Protein AF-A0A7X7N6T8-F1 (afdb_monomer_lite)

Structure (mmCIF, N/CA/C/O backbone):
data_AF-A0A7X7N6T8-F1
#
_entry.id   AF-A0A7X7N6T8-F1
#
loop_
_atom_site.group_PDB
_atom_site.id
_atom_site.type_symbol
_atom_site.label_atom_id
_atom_site.label_alt_id
_atom_site.label_comp_id
_atom_site.label_asym_id
_atom_site.label_entity_id
_atom_site.label_seq_id
_atom_site.pdbx_PDB_ins_code
_atom_site.Cartn_x
_atom_site.Cartn_y
_atom_site.Cartn_z
_atom_site.occupancy
_atom_site.B_iso_or_equiv
_atom_site.auth_seq_id
_atom_site.auth_comp_id
_atom_site.auth_asym_id
_atom_site.auth_atom_id
_atom_site.pdbx_PDB_model_num
ATOM 1 N N . MET A 1 1 ? 89.566 2.800 -69.171 1.00 73.44 1 MET A N 1
ATOM 2 C CA . MET A 1 1 ? 89.549 1.372 -69.558 1.00 73.44 1 MET A CA 1
ATOM 3 C C . MET A 1 1 ? 90.890 0.790 -69.127 1.00 73.44 1 MET A C 1
ATOM 5 O O . MET A 1 1 ? 91.885 1.410 -69.467 1.00 73.44 1 MET A O 1
ATOM 9 N N . CYS A 1 2 ? 90.938 -0.274 -68.314 1.00 84.50 2 CYS A N 1
ATOM 10 C CA . CYS A 1 2 ? 92.222 -0.901 -67.950 1.00 84.50 2 CYS A CA 1
ATOM 11 C C . CYS A 1 2 ? 92.803 -1.688 -69.136 1.00 84.50 2 CYS A C 1
ATOM 13 O O . CYS A 1 2 ? 92.075 -1.972 -70.090 1.00 84.50 2 CYS A O 1
ATOM 15 N N . ASP A 1 3 ? 94.079 -2.066 -69.058 1.00 85.50 3 ASP A N 1
ATOM 16 C CA . ASP A 1 3 ? 94.801 -2.716 -70.161 1.00 85.50 3 ASP A CA 1
ATOM 17 C C . ASP A 1 3 ? 94.132 -4.017 -70.629 1.00 85.50 3 ASP A C 1
ATOM 19 O O . ASP A 1 3 ? 94.013 -4.260 -71.827 1.00 85.50 3 ASP A O 1
ATOM 23 N N . GLU A 1 4 ? 93.583 -4.803 -69.701 1.00 82.12 4 GLU A N 1
ATOM 24 C CA . GLU A 1 4 ? 92.840 -6.034 -70.000 1.00 82.12 4 GLU A CA 1
ATOM 25 C C . GLU A 1 4 ? 91.509 -5.756 -70.728 1.00 82.12 4 GLU A C 1
ATOM 27 O O . GLU A 1 4 ? 91.165 -6.411 -71.717 1.00 82.12 4 GLU A O 1
ATOM 32 N N . CYS A 1 5 ? 90.765 -4.731 -70.293 1.00 80.69 5 CYS A N 1
ATOM 33 C CA . CYS A 1 5 ? 89.553 -4.292 -70.990 1.00 80.69 5 CYS A CA 1
ATOM 34 C C . CYS A 1 5 ? 89.879 -3.743 -72.385 1.00 80.69 5 CYS A C 1
ATOM 36 O O . CYS A 1 5 ? 89.099 -3.938 -73.313 1.00 80.69 5 CYS A O 1
ATOM 38 N N . PHE A 1 6 ? 91.021 -3.070 -72.538 1.00 83.50 6 PHE A N 1
ATOM 39 C CA . PHE A 1 6 ? 91.460 -2.504 -73.810 1.00 83.50 6 PHE A CA 1
ATOM 40 C C . PHE A 1 6 ? 91.941 -3.579 -74.791 1.00 83.50 6 PHE A C 1
ATOM 42 O O . PHE A 1 6 ? 91.641 -3.486 -75.981 1.00 83.50 6 PHE A O 1
ATOM 49 N N . ALA A 1 7 ? 92.612 -4.626 -74.301 1.00 84.19 7 ALA A N 1
ATOM 50 C CA . ALA A 1 7 ? 92.940 -5.813 -75.088 1.00 84.19 7 ALA A CA 1
ATOM 51 C C . ALA A 1 7 ? 91.662 -6.501 -75.600 1.00 84.19 7 ALA A C 1
ATOM 53 O O . ALA A 1 7 ? 91.503 -6.672 -76.806 1.00 84.19 7 ALA A O 1
ATOM 54 N N . THR A 1 8 ? 90.693 -6.747 -74.711 1.00 81.81 8 THR A N 1
ATOM 55 C CA . THR A 1 8 ? 89.390 -7.338 -75.075 1.00 81.81 8 THR A CA 1
ATOM 56 C C . THR A 1 8 ? 88.629 -6.459 -76.078 1.00 81.81 8 THR A C 1
ATOM 58 O O . THR A 1 8 ? 88.092 -6.942 -77.070 1.00 81.81 8 THR A O 1
ATOM 61 N N . PHE A 1 9 ? 88.613 -5.137 -75.879 1.00 85.19 9 PHE A N 1
ATOM 62 C CA . PHE A 1 9 ? 87.943 -4.188 -76.777 1.00 85.19 9 PHE A CA 1
ATOM 63 C C . PHE A 1 9 ? 88.492 -4.215 -78.214 1.00 85.19 9 PHE A C 1
ATOM 65 O O . PHE A 1 9 ? 87.733 -3.993 -79.162 1.00 85.19 9 PHE A O 1
ATOM 72 N N . LYS A 1 10 ? 89.795 -4.486 -78.388 1.00 85.12 10 LYS A N 1
ATOM 73 C CA . LYS A 1 10 ? 90.424 -4.614 -79.713 1.00 85.12 10 LYS A CA 1
ATOM 74 C C . LYS A 1 10 ? 89.981 -5.871 -80.460 1.00 85.12 10 LYS A C 1
ATOM 76 O O . LYS A 1 10 ? 89.906 -5.822 -81.685 1.00 85.12 10 LYS A O 1
ATOM 81 N N . GLU A 1 11 ? 89.684 -6.948 -79.740 1.00 85.12 11 GLU A N 1
ATOM 82 C CA . GLU A 1 11 ? 89.257 -8.235 -80.305 1.00 85.12 11 GLU A CA 1
ATOM 83 C C . GLU A 1 11 ? 87.767 -8.268 -80.662 1.00 85.12 11 GLU A C 1
ATOM 85 O O . GLU A 1 11 ? 87.350 -9.006 -81.555 1.00 85.12 11 GLU A O 1
ATOM 90 N N . LEU A 1 12 ? 86.950 -7.447 -79.999 1.00 85.44 12 LEU A N 1
ATOM 91 C CA . LEU A 1 12 ? 85.531 -7.342 -80.320 1.00 85.44 12 LEU A CA 1
ATOM 92 C C . LEU A 1 12 ? 85.328 -6.736 -81.716 1.00 85.44 12 LEU A C 1
ATOM 94 O O . LEU A 1 12 ? 86.125 -5.930 -82.200 1.00 85.44 12 LEU A O 1
ATOM 98 N N . THR A 1 13 ? 84.209 -7.087 -82.350 1.00 85.00 13 THR A N 1
ATOM 99 C CA . THR A 1 13 ? 83.696 -6.478 -83.588 1.00 85.00 13 THR A CA 1
ATOM 100 C C . THR A 1 13 ? 82.233 -6.100 -83.390 1.00 85.00 13 THR A C 1
ATOM 102 O O . THR A 1 13 ? 81.537 -6.689 -82.567 1.00 85.00 13 THR A O 1
ATOM 105 N N . ASN A 1 14 ? 81.761 -5.063 -84.083 1.00 87.62 14 ASN A N 1
ATOM 106 C CA . ASN A 1 14 ? 80.349 -4.687 -84.012 1.00 87.62 14 ASN A CA 1
ATOM 107 C C . ASN A 1 14 ? 79.483 -5.851 -84.526 1.00 87.62 14 ASN A C 1
ATOM 109 O O . ASN A 1 14 ? 79.774 -6.400 -85.586 1.00 87.62 14 ASN A O 1
ATOM 113 N N . GLN A 1 15 ? 78.426 -6.204 -83.794 1.00 87.00 15 GLN A N 1
ATOM 114 C CA . GLN A 1 15 ? 77.486 -7.257 -84.186 1.00 87.00 15 GLN A CA 1
ATOM 115 C C . GLN A 1 15 ? 76.170 -6.641 -84.664 1.00 87.00 15 GLN A C 1
ATOM 117 O O . GLN A 1 15 ? 75.634 -5.752 -84.008 1.00 87.00 15 GLN A O 1
ATOM 122 N N . GLU A 1 16 ? 75.635 -7.127 -85.782 1.00 87.69 16 GLU A N 1
ATOM 123 C CA . GLU A 1 16 ? 74.319 -6.728 -86.293 1.00 87.69 16 GLU A CA 1
ATOM 124 C C . GLU A 1 16 ? 73.250 -7.711 -85.814 1.00 87.69 16 GLU A C 1
ATOM 126 O O . GLU A 1 16 ? 73.301 -8.898 -86.137 1.00 87.69 16 GLU A O 1
ATOM 131 N N . LEU A 1 17 ? 72.275 -7.213 -85.055 1.00 87.12 17 LEU A N 1
ATOM 132 C CA . LEU A 1 17 ? 71.211 -8.011 -84.447 1.00 87.12 17 LEU A CA 1
ATOM 133 C C . LEU A 1 17 ? 69.839 -7.605 -84.981 1.00 87.12 17 LEU A C 1
ATOM 135 O O . LEU A 1 17 ? 69.630 -6.464 -85.388 1.00 87.12 17 LEU A O 1
ATOM 139 N N . GLU A 1 18 ? 68.889 -8.537 -84.959 1.00 86.31 18 GLU A N 1
ATOM 140 C CA . GLU A 1 18 ? 67.526 -8.297 -85.441 1.00 86.31 18 GLU A CA 1
ATOM 141 C C . GLU A 1 18 ? 66.772 -7.277 -84.573 1.00 86.31 18 GLU A C 1
ATOM 143 O O . GLU A 1 18 ? 66.954 -7.189 -83.350 1.00 86.31 18 GLU A O 1
ATOM 148 N N . CYS A 1 19 ? 65.921 -6.475 -85.218 1.00 83.31 19 CYS A N 1
ATOM 149 C CA . CYS A 1 19 ? 65.039 -5.533 -84.543 1.00 83.31 19 CYS A CA 1
ATOM 150 C C . CYS A 1 19 ? 64.004 -6.279 -83.697 1.00 83.31 19 CYS A C 1
ATOM 152 O O . CYS A 1 19 ? 63.358 -7.220 -84.142 1.00 83.31 19 CYS A O 1
ATOM 154 N N . SER A 1 20 ? 63.770 -5.795 -82.481 1.00 81.75 20 SER A N 1
ATOM 155 C CA . SER A 1 20 ? 62.770 -6.374 -81.576 1.00 81.75 20 SER A CA 1
ATOM 156 C C . SER A 1 20 ? 61.306 -6.072 -81.936 1.00 81.75 20 SER A C 1
ATOM 158 O O . SER A 1 20 ? 60.404 -6.568 -81.259 1.00 81.75 20 SER A O 1
ATOM 160 N N . THR A 1 21 ? 61.043 -5.259 -82.966 1.00 75.25 21 THR A N 1
ATOM 161 C CA . THR A 1 21 ? 59.674 -4.935 -83.40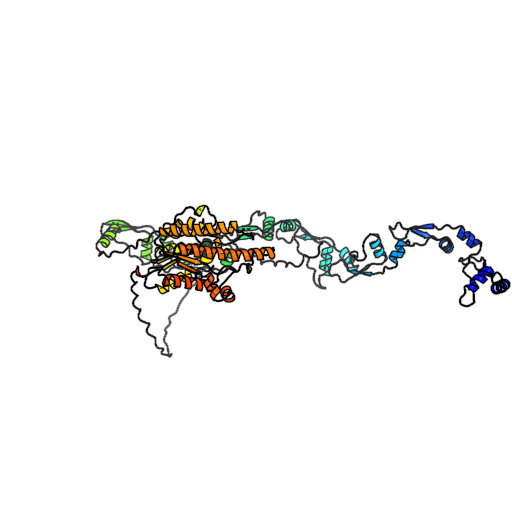3 1.00 75.25 21 THR A CA 1
ATOM 162 C C . THR A 1 21 ? 59.101 -6.076 -84.241 1.00 75.25 21 THR A C 1
ATOM 164 O O . THR A 1 21 ? 59.702 -6.483 -85.231 1.00 75.25 21 THR A O 1
ATOM 167 N N . VAL A 1 22 ? 57.916 -6.570 -83.869 1.00 71.50 22 VAL A N 1
ATOM 168 C CA . VAL A 1 22 ? 57.226 -7.658 -84.580 1.00 71.50 22 VAL A CA 1
ATOM 169 C C . VAL A 1 22 ? 56.936 -7.237 -86.025 1.00 71.50 22 VAL A C 1
ATOM 171 O O . VAL A 1 22 ? 56.241 -6.249 -86.248 1.00 71.50 22 VAL A O 1
ATOM 174 N N . GLY A 1 23 ? 57.470 -7.984 -86.997 1.00 70.75 23 GLY A N 1
ATOM 175 C CA . GLY A 1 23 ? 57.306 -7.706 -88.430 1.00 70.75 23 GLY A CA 1
ATOM 176 C C . GLY A 1 23 ? 58.328 -6.732 -89.034 1.00 70.75 23 GLY A C 1
ATOM 177 O O . GLY A 1 23 ? 58.166 -6.350 -90.188 1.00 70.75 23 GLY A O 1
ATOM 178 N N . CYS A 1 24 ? 59.367 -6.332 -88.290 1.00 78.44 24 CYS A N 1
ATOM 179 C CA . CYS A 1 24 ? 60.488 -5.550 -88.817 1.00 78.44 24 CYS A CA 1
ATOM 180 C C . CYS A 1 24 ? 61.704 -6.449 -89.079 1.00 78.44 24 CYS A C 1
ATOM 182 O O . CYS A 1 24 ? 62.190 -7.120 -88.175 1.00 78.44 24 CYS A O 1
ATOM 184 N N . ASP A 1 25 ? 62.230 -6.400 -90.297 1.00 80.38 25 ASP A N 1
ATOM 185 C CA . ASP A 1 25 ? 63.440 -7.090 -90.765 1.00 80.38 25 ASP A CA 1
ATOM 186 C C . ASP A 1 25 ? 64.724 -6.247 -90.605 1.00 80.38 25 ASP A C 1
ATOM 188 O O . ASP A 1 25 ? 65.823 -6.660 -90.982 1.00 80.38 25 ASP A O 1
ATOM 192 N N . GLY A 1 26 ? 64.601 -5.046 -90.033 1.00 81.50 26 GLY A N 1
ATOM 193 C CA . GLY A 1 26 ? 65.721 -4.142 -89.801 1.00 81.50 26 GLY A CA 1
ATOM 194 C C . GLY A 1 26 ? 66.719 -4.693 -88.782 1.00 81.50 26 GLY A C 1
ATOM 195 O O . GLY A 1 26 ? 66.351 -5.389 -87.837 1.00 81.50 26 GLY A O 1
ATOM 196 N N . LYS A 1 27 ? 67.991 -4.319 -88.934 1.00 85.94 27 LYS A N 1
ATOM 197 C CA . LYS A 1 27 ? 69.067 -4.683 -88.004 1.00 85.94 27 LYS A CA 1
ATOM 198 C C . LYS A 1 27 ? 69.544 -3.480 -87.199 1.00 85.94 27 LYS A C 1
ATOM 200 O O . LYS A 1 27 ? 69.318 -2.328 -87.584 1.00 85.94 27 LYS A O 1
ATOM 205 N N . TRP A 1 28 ? 70.140 -3.739 -86.045 1.00 87.19 28 TRP A N 1
ATOM 206 C CA . TRP A 1 28 ? 70.771 -2.723 -85.217 1.00 87.19 28 TRP A CA 1
ATOM 207 C C . TRP A 1 28 ? 72.146 -3.185 -84.750 1.00 87.19 28 TRP A C 1
ATOM 209 O O . TRP A 1 28 ? 72.369 -4.359 -84.457 1.00 87.19 28 TRP A O 1
ATOM 219 N N . THR A 1 29 ? 73.051 -2.219 -84.636 1.00 87.75 29 THR A N 1
ATOM 220 C CA . THR A 1 29 ? 74.440 -2.474 -84.277 1.00 87.75 29 THR A CA 1
ATOM 221 C C . THR A 1 29 ? 74.613 -2.539 -82.763 1.00 87.75 29 THR A C 1
ATOM 223 O O . THR A 1 29 ? 74.506 -1.526 -82.061 1.00 87.75 29 THR A O 1
ATOM 226 N N . TRP A 1 30 ? 74.959 -3.713 -82.248 1.00 88.62 30 TRP A N 1
ATOM 227 C CA . TRP A 1 30 ? 75.528 -3.865 -80.917 1.00 88.62 30 TRP A CA 1
ATOM 228 C C . TRP A 1 30 ? 77.018 -3.561 -81.003 1.00 88.62 30 TRP A C 1
ATOM 230 O O . TRP A 1 30 ? 77.814 -4.360 -81.499 1.00 88.62 30 TRP A O 1
ATOM 240 N N . ASN A 1 31 ? 77.397 -2.348 -80.608 1.00 88.12 31 ASN A N 1
ATOM 241 C CA . ASN A 1 31 ? 78.771 -1.891 -80.771 1.00 88.12 31 ASN A CA 1
ATOM 242 C C . ASN A 1 31 ? 79.731 -2.559 -79.768 1.00 88.12 31 ASN A C 1
ATOM 244 O O . ASN A 1 31 ? 79.322 -3.031 -78.706 1.00 88.12 31 ASN A O 1
ATOM 248 N N . ARG A 1 32 ? 81.027 -2.565 -80.098 1.00 88.12 32 ARG A N 1
ATOM 249 C CA . ARG A 1 32 ? 82.089 -3.179 -79.273 1.00 88.12 32 ARG A CA 1
ATOM 250 C C . ARG A 1 32 ? 82.133 -2.674 -77.833 1.00 88.12 32 ARG A C 1
ATOM 252 O O . ARG A 1 32 ? 82.483 -3.428 -76.934 1.00 88.12 32 ARG A O 1
ATOM 259 N N . HIS A 1 33 ? 81.771 -1.410 -77.609 1.00 86.69 33 HIS A N 1
ATOM 260 C CA . HIS A 1 33 ? 81.758 -0.823 -76.271 1.00 86.69 33 HIS A CA 1
ATOM 261 C C . HIS A 1 33 ? 80.622 -1.404 -75.422 1.00 86.69 33 HIS A C 1
ATOM 263 O O . HIS A 1 33 ? 80.860 -1.881 -74.320 1.00 86.69 33 HIS A O 1
ATOM 269 N N . ALA A 1 34 ? 79.405 -1.444 -75.965 1.00 83.75 34 ALA A N 1
ATOM 270 C CA . ALA A 1 34 ? 78.235 -2.026 -75.313 1.00 83.75 34 ALA A CA 1
ATOM 271 C C . ALA A 1 34 ? 78.367 -3.548 -75.130 1.00 83.75 34 ALA A C 1
ATOM 273 O O . ALA A 1 34 ? 77.833 -4.106 -74.173 1.00 83.75 34 ALA A O 1
ATOM 274 N N . GLN A 1 35 ? 79.080 -4.230 -76.032 1.00 85.19 35 GLN A N 1
ATOM 275 C CA . GLN A 1 35 ? 79.459 -5.634 -75.853 1.00 85.19 35 GLN A CA 1
ATOM 276 C C . GLN A 1 35 ? 80.415 -5.805 -74.668 1.00 85.19 35 GLN A C 1
ATOM 278 O O . GLN A 1 35 ? 80.180 -6.662 -73.821 1.00 85.19 35 GLN A O 1
ATOM 283 N N . LEU A 1 36 ? 81.451 -4.965 -74.569 1.00 84.94 36 LEU A N 1
ATOM 284 C CA . LEU A 1 36 ? 82.403 -4.993 -73.458 1.00 84.94 36 LEU A CA 1
ATOM 285 C C . LEU A 1 36 ? 81.726 -4.695 -72.108 1.00 84.94 36 LEU A C 1
ATOM 287 O O . LEU A 1 36 ? 81.998 -5.382 -71.125 1.00 84.94 36 LEU A O 1
ATOM 291 N N . GLU A 1 37 ? 80.818 -3.717 -72.058 1.00 84.00 37 GLU A N 1
ATOM 292 C CA . GLU A 1 37 ? 80.012 -3.426 -70.862 1.00 84.00 37 GLU A CA 1
ATOM 293 C C . GLU A 1 37 ? 79.156 -4.632 -70.462 1.00 84.00 37 GLU A C 1
ATOM 295 O O . GLU A 1 37 ? 79.194 -5.068 -69.311 1.00 84.00 37 GLU A O 1
ATOM 300 N N . ALA A 1 38 ? 78.442 -5.234 -71.416 1.00 83.50 38 ALA A N 1
ATOM 301 C CA . ALA A 1 38 ? 77.644 -6.428 -71.157 1.00 83.50 38 ALA A CA 1
ATOM 302 C C . ALA A 1 38 ? 78.501 -7.611 -70.671 1.00 83.50 38 ALA A C 1
ATOM 304 O O . ALA A 1 38 ? 78.064 -8.348 -69.791 1.00 83.50 38 ALA A O 1
ATOM 305 N N . MET A 1 39 ? 79.726 -7.774 -71.186 1.00 80.69 39 MET A N 1
ATOM 306 C CA . MET A 1 39 ? 80.671 -8.801 -70.727 1.00 80.69 39 MET A CA 1
ATOM 307 C C . MET A 1 39 ? 81.107 -8.586 -69.278 1.00 80.69 39 MET A C 1
ATOM 309 O O . MET A 1 39 ? 81.205 -9.555 -68.531 1.00 80.69 39 MET A O 1
ATOM 313 N N . LYS A 1 40 ? 81.335 -7.337 -68.853 1.00 81.19 40 LYS A N 1
ATOM 314 C CA . LYS A 1 40 ? 81.712 -7.031 -67.462 1.00 81.19 40 LYS A CA 1
ATOM 315 C C . LYS A 1 40 ? 80.550 -7.187 -66.481 1.00 81.19 40 LYS A C 1
ATOM 317 O O . LYS A 1 40 ? 80.788 -7.451 -65.307 1.00 81.19 40 LYS A O 1
ATOM 322 N N . HIS A 1 41 ? 79.312 -7.070 -66.956 1.00 75.50 41 HIS A N 1
ATOM 323 C CA . HIS A 1 41 ? 78.107 -7.270 -66.148 1.00 75.50 41 HIS A CA 1
ATOM 324 C C . HIS A 1 41 ? 77.524 -8.696 -66.218 1.00 75.50 41 HIS A C 1
ATOM 326 O O . HIS A 1 41 ? 76.596 -9.009 -65.469 1.00 75.50 41 HIS A O 1
ATOM 332 N N . ALA A 1 42 ? 78.048 -9.575 -67.078 1.00 74.00 42 ALA A N 1
ATOM 333 C CA . ALA A 1 42 ? 77.579 -10.952 -67.209 1.00 74.00 42 ALA A CA 1
ATOM 334 C C . ALA A 1 42 ? 78.172 -11.855 -66.112 1.00 74.00 42 ALA A C 1
ATOM 336 O O . ALA A 1 42 ? 79.387 -11.996 -66.005 1.00 74.00 42 ALA A O 1
ATOM 337 N N . LYS A 1 43 ? 77.312 -12.515 -65.322 1.00 60.88 43 LYS A N 1
ATOM 338 C CA . LYS A 1 43 ? 77.730 -13.407 -64.221 1.00 60.88 43 LYS A CA 1
ATOM 339 C C . LYS A 1 43 ? 78.422 -14.703 -64.679 1.00 60.88 43 LYS A C 1
ATOM 341 O O . LYS A 1 43 ? 79.243 -15.218 -63.933 1.00 60.88 43 LYS A O 1
ATOM 346 N N . ASP A 1 44 ? 78.150 -15.171 -65.901 1.00 62.84 44 ASP A N 1
ATOM 347 C CA . ASP A 1 44 ? 78.619 -16.474 -66.416 1.00 62.84 44 ASP A CA 1
ATOM 348 C C . ASP A 1 44 ? 79.613 -16.352 -67.594 1.00 62.84 44 ASP A C 1
ATOM 350 O O . ASP A 1 44 ? 79.807 -17.292 -68.366 1.00 62.84 44 ASP A O 1
ATOM 354 N N . GLY A 1 45 ? 80.207 -15.170 -67.799 1.00 60.06 45 GLY A N 1
ATOM 355 C CA . GLY A 1 45 ? 81.226 -14.937 -68.836 1.00 60.06 45 GLY A CA 1
ATOM 356 C C . GLY A 1 45 ? 80.728 -14.944 -70.291 1.00 60.06 45 GLY A C 1
ATOM 357 O O . GLY A 1 45 ? 81.521 -14.722 -71.203 1.00 60.06 45 GLY A O 1
ATOM 358 N N . LYS A 1 46 ? 79.425 -15.150 -70.540 1.00 63.41 46 LYS A N 1
ATOM 359 C CA . LYS A 1 46 ? 78.797 -15.021 -71.868 1.00 63.41 46 LYS A CA 1
ATOM 360 C C . LYS A 1 46 ? 77.787 -13.865 -71.873 1.00 63.41 46 LYS A C 1
ATOM 362 O O . LYS A 1 46 ? 76.765 -13.963 -71.194 1.00 63.41 46 LYS A O 1
ATOM 367 N N . PRO A 1 47 ? 78.026 -12.775 -72.621 1.00 74.06 47 PRO A N 1
ATOM 368 C CA . PRO A 1 47 ? 77.080 -11.668 -72.701 1.00 74.06 47 PRO A CA 1
ATOM 369 C C . PRO A 1 47 ? 75.882 -12.059 -73.579 1.00 74.06 47 PRO A C 1
ATOM 371 O O . PRO A 1 47 ? 76.049 -12.501 -74.715 1.00 74.06 47 PRO A O 1
ATOM 374 N N . VAL A 1 48 ? 74.661 -11.879 -73.069 1.00 76.19 48 VAL A N 1
ATOM 375 C CA . VAL A 1 48 ? 73.438 -12.021 -73.873 1.00 76.19 48 VAL A CA 1
ATOM 376 C C . VAL A 1 48 ? 73.115 -10.664 -74.506 1.00 76.19 48 VAL A C 1
ATOM 378 O O . VAL A 1 48 ? 73.035 -9.671 -73.777 1.00 76.19 48 VAL A O 1
ATOM 381 N N . PRO A 1 49 ? 72.916 -10.585 -75.833 1.00 78.50 49 PRO A N 1
ATOM 382 C CA . PRO A 1 49 ? 72.570 -9.327 -76.477 1.00 78.50 49 PRO A CA 1
ATOM 383 C C . PRO A 1 49 ? 71.206 -8.792 -76.003 1.00 78.50 49 PRO A C 1
ATOM 385 O O . PRO A 1 49 ? 70.243 -9.561 -75.907 1.00 78.50 49 PRO A O 1
ATOM 388 N N . PRO A 1 50 ? 71.068 -7.479 -75.735 1.00 78.12 50 PRO A N 1
ATOM 389 C CA . PRO A 1 50 ? 69.788 -6.896 -75.346 1.00 78.12 50 PRO A CA 1
ATOM 390 C C . PRO A 1 50 ? 68.805 -6.855 -76.525 1.00 78.12 50 PRO A C 1
ATOM 392 O O . PRO A 1 50 ? 69.194 -6.861 -77.689 1.00 78.12 50 PRO A O 1
ATOM 395 N N . ARG A 1 51 ? 67.501 -6.754 -76.243 1.00 80.44 51 ARG A N 1
ATOM 396 C CA . ARG A 1 51 ? 66.495 -6.507 -77.292 1.00 80.44 51 ARG A CA 1
ATOM 397 C C . ARG A 1 51 ? 66.559 -5.042 -77.733 1.00 80.44 51 ARG A C 1
ATOM 399 O O . ARG A 1 51 ? 66.023 -4.174 -77.047 1.00 80.44 51 ARG A O 1
ATOM 406 N N . GLY A 1 52 ? 67.216 -4.771 -78.859 1.00 78.19 52 GLY A N 1
ATOM 407 C CA . GLY A 1 52 ? 67.331 -3.432 -79.441 1.00 78.19 52 GLY A CA 1
ATOM 408 C C . GLY A 1 52 ? 66.326 -3.146 -80.559 1.00 78.19 52 GLY A C 1
ATOM 409 O O . GLY A 1 52 ? 65.627 -4.029 -81.059 1.00 78.19 52 GLY A O 1
ATOM 410 N N . LEU A 1 53 ? 66.233 -1.872 -80.939 1.00 81.56 53 LEU A N 1
ATOM 411 C CA . LEU A 1 53 ? 65.471 -1.396 -82.096 1.00 81.56 53 LEU A CA 1
ATOM 412 C C . LEU A 1 53 ? 66.443 -0.923 -83.179 1.00 81.56 53 LEU A C 1
ATOM 414 O O . LEU A 1 53 ? 67.435 -0.257 -82.849 1.00 81.56 53 LEU A O 1
ATOM 418 N N . CYS A 1 54 ? 66.131 -1.219 -84.446 1.00 83.94 54 CYS A N 1
ATOM 419 C CA . CYS A 1 54 ? 66.824 -0.633 -85.597 1.00 83.94 54 CYS A CA 1
ATOM 420 C C . CYS A 1 54 ? 66.663 0.897 -85.607 1.00 83.94 54 CYS A C 1
ATOM 422 O O . CYS A 1 54 ? 65.709 1.405 -85.011 1.00 83.94 54 CYS A O 1
ATOM 424 N N . PRO A 1 55 ? 67.564 1.649 -86.268 1.00 81.81 55 PRO A N 1
ATOM 425 C CA . PRO A 1 55 ? 67.501 3.112 -86.301 1.00 81.81 55 PRO A CA 1
ATOM 426 C C . PRO A 1 55 ? 66.126 3.646 -86.725 1.00 81.81 55 PRO A C 1
ATOM 428 O O . PRO A 1 55 ? 65.565 4.483 -86.029 1.00 81.81 55 PRO A O 1
ATOM 431 N N . LYS A 1 56 ? 65.515 3.051 -87.761 1.00 80.94 56 LYS A N 1
ATOM 432 C CA . LYS A 1 56 ? 64.171 3.421 -88.238 1.00 80.94 56 LYS A CA 1
ATOM 433 C C . LYS A 1 56 ? 63.082 3.214 -87.181 1.00 80.94 56 LYS A C 1
ATOM 435 O O . LYS A 1 56 ? 62.256 4.091 -86.966 1.00 80.94 56 LYS A O 1
ATOM 440 N N . CYS A 1 57 ? 63.072 2.069 -86.496 1.00 76.38 57 CYS A N 1
ATOM 441 C CA . CYS A 1 57 ? 62.098 1.805 -85.432 1.00 76.38 57 CYS A CA 1
ATOM 442 C C . CYS A 1 57 ? 62.366 2.641 -84.175 1.00 76.38 57 CYS A C 1
ATOM 444 O O . CYS A 1 57 ? 61.434 2.948 -83.438 1.00 76.38 57 CYS A O 1
ATOM 446 N N . ARG A 1 58 ? 63.623 3.019 -83.923 1.00 78.62 58 ARG A N 1
ATOM 447 C CA . ARG A 1 58 ? 63.999 3.903 -82.817 1.00 78.62 58 ARG A CA 1
ATOM 448 C C . ARG A 1 58 ? 63.530 5.334 -83.068 1.00 78.62 58 ARG A C 1
ATOM 450 O O . ARG A 1 58 ? 62.947 5.927 -82.169 1.00 78.62 58 ARG A O 1
ATOM 457 N N . GLU A 1 59 ? 63.716 5.842 -84.282 1.00 78.88 59 GLU A N 1
ATOM 458 C CA . GLU A 1 59 ? 63.173 7.133 -84.720 1.00 78.88 59 GLU A CA 1
ATOM 459 C C . GLU A 1 59 ? 61.640 7.121 -84.700 1.00 78.88 59 GLU A C 1
ATOM 461 O O . GLU A 1 59 ? 61.029 8.025 -84.138 1.00 78.88 59 GLU A O 1
ATOM 466 N N . ALA A 1 60 ? 61.005 6.052 -85.195 1.00 74.12 60 ALA A N 1
ATOM 467 C CA . ALA A 1 60 ? 59.553 5.891 -85.103 1.00 74.12 60 ALA A CA 1
ATOM 468 C C . ALA A 1 60 ? 59.057 5.860 -83.645 1.00 74.12 60 ALA A C 1
ATOM 470 O O . ALA A 1 60 ? 58.024 6.443 -83.339 1.00 74.12 60 ALA A O 1
ATOM 471 N N . MET A 1 61 ? 59.796 5.232 -82.722 1.00 72.25 61 MET A N 1
ATOM 472 C CA . MET A 1 61 ? 59.471 5.240 -81.289 1.00 72.25 61 MET A CA 1
ATOM 473 C C . MET A 1 61 ? 59.629 6.622 -80.654 1.00 72.25 61 MET A C 1
ATOM 475 O O . MET A 1 61 ? 58.825 6.975 -79.797 1.00 72.25 61 MET A O 1
ATOM 479 N N . GLN A 1 62 ? 60.629 7.401 -81.068 1.00 71.44 62 GLN A N 1
ATOM 480 C CA . GLN A 1 62 ? 60.805 8.785 -80.617 1.00 71.44 62 GLN A CA 1
ATOM 481 C C . GLN A 1 62 ? 59.732 9.724 -81.186 1.00 71.44 62 GLN A C 1
ATOM 483 O O . GLN A 1 62 ? 59.396 10.712 -80.541 1.00 71.44 62 GLN A O 1
ATOM 488 N N . ALA A 1 63 ? 59.171 9.400 -82.354 1.00 73.19 63 ALA A N 1
ATOM 489 C CA . ALA A 1 63 ? 58.110 10.168 -83.002 1.00 73.19 63 ALA A CA 1
ATOM 490 C C . ALA A 1 63 ? 56.690 9.859 -82.481 1.00 73.19 63 ALA A C 1
ATOM 492 O O . ALA A 1 63 ? 55.760 10.610 -82.771 1.00 73.19 63 ALA A O 1
ATOM 493 N N . VAL A 1 64 ? 56.488 8.762 -81.738 1.00 74.94 64 VAL A N 1
ATOM 494 C CA . VAL A 1 64 ? 55.176 8.393 -81.182 1.00 74.94 64 VAL A CA 1
ATOM 495 C C . VAL A 1 64 ? 55.062 8.911 -79.752 1.00 74.94 64 VAL A C 1
ATOM 497 O O . VAL A 1 64 ? 55.686 8.387 -78.833 1.00 74.94 64 VAL A O 1
ATOM 500 N N . GLU A 1 65 ? 54.211 9.912 -79.543 1.00 79.00 65 GLU A N 1
ATOM 501 C CA . GLU A 1 65 ? 53.893 10.396 -78.201 1.00 79.00 65 GLU A CA 1
ATOM 502 C C . GLU A 1 65 ? 52.995 9.407 -77.442 1.00 79.00 65 GLU A C 1
ATOM 504 O O . GLU A 1 65 ? 52.102 8.756 -78.001 1.00 79.00 65 GLU A O 1
ATOM 509 N N . ALA A 1 66 ? 53.225 9.284 -76.134 1.00 82.94 66 ALA A N 1
ATOM 510 C CA . ALA A 1 66 ? 52.367 8.488 -75.267 1.00 82.94 66 ALA A CA 1
ATOM 511 C C . ALA A 1 66 ? 50.968 9.121 -75.185 1.00 82.94 66 ALA A C 1
ATOM 513 O O . ALA A 1 66 ? 50.835 10.318 -74.943 1.00 82.94 66 ALA A O 1
ATOM 514 N N . LYS A 1 67 ? 49.919 8.312 -75.367 1.00 85.12 67 LYS A N 1
ATOM 515 C CA . LYS A 1 67 ? 48.527 8.784 -75.329 1.00 85.12 67 LYS A CA 1
ATOM 516 C C . LYS A 1 67 ? 47.870 8.444 -74.001 1.00 85.12 67 LYS A C 1
ATOM 518 O O . LYS A 1 67 ? 48.029 7.336 -73.492 1.00 85.12 67 LYS A O 1
ATOM 523 N N . THR A 1 68 ? 47.074 9.366 -73.480 1.00 88.44 68 THR A N 1
ATOM 524 C CA . THR A 1 68 ? 46.268 9.152 -72.274 1.00 88.44 68 THR A CA 1
ATOM 525 C C . THR A 1 68 ? 44.901 8.591 -72.660 1.00 88.44 68 THR A C 1
ATOM 527 O O . THR A 1 68 ? 44.156 9.224 -73.404 1.00 88.44 68 THR A O 1
ATOM 530 N N . MET A 1 69 ? 44.564 7.404 -72.157 1.00 89.19 69 MET A N 1
ATOM 531 C CA . MET A 1 69 ? 43.322 6.689 -72.468 1.00 89.19 69 MET A CA 1
ATOM 532 C C . MET A 1 69 ? 42.407 6.605 -71.236 1.00 89.19 69 MET A C 1
ATOM 534 O O . MET A 1 69 ? 42.910 6.498 -70.115 1.00 89.19 69 MET A O 1
ATOM 538 N N . PRO A 1 70 ? 41.071 6.612 -71.399 1.00 89.81 70 PRO A N 1
ATOM 539 C CA . PRO A 1 70 ? 40.148 6.493 -70.277 1.00 89.81 70 PRO A CA 1
ATOM 540 C C . PRO A 1 70 ? 40.168 5.083 -69.674 1.00 89.81 70 PRO A C 1
ATOM 542 O O . PRO A 1 70 ? 40.406 4.081 -70.359 1.00 89.81 70 PRO A O 1
ATOM 545 N N . CYS A 1 71 ? 39.890 5.005 -68.374 1.00 90.31 71 CYS A N 1
ATOM 546 C CA . CYS A 1 71 ? 39.686 3.746 -67.670 1.00 90.31 71 CYS A CA 1
ATOM 547 C C . CYS A 1 71 ? 38.467 2.995 -68.232 1.00 90.31 71 CYS A C 1
ATOM 549 O O . CYS A 1 71 ? 37.398 3.569 -68.427 1.00 90.31 71 CYS A O 1
ATOM 551 N N . ARG A 1 72 ? 38.601 1.678 -68.422 1.00 90.00 72 ARG A N 1
ATOM 552 C CA . ARG A 1 72 ? 37.502 0.783 -68.824 1.00 90.00 72 ARG A CA 1
ATOM 553 C C . ARG A 1 72 ? 36.360 0.741 -67.796 1.00 90.00 72 ARG A C 1
ATOM 555 O O . ARG A 1 72 ? 35.233 0.403 -68.152 1.00 90.00 72 ARG A O 1
ATOM 562 N N . PHE A 1 73 ? 36.640 1.005 -66.520 1.00 87.94 73 PHE A N 1
ATOM 563 C CA . PHE A 1 73 ? 35.642 0.900 -65.458 1.00 87.94 73 PHE A CA 1
ATOM 564 C C . PHE A 1 73 ? 34.563 1.981 -65.611 1.00 87.94 73 PHE A C 1
ATOM 566 O O . PHE A 1 73 ? 34.867 3.175 -65.597 1.00 87.94 73 PHE A O 1
ATOM 573 N N . LYS A 1 74 ? 33.298 1.566 -65.751 1.00 79.88 74 LYS A N 1
ATOM 574 C CA . LYS A 1 74 ? 32.168 2.475 -65.991 1.00 79.88 74 LYS A CA 1
ATOM 575 C C . LYS A 1 74 ? 32.054 3.485 -64.842 1.00 79.88 74 LYS A C 1
ATOM 577 O O . LYS A 1 74 ? 31.969 3.099 -63.684 1.00 79.88 74 LYS A O 1
ATOM 582 N N . GLY A 1 75 ? 32.068 4.778 -65.167 1.00 76.38 75 GLY A N 1
ATOM 583 C CA . GLY A 1 75 ? 31.995 5.864 -64.179 1.00 76.38 75 GLY A CA 1
ATOM 584 C C . GLY A 1 75 ? 33.334 6.268 -63.546 1.00 76.38 75 GLY A C 1
ATOM 585 O O . GLY A 1 75 ? 33.377 7.249 -62.806 1.00 76.38 75 GLY A O 1
ATOM 586 N N . CYS A 1 76 ? 34.444 5.586 -63.855 1.00 85.25 76 CYS A N 1
ATOM 587 C CA . CYS A 1 76 ? 35.771 6.025 -63.429 1.00 85.25 76 CYS A CA 1
ATOM 588 C C . CYS A 1 76 ? 36.279 7.165 -64.324 1.00 85.25 76 CYS A C 1
ATOM 590 O O . CYS A 1 76 ? 36.343 7.022 -65.542 1.00 85.25 76 CYS A O 1
ATOM 592 N N . LYS A 1 77 ? 36.698 8.279 -63.712 1.00 86.31 77 LYS A N 1
ATOM 593 C CA . LYS A 1 77 ? 37.339 9.412 -64.409 1.00 86.31 77 LYS A CA 1
ATOM 594 C C . LYS A 1 77 ? 38.854 9.242 -64.592 1.00 86.31 77 LYS A C 1
ATOM 596 O O . LYS A 1 77 ? 39.500 10.110 -65.166 1.00 86.31 77 LYS A O 1
ATOM 601 N N . GLY A 1 78 ? 39.424 8.156 -64.067 1.00 87.38 78 GLY A N 1
ATOM 602 C CA . GLY A 1 78 ? 40.852 7.873 -64.152 1.00 87.38 78 GLY A CA 1
ATOM 603 C C . GLY A 1 78 ? 41.288 7.512 -65.569 1.00 87.38 78 GLY A C 1
ATOM 604 O O . GLY A 1 78 ? 40.496 7.045 -66.391 1.00 87.38 78 GLY A O 1
ATOM 605 N N . THR A 1 79 ? 42.576 7.681 -65.833 1.00 90.75 79 THR A N 1
ATOM 606 C CA . THR A 1 79 ? 43.191 7.406 -67.132 1.00 90.75 79 THR A CA 1
ATOM 607 C C . THR A 1 79 ? 44.396 6.485 -66.984 1.00 90.75 79 THR A C 1
ATOM 609 O O . THR A 1 79 ? 44.941 6.339 -65.892 1.00 90.75 79 THR A O 1
ATOM 612 N N . TRP A 1 80 ? 44.816 5.854 -68.074 1.00 91.25 80 TRP A N 1
ATOM 613 C CA . TRP A 1 80 ? 46.061 5.088 -68.155 1.00 91.25 80 TRP A CA 1
ATOM 614 C C . TRP A 1 80 ? 46.861 5.509 -69.386 1.00 91.25 80 TRP A C 1
ATOM 616 O O . TRP A 1 80 ? 46.309 6.030 -70.358 1.00 91.25 80 TRP A O 1
ATOM 626 N N . THR A 1 81 ? 48.169 5.273 -69.341 1.00 88.62 81 THR A N 1
ATOM 627 C CA . THR A 1 81 ? 49.091 5.693 -70.399 1.00 88.62 81 THR A CA 1
ATOM 628 C C . THR A 1 81 ? 49.290 4.578 -71.420 1.00 88.62 81 THR A C 1
ATOM 630 O O . THR A 1 81 ? 49.801 3.503 -71.102 1.00 88.62 81 THR A O 1
ATOM 633 N N . TRP A 1 82 ? 48.933 4.841 -72.674 1.00 87.62 82 TRP A N 1
ATOM 634 C CA . TRP A 1 82 ? 49.259 3.990 -73.811 1.00 87.62 82 TRP A CA 1
ATOM 635 C C . TRP A 1 82 ? 50.642 4.372 -74.343 1.00 87.62 82 TRP A C 1
ATOM 637 O O . TRP A 1 82 ? 50.804 5.338 -75.094 1.00 87.62 82 TRP A O 1
ATOM 647 N N . SER A 1 83 ? 51.662 3.641 -73.886 1.00 83.94 83 SER A N 1
ATOM 648 C CA . SER A 1 83 ? 53.064 3.954 -74.176 1.00 83.94 83 SER A CA 1
ATOM 649 C C . SER A 1 83 ? 53.383 3.870 -75.674 1.00 83.94 83 SER A C 1
ATOM 651 O O . SER A 1 83 ? 52.775 3.089 -76.406 1.00 83.94 83 SER A O 1
ATOM 653 N N . ALA A 1 84 ? 54.377 4.635 -76.135 1.00 79.94 84 ALA A N 1
ATOM 654 C CA . ALA A 1 84 ? 54.857 4.590 -77.521 1.00 79.94 84 ALA A CA 1
ATOM 655 C C . ALA A 1 84 ? 55.254 3.167 -77.956 1.00 79.94 84 ALA A C 1
ATOM 657 O O . ALA A 1 84 ? 54.971 2.728 -79.070 1.00 79.94 84 ALA A O 1
ATOM 658 N N . LYS A 1 85 ? 55.840 2.408 -77.023 1.00 78.19 85 LYS A N 1
ATOM 659 C CA . LYS A 1 85 ? 56.201 1.001 -77.207 1.00 78.19 85 LYS A CA 1
ATOM 660 C C . LYS A 1 85 ? 54.971 0.115 -77.430 1.00 78.19 85 LYS A C 1
ATOM 662 O O . LYS A 1 85 ? 54.981 -0.703 -78.345 1.00 78.19 85 LYS A O 1
ATOM 667 N N . ASP A 1 86 ? 53.916 0.288 -76.632 1.00 79.50 86 ASP A N 1
ATOM 668 C CA . ASP A 1 86 ? 52.663 -0.470 -76.774 1.00 79.50 86 ASP A CA 1
ATOM 669 C C . ASP A 1 86 ? 51.891 -0.080 -78.042 1.00 79.50 86 ASP A C 1
ATOM 671 O O . ASP A 1 86 ? 51.236 -0.925 -78.650 1.00 79.50 86 ASP A O 1
ATOM 675 N N . GLN A 1 87 ? 51.974 1.187 -78.456 1.00 79.88 87 GLN A N 1
ATOM 676 C CA . GLN A 1 87 ? 51.388 1.683 -79.703 1.00 79.88 87 GLN A CA 1
ATOM 677 C C . GLN A 1 87 ? 52.051 1.031 -80.922 1.00 79.88 87 GLN A C 1
ATOM 679 O O . GLN A 1 87 ? 51.353 0.480 -81.774 1.00 79.88 87 GLN A O 1
ATOM 684 N N . ILE A 1 88 ? 53.385 0.997 -80.969 1.00 76.25 88 ILE A N 1
ATOM 685 C CA . ILE A 1 88 ? 54.133 0.337 -82.050 1.00 76.25 88 ILE A CA 1
ATOM 686 C C . ILE A 1 88 ? 53.887 -1.177 -82.037 1.00 76.25 88 ILE A C 1
ATOM 688 O O . ILE A 1 88 ? 53.610 -1.761 -83.083 1.00 76.25 88 ILE A O 1
ATOM 692 N N . ALA A 1 89 ? 53.892 -1.807 -80.857 1.00 72.06 89 ALA A N 1
ATOM 693 C CA . ALA A 1 89 ? 53.595 -3.233 -80.716 1.00 72.06 89 ALA A CA 1
ATOM 694 C C . ALA A 1 89 ? 52.159 -3.599 -81.141 1.00 72.06 89 ALA A C 1
ATOM 696 O O . ALA A 1 89 ? 51.915 -4.723 -81.573 1.00 72.06 89 ALA A O 1
ATOM 697 N N . SER A 1 90 ? 51.207 -2.664 -81.043 1.00 72.56 90 SER A N 1
ATOM 698 C CA . SER A 1 90 ? 49.819 -2.879 -81.472 1.00 72.56 90 SER A CA 1
ATOM 699 C C . SER A 1 90 ? 49.620 -2.847 -82.992 1.00 72.56 90 SER A C 1
ATOM 701 O O . SER A 1 90 ? 48.542 -3.217 -83.463 1.00 72.56 90 SER A O 1
ATOM 703 N N . GLY A 1 91 ? 50.629 -2.410 -83.759 1.00 69.44 91 GLY A N 1
ATOM 704 C CA . GLY A 1 91 ? 50.582 -2.380 -85.224 1.00 69.44 91 GLY A CA 1
ATOM 705 C C . GLY A 1 91 ? 49.460 -1.502 -85.794 1.00 69.44 91 GLY A C 1
ATOM 706 O O . GLY A 1 91 ? 48.863 -1.865 -86.803 1.00 69.44 91 GLY A O 1
ATOM 707 N N . GLY A 1 92 ? 49.120 -0.392 -85.127 1.00 67.62 92 GLY A N 1
ATOM 708 C CA . GLY A 1 92 ? 48.073 0.544 -85.569 1.00 67.62 92 GLY A CA 1
ATOM 709 C C . GLY A 1 92 ? 46.638 0.164 -85.176 1.00 67.62 92 GLY A C 1
ATOM 710 O O . GLY A 1 92 ? 45.689 0.793 -85.643 1.00 67.62 92 GLY A O 1
ATOM 711 N N . LYS A 1 93 ? 46.450 -0.849 -84.320 1.00 76.00 93 LYS A N 1
ATOM 712 C CA . LYS A 1 93 ? 45.130 -1.232 -83.790 1.00 76.00 93 LYS A CA 1
ATOM 713 C C . LYS A 1 93 ? 44.650 -0.274 -82.693 1.00 76.00 93 LYS A C 1
ATOM 715 O O . LYS A 1 93 ? 45.434 0.449 -82.082 1.00 76.00 93 LYS A O 1
ATOM 720 N N . GLN A 1 94 ? 43.341 -0.299 -82.432 1.00 79.12 94 GLN A N 1
ATOM 721 C CA . GLN A 1 94 ? 42.722 0.452 -81.336 1.00 79.12 94 GLN A CA 1
ATOM 722 C C . GLN A 1 94 ? 43.332 0.059 -79.975 1.00 79.12 94 GLN A C 1
ATOM 724 O O . GLN A 1 94 ? 43.706 -1.104 -79.781 1.00 79.12 94 GLN A O 1
ATOM 729 N N . PRO A 1 95 ? 43.412 1.000 -79.019 1.00 82.44 95 PRO A N 1
ATOM 730 C CA . PRO A 1 95 ? 43.957 0.733 -77.696 1.00 82.44 95 PRO A CA 1
ATOM 731 C C . PRO A 1 95 ? 43.116 -0.320 -76.954 1.00 82.44 95 PRO A C 1
ATOM 733 O O . PRO A 1 95 ? 41.884 -0.272 -76.995 1.00 82.44 95 PRO A O 1
ATOM 736 N N . PRO A 1 96 ? 43.750 -1.272 -76.245 1.00 84.12 96 PRO A N 1
ATOM 737 C CA . PRO A 1 96 ? 43.026 -2.291 -75.497 1.00 84.12 96 PRO A CA 1
ATOM 738 C C . PRO A 1 96 ? 42.259 -1.674 -74.318 1.00 84.12 96 PRO A C 1
ATOM 740 O O . PRO A 1 96 ? 42.756 -0.745 -73.679 1.00 84.12 96 PRO A O 1
ATOM 743 N N . PRO A 1 97 ? 41.083 -2.210 -73.949 1.00 86.56 97 PRO A N 1
ATOM 744 C CA . PRO A 1 97 ? 40.330 -1.698 -72.813 1.00 86.56 97 PRO A CA 1
ATOM 745 C C . PRO A 1 97 ? 41.028 -2.093 -71.498 1.00 86.56 97 PRO A C 1
ATOM 747 O O . PRO A 1 97 ? 40.946 -3.245 -71.063 1.00 86.56 97 PRO A O 1
ATOM 750 N N . ARG A 1 98 ? 41.711 -1.136 -70.855 1.00 88.81 98 ARG A N 1
ATOM 751 C CA . ARG A 1 98 ? 42.448 -1.318 -69.589 1.00 88.81 98 ARG A CA 1
ATOM 752 C C . ARG A 1 98 ? 41.875 -0.464 -68.455 1.00 88.81 98 ARG A C 1
ATOM 754 O O . ARG A 1 98 ? 41.184 0.527 -68.681 1.00 88.81 98 ARG A O 1
ATOM 761 N N . LEU A 1 99 ? 42.140 -0.885 -67.221 1.00 90.31 99 LEU A N 1
ATOM 762 C CA . LEU A 1 99 ? 41.866 -0.091 -66.022 1.00 90.31 99 LEU A CA 1
ATOM 763 C C . LEU A 1 99 ? 42.952 0.984 -65.853 1.00 90.31 99 LEU A C 1
ATOM 765 O O . LEU A 1 99 ? 44.080 0.772 -66.289 1.00 90.31 99 LEU A O 1
ATOM 769 N N . CYS A 1 100 ? 42.623 2.113 -65.216 1.00 91.06 100 CYS A N 1
ATOM 770 C CA . CYS A 1 100 ? 43.648 3.027 -64.704 1.00 91.06 100 CYS A CA 1
ATOM 771 C C . CYS A 1 100 ? 44.472 2.355 -63.602 1.00 91.06 100 CYS A C 1
ATOM 773 O O . CYS A 1 100 ? 44.000 1.396 -62.984 1.00 91.06 100 CYS A O 1
ATOM 775 N N . ASP A 1 101 ? 45.664 2.883 -63.324 1.00 88.88 101 ASP A N 1
ATOM 776 C CA . ASP A 1 101 ? 46.578 2.307 -62.331 1.00 88.88 101 ASP A CA 1
ATOM 777 C C . ASP A 1 101 ? 45.915 2.164 -60.957 1.00 88.88 101 ASP A C 1
ATOM 779 O O . ASP A 1 101 ? 46.039 1.133 -60.306 1.00 88.88 101 ASP A O 1
ATOM 783 N N . GLU A 1 102 ? 45.116 3.152 -60.553 1.00 89.62 102 GLU A N 1
ATOM 784 C CA . GLU A 1 102 ? 44.352 3.112 -59.306 1.00 89.62 102 GLU A CA 1
ATOM 785 C C . GLU A 1 102 ? 43.341 1.948 -59.283 1.00 89.62 102 GLU A C 1
ATOM 787 O O . GLU A 1 102 ? 43.334 1.146 -58.354 1.00 89.62 102 GLU A O 1
ATOM 792 N N . CYS A 1 103 ? 42.511 1.803 -60.323 1.00 89.56 103 CYS A N 1
ATOM 793 C CA . CYS A 1 103 ? 41.523 0.721 -60.394 1.00 89.56 103 CYS A CA 1
ATOM 794 C C . CYS A 1 103 ? 42.184 -0.653 -60.537 1.00 89.56 103 CYS A C 1
ATOM 796 O O . CYS A 1 103 ? 41.677 -1.634 -60.002 1.00 89.56 103 CYS A O 1
ATOM 798 N N . PHE A 1 104 ? 43.301 -0.737 -61.259 1.00 90.69 104 PHE A N 1
ATOM 799 C CA . PHE A 1 104 ? 44.063 -1.971 -61.404 1.00 90.69 104 PHE A CA 1
ATOM 800 C C . PHE A 1 104 ? 44.678 -2.401 -60.068 1.00 90.69 104 PHE A C 1
ATOM 802 O O . PHE A 1 104 ? 44.541 -3.561 -59.678 1.00 90.69 104 PHE A O 1
ATOM 809 N N . ASN A 1 105 ? 45.287 -1.462 -59.340 1.00 90.69 105 ASN A N 1
ATOM 810 C CA . ASN A 1 105 ? 45.869 -1.713 -58.025 1.00 90.69 105 ASN A CA 1
ATOM 811 C C . ASN A 1 105 ? 44.806 -2.091 -56.988 1.00 90.69 105 ASN A C 1
ATOM 813 O O . ASN A 1 105 ? 45.052 -2.996 -56.197 1.00 90.69 105 ASN A O 1
ATOM 817 N N . LEU A 1 106 ? 43.622 -1.470 -57.034 1.00 89.44 106 LEU A N 1
ATOM 818 C CA . LEU A 1 106 ? 42.490 -1.833 -56.174 1.00 89.44 106 LEU A CA 1
ATOM 819 C C . LEU A 1 106 ? 41.887 -3.196 -56.525 1.00 89.44 106 LEU A C 1
ATOM 821 O O . LEU A 1 106 ? 41.491 -3.919 -55.623 1.00 89.44 106 LEU A O 1
ATOM 825 N N . LEU A 1 107 ? 41.818 -3.570 -57.808 1.00 91.19 107 LEU A N 1
ATOM 826 C CA . LEU A 1 107 ? 41.259 -4.860 -58.234 1.00 91.19 107 LEU A CA 1
ATOM 827 C C . LEU A 1 107 ? 42.193 -6.038 -57.933 1.00 91.19 107 LEU A C 1
ATOM 829 O O . LEU A 1 107 ? 41.729 -7.150 -57.699 1.00 91.19 107 LEU A O 1
ATOM 833 N N . ARG A 1 108 ? 43.510 -5.813 -57.978 1.00 91.12 108 ARG A N 1
ATOM 834 C CA . ARG A 1 108 ? 44.541 -6.849 -57.830 1.00 91.12 108 ARG A CA 1
ATOM 835 C C . ARG A 1 108 ? 44.425 -7.703 -56.552 1.00 91.12 108 ARG A C 1
ATOM 837 O O . ARG A 1 108 ? 44.599 -8.913 -56.687 1.00 91.12 108 ARG A O 1
ATOM 844 N N . PRO A 1 109 ? 44.180 -7.147 -55.347 1.00 91.12 109 PRO A N 1
ATOM 845 C CA . PRO A 1 109 ? 44.017 -7.951 -54.133 1.00 91.12 109 PRO A CA 1
ATOM 846 C C . PRO A 1 109 ? 42.638 -8.618 -54.004 1.00 91.12 109 PRO A C 1
ATOM 848 O O . PRO A 1 109 ? 42.499 -9.540 -53.204 1.00 91.12 109 PRO A O 1
ATOM 851 N N . LEU A 1 110 ? 41.631 -8.180 -54.768 1.00 92.19 110 LEU A N 1
ATOM 852 C CA . LEU A 1 110 ? 40.257 -8.673 -54.652 1.00 92.19 110 LEU A CA 1
ATOM 853 C C . LEU A 1 110 ? 40.106 -10.068 -55.268 1.00 92.19 110 LEU A C 1
ATOM 855 O O . LEU A 1 110 ? 40.646 -10.363 -56.342 1.00 92.19 110 LEU A O 1
ATOM 859 N N . LYS A 1 111 ? 39.319 -10.915 -54.607 1.00 90.94 111 LYS A N 1
ATOM 860 C CA . LYS A 1 111 ? 38.972 -12.270 -55.049 1.00 90.94 111 LYS A CA 1
ATOM 861 C C . LYS A 1 111 ? 37.461 -12.404 -55.084 1.00 90.94 111 LYS A C 1
ATOM 863 O O . LYS A 1 111 ? 36.782 -11.758 -54.299 1.00 90.94 111 LYS A O 1
ATOM 868 N N . ASP A 1 112 ? 36.957 -13.226 -55.996 1.00 93.25 112 ASP A N 1
ATOM 869 C CA . ASP A 1 112 ? 35.534 -13.547 -56.011 1.00 93.25 112 ASP A CA 1
ATOM 870 C C . ASP A 1 112 ? 35.153 -14.199 -54.679 1.00 93.25 112 ASP A C 1
ATOM 872 O O . ASP A 1 112 ? 35.884 -15.053 -54.174 1.00 93.25 112 ASP A O 1
ATOM 876 N N . ASP A 1 113 ? 34.037 -13.753 -54.117 1.00 91.19 113 ASP A N 1
ATOM 877 C CA . ASP A 1 113 ? 33.558 -14.166 -52.802 1.00 91.19 113 ASP A CA 1
ATOM 878 C C . ASP A 1 113 ? 32.062 -14.493 -52.862 1.00 91.19 113 ASP A C 1
ATOM 880 O O . ASP A 1 113 ? 31.387 -14.139 -53.831 1.00 91.19 113 ASP A O 1
ATOM 884 N N . TYR A 1 114 ? 31.533 -15.168 -51.848 1.00 91.94 114 TYR A N 1
ATOM 885 C CA . TYR A 1 114 ? 30.117 -15.505 -51.744 1.00 91.94 114 TYR A CA 1
ATOM 886 C C . TYR A 1 114 ? 29.489 -14.772 -50.567 1.00 91.94 114 TYR A C 1
ATOM 888 O O . TYR A 1 114 ? 29.879 -14.959 -49.420 1.00 91.94 114 TYR A O 1
ATOM 896 N N . ILE A 1 115 ? 28.471 -13.965 -50.854 1.00 92.62 115 ILE A N 1
ATOM 897 C CA . ILE A 1 115 ? 27.715 -13.243 -49.827 1.00 92.62 115 ILE A CA 1
ATOM 898 C C . ILE A 1 115 ? 26.391 -13.963 -49.552 1.00 92.62 115 ILE A C 1
ATOM 900 O O . ILE A 1 115 ? 25.808 -14.526 -50.484 1.00 92.62 115 ILE A O 1
ATOM 904 N N . PRO A 1 116 ? 25.889 -13.965 -48.309 1.00 92.25 116 PRO A N 1
ATOM 905 C CA . PRO A 1 116 ? 24.626 -14.620 -47.987 1.00 92.25 116 PRO A CA 1
ATOM 906 C C . PRO A 1 116 ? 23.456 -13.967 -48.730 1.00 92.25 116 PRO A C 1
ATOM 908 O O . PRO A 1 116 ? 23.454 -12.758 -48.996 1.00 92.25 116 PRO A O 1
ATOM 911 N N . CYS A 1 117 ? 22.448 -14.771 -49.069 1.00 91.62 117 CYS A N 1
ATOM 912 C CA . CYS A 1 117 ? 21.198 -14.253 -49.605 1.00 91.62 117 CYS A CA 1
ATOM 913 C C . CYS A 1 117 ? 20.530 -13.312 -48.589 1.00 91.62 117 CYS A C 1
ATOM 915 O O . CYS A 1 117 ? 20.533 -13.548 -47.387 1.00 91.62 117 CYS A O 1
ATOM 917 N N . ARG A 1 118 ? 19.920 -12.234 -49.088 1.00 91.31 118 ARG A N 1
ATOM 918 C CA . ARG A 1 118 ? 19.197 -11.244 -48.279 1.00 91.31 118 ARG A CA 1
ATOM 919 C C . ARG A 1 118 ? 17.937 -11.808 -47.607 1.00 91.31 118 ARG A C 1
ATOM 921 O O . ARG A 1 118 ? 17.500 -11.234 -46.617 1.00 91.31 118 ARG A O 1
ATOM 928 N N . ILE A 1 119 ? 17.339 -12.856 -48.176 1.00 89.56 119 ILE A N 1
ATOM 929 C CA . ILE A 1 119 ? 16.136 -13.497 -47.632 1.00 89.56 119 ILE A CA 1
ATOM 930 C C . ILE A 1 119 ? 16.498 -14.188 -46.320 1.00 89.56 119 ILE A C 1
ATOM 932 O O . ILE A 1 119 ? 17.451 -14.970 -46.298 1.00 89.56 119 ILE A O 1
ATOM 936 N N . LYS A 1 120 ? 15.744 -13.884 -45.258 1.00 82.94 120 LYS A N 1
ATOM 937 C CA . LYS A 1 120 ? 15.924 -14.490 -43.935 1.00 82.94 120 LYS A CA 1
ATOM 938 C C . LYS A 1 120 ? 15.890 -16.020 -44.066 1.00 82.94 120 LYS A C 1
ATOM 940 O O . LYS A 1 120 ? 15.109 -16.545 -44.852 1.00 82.94 120 LYS A O 1
ATOM 945 N N . ASP A 1 121 ? 16.799 -16.701 -43.371 1.00 81.81 121 ASP A N 1
ATOM 946 C CA . ASP A 1 121 ? 16.902 -18.170 -43.305 1.00 81.81 121 ASP A CA 1
ATOM 947 C C . ASP A 1 121 ? 17.181 -18.895 -44.642 1.00 81.81 121 ASP A C 1
ATOM 949 O O . ASP A 1 121 ? 17.200 -20.124 -44.718 1.00 81.81 121 ASP A O 1
ATOM 953 N N . CYS A 1 122 ? 17.500 -18.156 -45.710 1.00 85.94 122 CYS A N 1
ATOM 954 C CA . CYS A 1 122 ? 17.938 -18.745 -46.970 1.00 85.94 122 CYS A CA 1
ATOM 955 C C . CYS A 1 122 ? 19.413 -19.166 -46.896 1.00 85.94 122 CYS A C 1
ATOM 957 O O . CYS A 1 122 ? 20.306 -18.332 -46.756 1.00 85.94 122 CYS A O 1
ATOM 959 N N . VAL A 1 123 ? 19.675 -20.462 -47.079 1.00 86.50 123 VAL A N 1
ATOM 960 C CA . VAL A 1 123 ? 21.031 -21.048 -47.051 1.00 86.50 123 VAL A CA 1
ATOM 961 C C . VAL A 1 123 ? 21.877 -20.732 -48.290 1.00 86.50 123 VAL A C 1
ATOM 963 O O . VAL A 1 123 ? 23.085 -20.961 -48.300 1.00 86.50 123 VAL A O 1
ATOM 966 N N . ASN A 1 124 ? 21.256 -20.214 -49.350 1.00 89.38 124 ASN A N 1
ATOM 967 C CA . ASN A 1 124 ? 21.939 -19.939 -50.608 1.00 89.38 124 ASN A CA 1
ATOM 968 C C . ASN A 1 124 ? 22.779 -18.658 -50.531 1.00 89.38 124 ASN A C 1
ATOM 970 O O . ASN A 1 124 ? 22.445 -17.695 -49.838 1.00 89.38 124 ASN A O 1
ATOM 974 N N . SER A 1 125 ? 23.841 -18.612 -51.330 1.00 90.62 125 SER A N 1
ATOM 975 C CA . SER A 1 125 ? 24.733 -17.460 -51.443 1.00 90.62 125 SER A CA 1
ATOM 976 C C . SER A 1 125 ? 24.743 -16.879 -52.857 1.00 90.62 125 SER A C 1
ATOM 978 O O . SER A 1 125 ? 24.291 -17.494 -53.825 1.00 90.62 125 SER A O 1
ATOM 980 N N . VAL A 1 126 ? 25.222 -15.643 -52.973 1.00 92.62 126 VAL A N 1
ATOM 981 C CA . VAL A 1 126 ? 25.347 -14.901 -54.229 1.00 92.62 126 VAL A CA 1
ATOM 982 C C . VAL A 1 126 ? 26.822 -14.689 -54.523 1.00 92.62 126 VAL A C 1
ATOM 984 O O . VAL A 1 126 ? 27.558 -14.199 -53.667 1.00 92.62 126 VAL A O 1
ATOM 987 N N . LEU A 1 127 ? 27.245 -15.001 -55.748 1.00 92.88 127 LEU A N 1
ATOM 988 C CA . LEU A 1 127 ? 28.602 -14.712 -56.200 1.00 92.88 127 LEU A CA 1
ATOM 989 C C . LEU A 1 127 ? 28.822 -13.194 -56.268 1.00 92.88 127 LEU A C 1
ATOM 991 O O . LEU A 1 127 ? 28.233 -12.494 -57.098 1.00 92.88 127 LEU A O 1
ATOM 995 N N . TRP A 1 128 ? 29.707 -12.692 -55.415 1.00 93.50 128 TRP A N 1
ATOM 996 C CA . TRP A 1 128 ? 30.175 -11.318 -55.392 1.00 93.50 128 TRP A CA 1
ATOM 997 C C . TRP A 1 128 ? 31.544 -11.225 -56.059 1.00 93.50 128 TRP A C 1
ATOM 999 O O . TRP A 1 128 ? 32.597 -11.417 -55.450 1.00 93.50 128 TRP A O 1
ATOM 1009 N N . THR A 1 129 ? 31.521 -10.939 -57.359 1.00 93.06 129 THR A N 1
ATOM 1010 C CA . THR A 1 129 ? 32.745 -10.899 -58.169 1.00 93.06 129 THR A CA 1
ATOM 1011 C C . THR A 1 129 ? 33.664 -9.747 -57.756 1.00 93.06 129 THR A C 1
ATOM 1013 O O . THR A 1 129 ? 33.199 -8.663 -57.386 1.00 93.06 129 THR A O 1
ATOM 1016 N N . ARG A 1 130 ? 34.975 -9.904 -57.944 1.00 91.88 130 ARG A N 1
ATOM 1017 C CA . ARG A 1 130 ? 35.978 -8.852 -57.685 1.00 91.88 130 ARG A CA 1
ATOM 1018 C C . ARG A 1 130 ? 35.695 -7.522 -58.403 1.00 91.88 130 ARG A C 1
ATOM 1020 O O . ARG A 1 130 ? 36.059 -6.456 -57.916 1.00 91.88 130 ARG A O 1
ATOM 1027 N N . TYR A 1 131 ? 35.015 -7.554 -59.554 1.00 90.00 131 TYR A N 1
ATOM 1028 C CA . TYR A 1 131 ? 34.598 -6.341 -60.270 1.00 90.00 131 TYR A CA 1
ATOM 1029 C C . TYR A 1 131 ? 33.434 -5.621 -59.578 1.00 90.00 131 TYR A C 1
ATOM 1031 O O . TYR A 1 131 ? 33.427 -4.393 -59.526 1.00 90.00 131 TYR A O 1
ATOM 1039 N N . GLN A 1 132 ? 32.478 -6.367 -59.019 1.00 90.38 132 GLN A N 1
ATOM 1040 C CA . GLN A 1 132 ? 31.389 -5.806 -58.211 1.00 90.38 132 GLN A CA 1
ATOM 1041 C C . GLN A 1 132 ? 31.897 -5.299 -56.854 1.00 90.38 132 GLN A C 1
ATOM 1043 O O . GLN A 1 132 ? 31.364 -4.326 -56.326 1.00 90.38 132 GLN A O 1
ATOM 1048 N N . GLN A 1 133 ? 32.932 -5.926 -56.293 1.00 91.88 133 GLN A N 1
ATOM 1049 C CA . GLN A 1 133 ? 33.636 -5.424 -55.109 1.00 91.88 133 GLN A CA 1
ATOM 1050 C C . GLN A 1 133 ? 34.337 -4.091 -55.405 1.00 91.88 133 GLN A C 1
ATOM 1052 O O . GLN A 1 133 ? 34.182 -3.133 -54.651 1.00 91.88 133 GLN A O 1
ATOM 1057 N N . LEU A 1 134 ? 35.030 -3.980 -56.546 1.00 90.00 134 LEU A N 1
ATOM 1058 C CA . LEU A 1 134 ? 35.631 -2.718 -56.989 1.00 90.00 134 LEU A CA 1
ATOM 1059 C C . LEU A 1 134 ? 34.578 -1.610 -57.162 1.00 90.00 134 LEU A C 1
ATOM 1061 O O . LEU A 1 134 ? 34.822 -0.469 -56.775 1.00 90.00 134 LEU A O 1
ATOM 1065 N N . GLU A 1 135 ? 33.403 -1.937 -57.709 1.00 88.88 135 GLU A N 1
ATOM 1066 C CA . GLU A 1 135 ? 32.271 -1.006 -57.806 1.00 88.88 135 GLU A CA 1
ATOM 1067 C C . GLU A 1 135 ? 31.785 -0.540 -56.435 1.00 88.88 135 GLU A C 1
ATOM 1069 O O . GLU A 1 135 ? 31.560 0.653 -56.227 1.00 88.88 135 GLU A O 1
ATOM 1074 N N . HIS A 1 136 ? 31.692 -1.463 -55.480 1.00 89.81 136 HIS A N 1
ATOM 1075 C CA . HIS A 1 136 ? 31.304 -1.165 -54.109 1.00 89.81 136 HIS A CA 1
ATOM 1076 C C . HIS A 1 136 ? 32.289 -0.195 -53.435 1.00 89.81 136 HIS A C 1
ATOM 1078 O O . HIS A 1 136 ? 31.869 0.847 -52.926 1.00 89.81 136 HIS A O 1
ATOM 1084 N N . ILE A 1 137 ? 33.595 -0.457 -53.556 1.00 88.81 137 ILE A N 1
ATOM 1085 C CA . ILE A 1 137 ? 34.662 0.423 -53.054 1.00 88.81 137 ILE A CA 1
ATOM 1086 C C . ILE A 1 137 ? 34.599 1.797 -53.727 1.00 88.81 137 ILE A C 1
ATOM 1088 O O . ILE A 1 137 ? 34.643 2.826 -53.054 1.00 88.81 137 ILE A O 1
ATOM 1092 N N . LYS A 1 138 ? 34.442 1.846 -55.056 1.00 85.75 138 LYS A N 1
ATOM 1093 C CA . LYS A 1 138 ? 34.332 3.111 -55.803 1.00 85.75 138 LYS A CA 1
ATOM 1094 C C . LYS A 1 138 ? 33.064 3.901 -55.469 1.00 85.75 138 LYS A C 1
ATOM 1096 O O . LYS A 1 138 ? 33.061 5.114 -55.658 1.00 85.75 138 LYS A O 1
ATOM 1101 N N . SER A 1 139 ? 32.029 3.253 -54.934 1.00 84.56 139 SER A N 1
ATOM 1102 C CA . SER A 1 139 ? 30.845 3.922 -54.379 1.00 84.56 139 SER A CA 1
ATOM 1103 C C . SER A 1 139 ? 31.042 4.471 -52.955 1.00 84.56 139 SER A C 1
ATOM 1105 O O . SER A 1 139 ? 30.098 5.008 -52.381 1.00 84.56 139 SER A O 1
ATOM 1107 N N . GLY A 1 140 ? 32.253 4.355 -52.393 1.00 84.75 140 GLY A N 1
ATOM 1108 C CA . GLY A 1 140 ? 32.605 4.840 -51.055 1.00 84.75 140 GLY A CA 1
ATOM 1109 C C . GLY A 1 140 ? 32.239 3.882 -49.920 1.00 84.75 140 GLY A C 1
ATOM 1110 O O . GLY A 1 140 ? 32.167 4.311 -48.773 1.00 84.75 140 GLY A O 1
ATOM 1111 N N . LYS A 1 141 ? 31.972 2.605 -50.219 1.00 86.94 141 LYS A N 1
ATOM 1112 C CA . LYS A 1 141 ? 31.519 1.606 -49.239 1.00 86.94 141 LYS A CA 1
ATOM 1113 C C . LYS A 1 141 ? 32.617 0.577 -48.940 1.00 86.94 141 LYS A C 1
ATOM 1115 O O . LYS A 1 141 ? 33.368 0.206 -49.842 1.00 86.94 141 LYS A O 1
ATOM 1120 N N . SER A 1 142 ? 32.714 0.136 -47.681 1.00 88.31 142 SER A N 1
ATOM 1121 C CA . SER A 1 142 ? 33.702 -0.867 -47.240 1.00 88.31 142 SER A CA 1
ATOM 1122 C C . SER A 1 142 ? 33.315 -2.281 -47.677 1.00 88.31 142 SER A C 1
ATOM 1124 O O . SER A 1 142 ? 32.133 -2.596 -47.783 1.00 88.31 142 SER A O 1
ATOM 1126 N N . LEU A 1 143 ? 34.311 -3.151 -47.862 1.00 87.69 143 LEU A N 1
ATOM 1127 C CA . LEU A 1 143 ? 34.089 -4.577 -48.111 1.00 87.69 143 LEU A CA 1
ATOM 1128 C C . LEU A 1 143 ? 33.488 -5.312 -46.905 1.00 87.69 143 LEU A C 1
ATOM 1130 O O . LEU A 1 143 ? 32.823 -6.323 -47.102 1.00 87.69 143 LEU A O 1
ATOM 1134 N N . ASP A 1 144 ? 33.660 -4.775 -45.693 1.00 86.50 144 ASP A N 1
ATOM 1135 C CA . ASP A 1 144 ? 33.105 -5.352 -44.459 1.00 86.50 144 ASP A CA 1
ATOM 1136 C C . ASP A 1 144 ? 31.570 -5.280 -44.404 1.00 86.50 144 ASP A C 1
ATOM 1138 O O . ASP A 1 144 ? 30.943 -5.954 -43.591 1.00 86.50 144 ASP A O 1
ATOM 1142 N N . ASN A 1 145 ? 30.949 -4.463 -45.263 1.00 86.69 145 ASN A N 1
ATOM 1143 C CA . ASN A 1 145 ? 29.498 -4.319 -45.345 1.00 86.69 145 ASN A CA 1
ATOM 1144 C C . ASN A 1 145 ? 28.993 -4.652 -46.759 1.00 86.69 145 ASN A C 1
ATOM 1146 O O . ASN A 1 145 ? 28.628 -3.745 -47.521 1.00 86.69 145 ASN A O 1
ATOM 1150 N N . PRO A 1 146 ? 28.986 -5.942 -47.141 1.00 88.19 146 PRO A N 1
ATOM 1151 C CA . PRO A 1 146 ? 28.599 -6.357 -48.479 1.00 88.19 146 PRO A CA 1
ATOM 1152 C C . PRO A 1 146 ? 27.149 -5.961 -48.809 1.00 88.19 146 PRO A C 1
ATOM 1154 O O . PRO A 1 146 ? 26.277 -5.891 -47.938 1.00 88.19 146 PRO A O 1
ATOM 1157 N N . PRO A 1 147 ? 26.835 -5.722 -50.094 1.00 87.94 147 PRO A N 1
ATOM 1158 C CA . PRO A 1 147 ? 25.480 -5.375 -50.501 1.00 87.94 147 PRO A CA 1
ATOM 1159 C C . PRO A 1 147 ? 24.510 -6.537 -50.252 1.00 87.94 147 PRO A C 1
ATOM 1161 O O . PRO A 1 147 ? 24.748 -7.651 -50.703 1.00 87.94 147 PRO A O 1
ATOM 1164 N N . LYS A 1 148 ? 23.351 -6.272 -49.641 1.00 89.88 148 LYS A N 1
ATOM 1165 C CA . LYS A 1 148 ? 22.298 -7.287 -49.468 1.00 89.88 148 LYS A CA 1
ATOM 1166 C C . LYS A 1 148 ? 21.678 -7.662 -50.824 1.00 89.88 148 LYS A C 1
ATOM 1168 O O . LYS A 1 148 ? 20.931 -6.862 -51.396 1.00 89.88 148 LYS A O 1
ATOM 1173 N N . ARG A 1 149 ? 21.971 -8.861 -51.339 1.00 89.94 149 ARG A N 1
ATOM 1174 C CA . ARG A 1 149 ? 21.496 -9.366 -52.646 1.00 89.94 149 ARG A CA 1
ATOM 1175 C C . ARG A 1 149 ? 20.694 -10.655 -52.499 1.00 89.94 149 ARG A C 1
ATOM 1177 O O . ARG A 1 149 ? 20.891 -11.407 -51.558 1.00 89.94 149 ARG A O 1
ATOM 1184 N N . MET A 1 150 ? 19.784 -10.897 -53.434 1.00 90.12 150 MET A N 1
ATOM 1185 C CA . MET A 1 150 ? 18.993 -12.126 -53.496 1.00 90.12 150 MET A CA 1
ATOM 1186 C C . MET A 1 150 ? 19.711 -13.166 -54.367 1.00 90.12 150 MET A C 1
ATOM 1188 O O . MET A 1 150 ? 20.304 -12.788 -55.376 1.00 90.12 150 MET A O 1
ATOM 1192 N N . CYS A 1 151 ? 19.672 -14.447 -53.987 1.00 91.62 151 CYS A N 1
ATOM 1193 C CA . CYS A 1 151 ? 20.183 -15.537 -54.823 1.00 91.62 151 CYS A CA 1
ATOM 1194 C C . CYS A 1 151 ? 19.289 -15.784 -56.043 1.00 91.62 151 CYS A C 1
ATOM 1196 O O . CYS A 1 151 ? 18.117 -15.400 -56.048 1.00 91.62 151 CYS A O 1
ATOM 1198 N N . ASP A 1 152 ? 19.831 -16.450 -57.064 1.00 89.31 152 ASP A N 1
ATOM 1199 C CA . ASP A 1 152 ? 19.134 -16.668 -58.337 1.00 89.31 152 ASP A CA 1
ATOM 1200 C C . ASP A 1 152 ? 17.812 -17.425 -58.165 1.00 89.31 152 ASP A C 1
ATOM 1202 O O . ASP A 1 152 ? 16.832 -17.135 -58.850 1.00 89.31 152 ASP A O 1
ATOM 1206 N N . GLU A 1 153 ? 17.748 -18.374 -57.230 1.00 89.12 153 GLU A N 1
ATOM 1207 C CA . GLU A 1 153 ? 16.517 -19.115 -56.958 1.00 89.12 153 GLU A CA 1
ATOM 1208 C C . GLU A 1 153 ? 15.444 -18.246 -56.306 1.00 89.12 153 GLU A C 1
ATOM 1210 O O . GLU A 1 153 ? 14.298 -18.238 -56.749 1.00 89.12 153 GLU A O 1
ATOM 1215 N N . CYS A 1 154 ? 15.801 -17.498 -55.259 1.00 89.75 154 CYS A N 1
ATOM 1216 C CA . CYS A 1 154 ? 14.873 -16.572 -54.619 1.00 89.75 154 CYS A CA 1
ATOM 1217 C C . CYS A 1 154 ? 14.428 -15.485 -55.601 1.00 89.75 154 CYS A C 1
ATOM 1219 O O . CYS A 1 154 ? 13.253 -15.133 -55.610 1.00 89.75 154 CYS A O 1
ATOM 1221 N N . PHE A 1 155 ? 15.320 -15.009 -56.475 1.00 90.19 155 PHE A N 1
ATOM 1222 C CA . PHE A 1 155 ? 14.989 -14.004 -57.481 1.00 90.19 155 PHE A CA 1
ATOM 1223 C C . PHE A 1 155 ? 13.972 -14.526 -58.502 1.00 90.19 155 PHE A C 1
ATOM 1225 O O . PHE A 1 155 ? 13.010 -13.826 -58.811 1.00 90.19 155 PHE A O 1
ATOM 1232 N N . LYS A 1 156 ? 14.120 -15.772 -58.971 1.00 89.88 156 LYS A N 1
ATOM 1233 C CA . LYS A 1 156 ? 13.131 -16.409 -59.859 1.00 89.88 156 LYS A CA 1
ATOM 1234 C C . LYS A 1 156 ? 11.745 -16.457 -59.217 1.00 89.88 156 LYS A C 1
ATOM 1236 O O . LYS A 1 156 ? 10.778 -16.031 -59.845 1.00 89.88 156 LYS A O 1
ATOM 1241 N N . VAL A 1 157 ? 11.649 -16.903 -57.963 1.00 87.94 157 VAL A N 1
ATOM 1242 C CA . VAL A 1 157 ? 10.366 -16.936 -57.241 1.00 87.94 157 VAL A CA 1
ATOM 1243 C C . VAL A 1 157 ? 9.831 -15.515 -57.040 1.00 87.94 157 VAL A C 1
ATOM 1245 O O . VAL A 1 157 ? 8.688 -15.245 -57.394 1.00 87.94 157 VAL A O 1
ATOM 1248 N N . PHE A 1 158 ? 10.667 -14.573 -56.597 1.00 90.31 158 PHE A N 1
ATOM 1249 C CA . PHE A 1 158 ? 10.290 -13.170 -56.397 1.00 90.31 158 PHE A CA 1
ATOM 1250 C C . PHE A 1 158 ? 9.663 -12.536 -57.643 1.00 90.31 158 PHE A C 1
ATOM 1252 O O . PHE A 1 158 ? 8.657 -11.844 -57.537 1.00 90.31 158 PHE A O 1
ATOM 1259 N N . THR A 1 159 ? 10.216 -12.798 -58.834 1.00 89.94 159 THR A N 1
ATOM 1260 C CA . THR A 1 159 ? 9.681 -12.243 -60.093 1.00 89.94 159 THR A CA 1
ATOM 1261 C C . THR A 1 159 ? 8.285 -12.749 -60.456 1.00 89.94 159 THR A C 1
ATOM 1263 O O . THR A 1 159 ? 7.596 -12.105 -61.248 1.00 89.94 159 THR A O 1
ATOM 1266 N N . SER A 1 160 ? 7.862 -13.880 -59.888 1.00 89.12 160 SER A N 1
ATOM 1267 C CA . SER A 1 160 ? 6.519 -14.434 -60.087 1.00 89.12 160 SER A CA 1
ATOM 1268 C C . SER A 1 160 ? 5.483 -13.894 -59.095 1.00 89.12 160 SER A C 1
ATOM 1270 O O . SER A 1 160 ? 4.286 -13.965 -59.368 1.00 89.12 160 SER A O 1
ATOM 1272 N N . LEU A 1 161 ? 5.933 -13.315 -57.979 1.00 91.06 161 LEU A N 1
ATOM 1273 C CA . LEU A 1 161 ? 5.076 -12.806 -56.913 1.00 91.06 161 LEU A CA 1
ATOM 1274 C C . LEU A 1 161 ? 4.683 -11.348 -57.174 1.00 91.06 161 LEU A C 1
ATOM 1276 O O . LEU A 1 161 ? 5.430 -10.561 -57.761 1.00 91.06 161 LEU A O 1
ATOM 1280 N N . LYS A 1 162 ? 3.488 -10.970 -56.723 1.00 89.81 162 LYS A N 1
ATOM 1281 C CA . LYS A 1 162 ? 2.967 -9.600 -56.801 1.00 89.81 162 LYS A CA 1
ATOM 1282 C C . LYS A 1 162 ? 2.385 -9.213 -55.456 1.00 89.81 162 LYS A C 1
ATOM 1284 O O . LYS A 1 162 ? 1.959 -10.072 -54.698 1.00 89.81 162 LYS A O 1
ATOM 1289 N N . ASN A 1 163 ? 2.350 -7.917 -55.171 1.00 92.06 163 ASN A N 1
ATOM 1290 C CA . ASN A 1 163 ? 1.712 -7.432 -53.955 1.00 92.06 163 ASN A CA 1
ATOM 1291 C C . ASN A 1 163 ? 0.218 -7.781 -53.974 1.00 92.06 163 ASN A C 1
ATOM 1293 O O . ASN A 1 163 ? -0.463 -7.523 -54.969 1.00 92.06 163 ASN A O 1
ATOM 1297 N N . GLU A 1 164 ? -0.266 -8.342 -52.872 1.00 90.50 164 GLU A N 1
ATOM 1298 C CA . GLU A 1 164 ? -1.668 -8.707 -52.680 1.00 90.50 164 GLU A CA 1
ATOM 1299 C C . GLU A 1 164 ? -2.288 -7.835 -51.590 1.00 90.50 164 GLU A C 1
ATOM 1301 O O . GLU A 1 164 ? -1.656 -7.566 -50.573 1.00 90.50 164 GLU A O 1
ATOM 1306 N N . GLU A 1 165 ? -3.538 -7.419 -51.773 1.00 91.62 165 GLU A N 1
ATOM 1307 C CA . GLU A 1 165 ? -4.315 -6.774 -50.714 1.00 91.62 165 GLU A CA 1
ATOM 1308 C C . GLU A 1 165 ? -5.050 -7.850 -49.913 1.00 91.62 165 GLU A C 1
ATOM 1310 O O . GLU A 1 165 ? -5.868 -8.592 -50.460 1.00 91.62 165 GLU A O 1
ATOM 1315 N N . LYS A 1 166 ? -4.750 -7.948 -48.618 1.00 91.19 166 LYS A N 1
ATOM 1316 C CA . LYS A 1 166 ? -5.382 -8.883 -47.682 1.00 91.19 166 LYS A CA 1
ATOM 1317 C C . LYS A 1 166 ? -6.301 -8.132 -46.728 1.00 91.19 166 LYS A C 1
ATOM 1319 O O . LYS A 1 166 ? -6.077 -6.963 -46.408 1.00 91.19 166 LYS A O 1
ATOM 1324 N N . GLU A 1 167 ? -7.337 -8.811 -46.257 1.00 92.38 167 GLU A N 1
ATOM 1325 C CA . GLU A 1 167 ? -8.267 -8.249 -45.281 1.00 92.38 167 GLU A CA 1
ATOM 1326 C C . GLU A 1 167 ? -7.594 -8.058 -43.915 1.00 92.38 167 GLU A C 1
ATOM 1328 O O . GLU A 1 167 ? -6.657 -8.768 -43.535 1.00 92.38 167 GLU A O 1
ATOM 1333 N N . CYS A 1 168 ? -8.058 -7.053 -43.175 1.00 91.88 168 CYS A N 1
ATOM 1334 C CA . CYS A 1 168 ? -7.613 -6.799 -41.813 1.00 91.88 168 CYS A CA 1
ATOM 1335 C C . CYS A 1 168 ? -7.962 -7.980 -40.897 1.00 91.88 168 CYS A C 1
ATOM 1337 O O . CYS A 1 168 ? -9.104 -8.427 -40.870 1.00 91.88 168 CYS A O 1
ATOM 1339 N N . LYS A 1 169 ? -7.015 -8.392 -40.047 1.00 92.19 169 LYS A N 1
ATOM 1340 C CA . LYS A 1 169 ? -7.218 -9.419 -39.009 1.00 92.19 169 LYS A CA 1
ATOM 1341 C C . LYS A 1 169 ? -8.363 -9.099 -38.035 1.00 92.19 169 LYS A C 1
ATOM 1343 O O . LYS A 1 169 ? -8.879 -9.993 -37.375 1.00 92.19 169 LYS A O 1
ATOM 1348 N N . ILE A 1 170 ? -8.728 -7.826 -37.875 1.00 90.62 170 ILE A N 1
ATOM 1349 C CA . ILE A 1 170 ? -9.727 -7.432 -36.881 1.00 90.62 170 ILE A CA 1
ATOM 1350 C C . ILE A 1 170 ? -11.142 -7.661 -37.409 1.00 90.62 170 ILE A C 1
ATOM 1352 O O . ILE A 1 170 ? -11.571 -7.000 -38.357 1.00 90.62 170 ILE A O 1
ATOM 1356 N N . ASN A 1 171 ? -11.885 -8.526 -36.718 1.00 84.62 171 ASN A N 1
ATOM 1357 C CA . ASN A 1 171 ? -13.292 -8.802 -36.993 1.00 84.62 171 ASN A CA 1
ATOM 1358 C C . ASN A 1 171 ? -14.115 -7.503 -37.049 1.00 84.62 171 ASN A C 1
ATOM 1360 O O . ASN A 1 171 ? -14.085 -6.686 -36.130 1.00 84.62 171 ASN A O 1
ATOM 1364 N N . GLY A 1 172 ? -14.842 -7.305 -38.151 1.00 83.62 172 GLY A N 1
ATOM 1365 C CA . GLY A 1 172 ? -15.654 -6.107 -38.394 1.00 83.62 172 GLY A CA 1
ATOM 1366 C C . GLY A 1 172 ? -14.911 -4.932 -39.047 1.00 83.62 172 GLY A C 1
ATOM 1367 O O . GLY A 1 172 ? -15.559 -3.971 -39.467 1.00 83.62 172 GLY A O 1
ATOM 1368 N N . CYS A 1 173 ? -13.584 -4.991 -39.202 1.00 89.88 173 CYS A N 1
ATOM 1369 C CA . CYS A 1 173 ? -12.832 -3.984 -39.947 1.00 89.88 173 CYS A CA 1
ATOM 1370 C C . CYS A 1 173 ? -12.841 -4.283 -41.451 1.00 89.88 173 CYS A C 1
ATOM 1372 O O . CYS A 1 173 ? -12.410 -5.343 -41.884 1.00 89.88 173 CYS A O 1
ATOM 1374 N N . LYS A 1 174 ? -13.255 -3.305 -42.265 1.00 88.50 174 LYS A N 1
ATOM 1375 C CA . LYS A 1 174 ? -13.247 -3.396 -43.741 1.00 88.50 174 LYS A CA 1
ATOM 1376 C C . LYS A 1 174 ? -11.942 -2.905 -44.385 1.00 88.50 174 LYS A C 1
ATOM 1378 O O . LYS A 1 174 ? -11.896 -2.668 -45.587 1.00 88.50 174 LYS A O 1
ATOM 1383 N N . GLY A 1 175 ? -10.919 -2.627 -43.579 1.00 89.56 175 GLY A N 1
ATOM 1384 C CA . GLY A 1 175 ? -9.624 -2.173 -44.075 1.00 89.56 175 GLY A CA 1
ATOM 1385 C C . GLY A 1 175 ? -8.826 -3.321 -44.684 1.00 89.56 175 GLY A C 1
ATOM 1386 O O . GLY A 1 175 ? -8.991 -4.471 -44.285 1.00 89.56 175 GLY A O 1
ATOM 1387 N N . THR A 1 176 ? -7.919 -2.992 -45.595 1.00 92.50 176 THR A N 1
ATOM 1388 C CA . THR A 1 176 ? -6.958 -3.942 -46.159 1.00 92.50 176 THR A CA 1
ATOM 1389 C C . THR A 1 176 ? -5.537 -3.571 -45.755 1.00 92.50 176 THR A C 1
ATOM 1391 O O . THR A 1 176 ? -5.262 -2.453 -45.297 1.00 92.50 176 THR A O 1
ATOM 1394 N N . TRP A 1 177 ? -4.632 -4.529 -45.878 1.00 92.19 177 TRP A N 1
ATOM 1395 C CA . TRP A 1 177 ? -3.197 -4.311 -45.802 1.00 92.19 177 TRP A CA 1
ATOM 1396 C C . TRP A 1 177 ? -2.522 -5.001 -46.981 1.00 92.19 177 TRP A C 1
ATOM 1398 O O . TRP A 1 177 ? -2.990 -6.023 -47.483 1.00 92.19 177 TRP A O 1
ATOM 1408 N N . THR A 1 178 ? -1.407 -4.430 -47.413 1.00 91.88 178 THR A N 1
ATOM 1409 C CA . THR A 1 178 ? -0.648 -4.945 -48.544 1.00 91.88 178 THR A CA 1
ATOM 1410 C C . THR A 1 178 ? 0.335 -6.005 -48.062 1.00 91.88 178 THR A C 1
ATOM 1412 O O . THR A 1 178 ? 1.286 -5.692 -47.345 1.00 91.88 178 THR A O 1
ATOM 1415 N N . LEU A 1 179 ? 0.135 -7.246 -48.489 1.00 91.56 179 LEU A N 1
ATOM 1416 C CA . LEU A 1 179 ? 1.110 -8.317 -48.372 1.00 91.56 179 LEU A CA 1
ATOM 1417 C C . LEU A 1 179 ? 2.099 -8.189 -49.532 1.00 91.56 179 LEU A C 1
ATOM 1419 O O . LEU A 1 179 ? 1.750 -8.415 -50.696 1.00 91.56 179 LEU A O 1
ATOM 1423 N N . THR A 1 180 ? 3.335 -7.799 -49.232 1.00 91.62 180 THR A N 1
ATOM 1424 C CA . THR A 1 180 ? 4.326 -7.540 -50.279 1.00 91.62 180 THR A CA 1
ATOM 1425 C C . THR A 1 180 ? 4.863 -8.837 -50.885 1.00 91.62 180 THR A C 1
ATOM 1427 O O . THR A 1 180 ? 4.990 -9.852 -50.203 1.00 91.62 180 THR A O 1
ATOM 1430 N N . ALA A 1 181 ? 5.257 -8.799 -52.160 1.00 89.50 181 ALA A N 1
ATOM 1431 C CA . ALA A 1 181 ? 5.897 -9.936 -52.834 1.00 89.50 181 ALA A CA 1
ATOM 1432 C C . ALA A 1 181 ? 7.161 -10.440 -52.102 1.00 89.50 181 ALA A C 1
ATOM 1434 O O . ALA A 1 181 ? 7.532 -11.605 -52.208 1.00 89.50 181 ALA A O 1
ATOM 1435 N N . TYR A 1 182 ? 7.828 -9.557 -51.352 1.00 89.75 182 TYR A N 1
ATOM 1436 C CA . TYR A 1 182 ? 9.008 -9.897 -50.561 1.00 89.75 182 TYR A CA 1
ATOM 1437 C C . TYR A 1 182 ? 8.642 -10.732 -49.326 1.00 89.75 182 TYR A C 1
ATOM 1439 O O . TYR A 1 182 ? 9.280 -11.745 -49.065 1.00 89.75 182 TYR A O 1
ATOM 1447 N N . GLU A 1 183 ? 7.582 -10.357 -48.611 1.00 88.44 183 GLU A N 1
ATOM 1448 C CA . GLU A 1 183 ? 7.090 -11.106 -47.447 1.00 88.44 183 GLU A CA 1
ATOM 1449 C C . GLU A 1 183 ? 6.498 -12.457 -47.849 1.00 88.44 183 GLU A C 1
ATOM 1451 O O . GLU A 1 183 ? 6.737 -13.455 -47.178 1.00 88.44 183 GLU A O 1
ATOM 1456 N N . GLN A 1 184 ? 5.792 -12.515 -48.983 1.00 89.31 184 GLN A N 1
ATOM 1457 C CA . GLN A 1 184 ? 5.323 -13.781 -49.558 1.00 89.31 184 GLN A CA 1
ATOM 1458 C C . GLN A 1 184 ? 6.489 -14.748 -49.784 1.00 89.31 184 GLN A C 1
ATOM 1460 O O . GLN A 1 184 ? 6.397 -15.924 -49.446 1.00 89.31 184 GLN A O 1
ATOM 1465 N N . LEU A 1 185 ? 7.607 -14.248 -50.320 1.00 88.88 185 LEU A N 1
ATOM 1466 C CA . LEU A 1 185 ? 8.799 -15.055 -50.555 1.00 88.88 185 LEU A CA 1
ATOM 1467 C C . LEU A 1 185 ? 9.433 -15.566 -49.255 1.00 88.88 185 LEU A C 1
ATOM 1469 O O . LEU A 1 185 ? 9.883 -16.709 -49.227 1.00 88.88 185 LEU A O 1
ATOM 1473 N N . GLU A 1 186 ? 9.480 -14.747 -48.202 1.00 87.81 186 GLU A N 1
ATOM 1474 C CA . GLU A 1 186 ? 9.991 -15.170 -46.890 1.00 87.81 186 GLU A CA 1
ATOM 1475 C C . GLU A 1 186 ? 9.130 -16.290 -46.292 1.00 87.81 186 GLU A C 1
ATOM 1477 O O . GLU A 1 186 ? 9.672 -17.310 -45.872 1.00 87.81 186 GLU A O 1
ATOM 1482 N N . VAL A 1 187 ? 7.798 -16.172 -46.351 1.00 87.19 187 VAL A N 1
ATOM 1483 C CA . VAL A 1 187 ? 6.882 -17.231 -45.884 1.00 87.19 187 VAL A CA 1
ATOM 1484 C C . VAL A 1 187 ? 7.072 -18.515 -46.696 1.00 87.19 187 VAL A C 1
ATOM 1486 O O . VAL A 1 187 ? 7.230 -19.588 -46.119 1.00 87.19 187 VAL A O 1
ATOM 1489 N N . ILE A 1 188 ? 7.128 -18.417 -48.029 1.00 86.62 188 ILE A N 1
ATOM 1490 C CA . ILE A 1 188 ? 7.329 -19.576 -48.916 1.00 86.62 188 ILE A CA 1
ATOM 1491 C C . ILE A 1 188 ? 8.651 -20.289 -48.612 1.00 86.62 188 ILE A C 1
ATOM 1493 O O . ILE A 1 188 ? 8.704 -21.514 -48.651 1.00 86.62 188 ILE A O 1
ATOM 1497 N N . ARG A 1 189 ? 9.725 -19.548 -48.316 1.00 84.19 189 ARG A N 1
ATOM 1498 C CA . ARG A 1 189 ? 11.035 -20.145 -48.011 1.00 84.19 189 ARG A CA 1
ATOM 1499 C C . ARG A 1 189 ? 11.126 -20.750 -46.618 1.00 84.19 189 ARG A C 1
ATOM 1501 O O . ARG A 1 189 ? 11.851 -21.726 -46.459 1.00 84.19 189 ARG A O 1
ATOM 1508 N N . ASN A 1 190 ? 10.378 -20.213 -45.663 1.00 81.06 190 ASN A N 1
ATOM 1509 C CA . ASN A 1 190 ? 10.323 -20.736 -44.302 1.00 81.06 190 ASN A CA 1
ATOM 1510 C C . ASN A 1 190 ? 9.318 -21.885 -44.142 1.00 81.06 190 ASN A C 1
ATOM 1512 O O . ASN A 1 190 ? 9.315 -22.550 -43.109 1.00 81.06 190 ASN A O 1
ATOM 1516 N N . THR A 1 191 ? 8.483 -22.142 -45.152 1.00 81.94 191 THR A N 1
ATOM 1517 C CA . THR A 1 191 ? 7.536 -23.259 -45.141 1.00 81.94 191 THR A CA 1
ATOM 1518 C C . THR A 1 191 ? 8.259 -24.564 -45.506 1.00 81.94 191 THR A C 1
ATOM 1520 O O . THR A 1 191 ? 8.885 -24.631 -46.567 1.00 81.94 191 THR A O 1
ATOM 1523 N N . PRO A 1 192 ? 8.189 -25.613 -44.663 1.00 77.62 192 PRO A N 1
ATOM 1524 C CA . PRO A 1 192 ? 8.768 -26.918 -44.968 1.00 77.62 192 PRO A CA 1
ATOM 1525 C C . PRO A 1 192 ? 8.208 -27.537 -46.255 1.00 77.62 192 PRO A C 1
ATOM 1527 O O . PRO A 1 192 ? 7.048 -27.338 -46.620 1.00 77.62 192 PRO A O 1
ATOM 1530 N N . GLU A 1 193 ? 9.029 -28.342 -46.930 1.00 74.38 193 GLU A N 1
ATOM 1531 C CA . GLU A 1 193 ? 8.662 -28.992 -48.189 1.00 74.38 193 GLU A CA 1
ATOM 1532 C C . GLU A 1 193 ? 7.436 -29.912 -48.000 1.00 74.38 193 GLU A C 1
ATOM 1534 O O . GLU A 1 193 ? 7.465 -30.853 -47.208 1.00 74.38 193 GLU A O 1
ATOM 1539 N N . GLY A 1 194 ? 6.340 -29.616 -48.711 1.00 71.75 194 GLY A N 1
ATOM 1540 C CA . GLY A 1 194 ? 5.077 -30.364 -48.642 1.00 71.75 194 GLY A CA 1
ATOM 1541 C C . GLY A 1 194 ? 3.975 -29.746 -47.769 1.00 71.75 194 GLY A C 1
ATOM 1542 O O . GLY A 1 194 ? 2.877 -30.301 -47.733 1.00 71.75 194 GLY A O 1
ATOM 1543 N N . GLN A 1 195 ? 4.224 -28.613 -47.103 1.00 78.81 195 GLN A N 1
ATOM 1544 C CA . GLN A 1 195 ? 3.197 -27.844 -46.387 1.00 78.81 195 GLN A CA 1
ATOM 1545 C C . GLN A 1 195 ? 2.726 -26.632 -47.203 1.00 78.81 195 GLN A C 1
ATOM 1547 O O . GLN A 1 195 ? 3.486 -26.052 -47.980 1.00 78.81 195 GLN A O 1
ATOM 1552 N N . GLU A 1 196 ? 1.456 -26.258 -47.042 1.00 78.19 196 GLU A N 1
ATOM 1553 C CA . GLU A 1 196 ? 0.907 -25.046 -47.652 1.00 78.19 196 GLU A CA 1
ATOM 1554 C C . GLU A 1 196 ? 1.330 -23.819 -46.823 1.00 78.19 196 GLU A C 1
ATOM 1556 O O . GLU A 1 196 ? 1.233 -23.858 -45.595 1.00 78.19 196 GLU A O 1
ATOM 1561 N N . PRO A 1 197 ? 1.833 -22.742 -47.451 1.00 79.75 197 PRO A N 1
ATOM 1562 C CA . PRO A 1 197 ? 2.368 -21.601 -46.721 1.00 79.75 197 PRO A CA 1
ATOM 1563 C C . PRO A 1 197 ? 1.247 -20.789 -46.055 1.00 79.75 197 PRO A C 1
ATOM 1565 O O . PRO A 1 197 ? 0.414 -20.182 -46.732 1.00 79.75 197 PRO A O 1
ATOM 1568 N N . GLU A 1 198 ? 1.245 -20.733 -44.721 1.00 82.69 198 GLU A N 1
ATOM 1569 C CA . GLU A 1 198 ? 0.282 -19.939 -43.953 1.00 82.69 198 GLU A CA 1
ATOM 1570 C C . GLU A 1 198 ? 0.680 -18.455 -43.962 1.00 82.69 198 GLU A C 1
ATOM 1572 O O . GLU A 1 198 ? 1.690 -18.040 -43.389 1.00 82.69 198 GLU A O 1
ATOM 1577 N N . MET A 1 199 ? -0.112 -17.631 -44.651 1.00 82.12 199 MET A N 1
ATOM 1578 C CA . MET A 1 199 ? 0.163 -16.199 -44.771 1.00 82.12 199 MET A CA 1
ATOM 1579 C C . MET A 1 199 ? -0.193 -15.457 -43.476 1.00 82.12 199 MET A C 1
ATOM 1581 O O . MET A 1 199 ? -1.254 -15.698 -42.898 1.00 82.12 199 MET A O 1
ATOM 1585 N N . PRO A 1 200 ? 0.633 -14.492 -43.034 1.00 84.50 200 PRO A N 1
ATOM 1586 C CA . PRO A 1 200 ? 0.430 -13.826 -41.756 1.00 84.50 200 PRO A CA 1
ATOM 1587 C C . PRO A 1 200 ? -0.858 -13.002 -41.756 1.00 84.50 200 PRO A C 1
ATOM 1589 O O . PRO A 1 200 ? -1.093 -12.211 -42.665 1.00 84.50 200 PRO A O 1
ATOM 1592 N N . ALA A 1 201 ? -1.658 -13.106 -40.696 1.00 87.56 201 ALA A N 1
ATOM 1593 C CA . ALA A 1 201 ? -2.802 -12.225 -40.481 1.00 87.56 201 ALA A CA 1
ATOM 1594 C C . ALA A 1 201 ? -2.352 -10.931 -39.780 1.00 87.56 201 ALA A C 1
ATOM 1596 O O . ALA A 1 201 ? -1.868 -10.965 -38.646 1.00 87.56 201 ALA A O 1
ATOM 1597 N N . ARG A 1 202 ? -2.533 -9.771 -40.428 1.00 89.12 202 ARG A N 1
ATOM 1598 C CA . ARG A 1 202 ? -2.133 -8.459 -39.886 1.00 89.12 202 ARG A CA 1
ATOM 1599 C C . ARG A 1 202 ? -3.281 -7.459 -39.834 1.00 89.12 202 ARG A C 1
ATOM 1601 O O . ARG A 1 202 ? -4.308 -7.601 -40.495 1.00 89.12 202 ARG A O 1
ATOM 1608 N N . MET A 1 203 ? -3.107 -6.434 -39.006 1.00 91.25 203 MET A N 1
ATOM 1609 C CA . MET A 1 203 ? -4.030 -5.305 -38.942 1.00 91.25 203 MET A CA 1
ATOM 1610 C C . MET A 1 203 ? -3.806 -4.370 -40.139 1.00 91.25 203 MET A C 1
ATOM 1612 O O . MET A 1 203 ? -2.674 -4.187 -40.585 1.00 91.25 203 MET A O 1
ATOM 1616 N N . CYS A 1 204 ? -4.868 -3.729 -40.634 1.00 92.69 204 CYS A N 1
ATOM 1617 C CA . CYS A 1 204 ? -4.716 -2.630 -41.585 1.00 92.69 204 CYS A CA 1
ATOM 1618 C C . CYS A 1 204 ? -3.998 -1.441 -40.934 1.00 92.69 204 CYS A C 1
ATOM 1620 O O . CYS A 1 204 ? -4.027 -1.283 -39.710 1.00 92.69 204 CYS A O 1
ATOM 1622 N N . LYS A 1 205 ? -3.422 -0.557 -41.758 1.00 91.81 205 LYS A N 1
ATOM 1623 C CA . LYS A 1 205 ? -2.675 0.619 -41.285 1.00 91.81 205 LYS A CA 1
ATOM 1624 C C . LYS A 1 205 ? -3.455 1.435 -40.246 1.00 91.81 205 LYS A C 1
ATOM 1626 O O . LYS A 1 205 ? -2.915 1.768 -39.207 1.00 91.81 205 LYS A O 1
ATOM 1631 N N . LYS A 1 206 ? -4.750 1.684 -40.478 1.00 91.31 206 LYS A N 1
ATOM 1632 C CA . LYS A 1 206 ? -5.594 2.454 -39.545 1.00 91.31 206 LYS A CA 1
ATOM 1633 C C . LYS A 1 206 ? -5.758 1.772 -38.183 1.00 91.31 206 LYS A C 1
ATOM 1635 O O . LYS A 1 206 ? -5.694 2.440 -37.159 1.00 91.31 206 LYS A O 1
ATOM 1640 N N . CYS A 1 207 ? -5.983 0.457 -38.170 1.00 92.19 207 CYS A N 1
ATOM 1641 C CA . CYS A 1 207 ? -6.113 -0.306 -36.928 1.00 92.19 207 CYS A CA 1
ATOM 1642 C C . CYS A 1 207 ? -4.785 -0.375 -36.173 1.00 92.19 207 CYS A C 1
ATOM 1644 O O . CYS A 1 207 ? -4.780 -0.254 -34.953 1.00 92.19 207 CYS A O 1
ATOM 1646 N N . PHE A 1 208 ? -3.677 -0.539 -36.897 1.00 92.94 208 PHE A N 1
ATOM 1647 C CA . PHE A 1 208 ? -2.341 -0.564 -36.314 1.00 92.94 208 PHE A CA 1
ATOM 1648 C C . PHE A 1 208 ? -1.943 0.796 -35.723 1.00 92.94 208 PHE A C 1
ATOM 1650 O O . PHE A 1 208 ? -1.481 0.848 -34.583 1.00 92.94 208 PHE A O 1
ATOM 1657 N N . ASP A 1 209 ? -2.183 1.887 -36.458 1.00 92.75 209 ASP A N 1
ATOM 1658 C CA . ASP A 1 209 ? -1.937 3.257 -35.997 1.00 92.75 209 ASP A CA 1
ATOM 1659 C C . ASP A 1 209 ? -2.742 3.525 -34.708 1.00 92.75 209 ASP A C 1
ATOM 1661 O O . ASP A 1 209 ? -2.164 3.882 -33.684 1.00 92.75 209 ASP A O 1
ATOM 1665 N N . PHE A 1 210 ? -4.049 3.217 -34.701 1.00 92.19 210 PHE A N 1
ATOM 1666 C CA . PHE A 1 210 ? -4.889 3.345 -33.501 1.00 92.19 210 PHE A CA 1
ATOM 1667 C C . PHE A 1 210 ? -4.368 2.507 -32.327 1.00 92.19 210 PHE A C 1
ATOM 1669 O O . PHE A 1 210 ? -4.291 2.996 -31.205 1.00 92.19 210 PHE A O 1
ATOM 1676 N N . TYR A 1 211 ? -4.019 1.239 -32.563 1.00 92.00 211 TYR A N 1
ATOM 1677 C CA . TYR A 1 211 ? -3.532 0.338 -31.516 1.00 92.00 211 TYR A CA 1
ATOM 1678 C C . TYR A 1 211 ? -2.212 0.819 -30.895 1.00 92.00 211 TYR A C 1
ATOM 1680 O O . TYR A 1 211 ? -1.987 0.653 -29.695 1.00 92.00 211 TYR A O 1
ATOM 1688 N N . THR A 1 212 ? -1.348 1.424 -31.709 1.00 92.19 212 THR A N 1
ATOM 1689 C CA . THR A 1 212 ? -0.056 1.969 -31.275 1.00 92.19 212 THR A CA 1
ATOM 1690 C C . THR A 1 212 ? -0.228 3.269 -30.492 1.00 92.19 212 THR A C 1
ATOM 1692 O O . THR A 1 212 ? 0.472 3.488 -29.505 1.00 92.19 212 THR A O 1
ATOM 1695 N N . GLU A 1 213 ? -1.167 4.122 -30.905 1.00 92.38 213 GLU A N 1
ATOM 1696 C CA . GLU A 1 213 ? -1.469 5.392 -30.235 1.00 92.38 213 GLU A CA 1
ATOM 1697 C C . GLU A 1 213 ? -2.269 5.216 -28.938 1.00 92.38 213 GLU A C 1
ATOM 1699 O O . GLU A 1 213 ? -2.075 5.967 -27.975 1.00 92.38 213 GLU A O 1
ATOM 1704 N N . ALA A 1 214 ? -3.175 4.238 -28.901 1.00 89.81 214 ALA A N 1
ATOM 1705 C CA . ALA A 1 214 ? -3.974 3.936 -27.727 1.00 89.81 214 ALA A CA 1
ATOM 1706 C C . ALA A 1 214 ? -3.075 3.528 -26.550 1.00 89.81 214 ALA A C 1
ATOM 1708 O O . ALA A 1 214 ? -2.007 2.942 -26.716 1.00 89.81 214 ALA A O 1
ATOM 1709 N N . LYS A 1 215 ? -3.532 3.808 -25.330 1.00 91.31 215 LYS A N 1
ATOM 1710 C CA . LYS A 1 215 ? -2.898 3.373 -24.077 1.00 91.31 215 LYS A CA 1
ATOM 1711 C C . LYS A 1 215 ? -3.934 2.667 -23.231 1.00 91.31 215 LYS A C 1
ATOM 1713 O O . LYS A 1 215 ? -5.115 2.978 -23.352 1.00 91.31 215 LYS A O 1
ATOM 1718 N N . ASP A 1 216 ? -3.505 1.748 -22.380 1.00 93.75 216 ASP A N 1
ATOM 1719 C CA . ASP A 1 216 ? -4.418 1.098 -21.446 1.00 93.75 216 ASP A CA 1
ATOM 1720 C C . ASP A 1 216 ? -4.978 2.128 -20.455 1.00 93.75 216 ASP A C 1
ATOM 1722 O O . ASP A 1 216 ? -4.258 3.001 -19.961 1.00 93.75 216 ASP A O 1
ATOM 1726 N N . ILE A 1 217 ? -6.293 2.076 -20.227 1.00 92.19 217 ILE A N 1
ATOM 1727 C CA . ILE A 1 217 ? -7.007 3.046 -19.390 1.00 92.19 217 ILE A CA 1
ATOM 1728 C C . ILE A 1 217 ? -7.670 2.313 -18.234 1.00 92.19 217 ILE A C 1
ATOM 1730 O O . ILE A 1 217 ? -8.545 1.478 -18.443 1.00 92.19 217 ILE A O 1
ATOM 1734 N N . GLU A 1 218 ? -7.337 2.713 -17.014 1.00 93.75 218 GLU A N 1
ATOM 1735 C CA . GLU A 1 218 ? -7.999 2.225 -15.808 1.00 93.75 218 GLU A CA 1
ATOM 1736 C C . GLU A 1 218 ? -9.405 2.818 -15.654 1.00 93.75 218 GLU A C 1
ATOM 1738 O O . GLU A 1 218 ? -9.609 4.038 -15.724 1.00 93.75 218 GLU A O 1
ATOM 1743 N N . ARG A 1 219 ? -10.397 1.957 -15.420 1.00 91.81 219 ARG A N 1
ATOM 1744 C CA . ARG A 1 219 ? -11.806 2.331 -15.241 1.00 91.81 219 ARG A CA 1
ATOM 1745 C C . ARG A 1 219 ? -12.365 1.760 -13.939 1.00 91.81 219 ARG A C 1
ATOM 1747 O O . ARG A 1 219 ? -11.951 0.685 -13.527 1.00 91.81 219 ARG A O 1
ATOM 1754 N N . PRO A 1 220 ? -13.303 2.456 -13.276 1.00 93.12 220 PRO A N 1
ATOM 1755 C CA . PRO A 1 220 ? -13.901 1.950 -12.046 1.00 93.12 220 PRO A CA 1
ATOM 1756 C C . PRO A 1 220 ? -14.706 0.673 -12.308 1.00 93.12 220 PRO A C 1
ATOM 1758 O O . PRO A 1 220 ? -15.332 0.525 -13.364 1.00 93.12 220 PRO A O 1
ATOM 1761 N N . CYS A 1 221 ? -14.704 -0.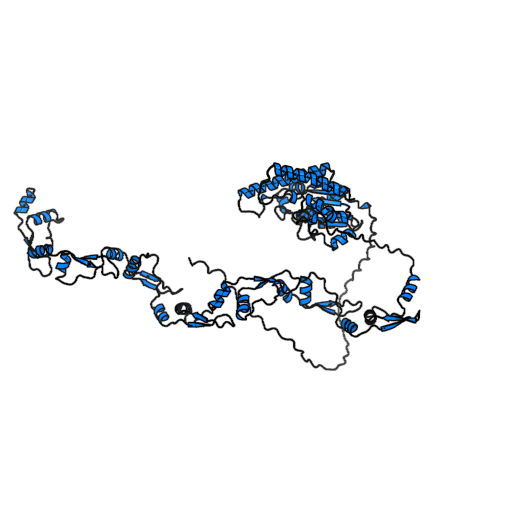228 -11.328 1.00 92.38 221 CYS A N 1
ATOM 1762 C CA . CYS A 1 221 ? -15.552 -1.413 -11.320 1.00 92.38 221 CYS A CA 1
ATOM 1763 C C . CYS A 1 221 ? -17.045 -1.038 -11.391 1.00 92.38 221 CYS A C 1
ATOM 1765 O O . CYS A 1 221 ? -17.498 -0.064 -10.788 1.00 92.38 221 CYS A O 1
ATOM 1767 N N . MET A 1 222 ? -17.829 -1.855 -12.096 1.00 91.88 222 MET A N 1
ATOM 1768 C CA . MET A 1 222 ? -19.289 -1.735 -12.200 1.00 91.88 222 MET A CA 1
ATOM 1769 C C . MET A 1 222 ? -19.992 -1.844 -10.834 1.00 91.88 222 MET A C 1
ATOM 1771 O O . MET A 1 222 ? -21.047 -1.241 -10.615 1.00 91.88 222 MET A O 1
ATOM 1775 N N . ASN A 1 223 ? -19.426 -2.601 -9.889 1.00 87.69 223 ASN A N 1
ATOM 1776 C CA . ASN A 1 223 ? -20.010 -2.740 -8.559 1.00 87.69 223 ASN A CA 1
ATOM 1777 C C . ASN A 1 223 ? -19.859 -1.445 -7.757 1.00 87.69 223 ASN A C 1
ATOM 1779 O O . ASN A 1 223 ? -18.780 -1.106 -7.279 1.00 87.69 223 ASN A O 1
ATOM 1783 N N . LYS A 1 224 ? -20.978 -0.746 -7.538 1.00 80.81 224 LYS A N 1
ATOM 1784 C CA . LYS A 1 224 ? -21.022 0.462 -6.700 1.00 80.81 224 LYS A CA 1
ATOM 1785 C C . LYS A 1 224 ? -20.541 0.149 -5.279 1.00 80.81 224 LYS A C 1
ATOM 1787 O O . LYS A 1 224 ? -21.216 -0.596 -4.568 1.00 80.81 224 LYS A O 1
ATOM 1792 N N . GLY A 1 225 ? -19.440 0.771 -4.865 1.00 80.62 225 GLY A N 1
ATOM 1793 C CA . GLY A 1 225 ? -18.767 0.533 -3.582 1.00 80.62 225 GLY A CA 1
ATOM 1794 C C . GLY A 1 225 ? -17.490 -0.301 -3.698 1.00 80.62 225 GLY A C 1
ATOM 1795 O O . GLY A 1 225 ? -16.781 -0.433 -2.719 1.00 80.62 225 GLY A O 1
ATOM 1796 N N . CYS A 1 226 ? -17.181 -0.856 -4.871 1.00 88.31 226 CYS A N 1
ATOM 1797 C CA . CYS A 1 226 ? -15.878 -1.449 -5.135 1.00 88.31 226 CYS A CA 1
ATOM 1798 C C . CYS A 1 226 ? -14.907 -0.352 -5.591 1.00 88.31 226 CYS A C 1
ATOM 1800 O O . CYS A 1 226 ? -15.158 0.298 -6.606 1.00 88.31 226 CYS A O 1
ATOM 1802 N N . ASP A 1 227 ? -13.805 -0.171 -4.863 1.00 88.69 227 ASP A N 1
ATOM 1803 C CA . ASP A 1 227 ? -12.768 0.818 -5.199 1.00 88.69 227 ASP A CA 1
ATOM 1804 C C . ASP A 1 227 ? -11.772 0.311 -6.255 1.00 88.69 227 ASP A C 1
ATOM 1806 O O . ASP A 1 227 ? -10.957 1.074 -6.784 1.00 88.69 227 ASP A O 1
ATOM 1810 N N . ASN A 1 228 ? -11.856 -0.977 -6.597 1.00 90.38 228 ASN A N 1
ATOM 1811 C CA . ASN A 1 228 ? -10.992 -1.590 -7.591 1.00 90.38 228 ASN A CA 1
ATOM 1812 C C . ASN A 1 228 ? -11.328 -1.112 -9.003 1.00 90.38 228 ASN A C 1
ATOM 1814 O O . ASN A 1 228 ? -12.457 -0.725 -9.336 1.00 90.38 228 ASN A O 1
ATOM 1818 N N . LYS A 1 229 ? -10.315 -1.187 -9.858 1.00 92.81 229 LYS A N 1
ATOM 1819 C CA . LYS A 1 229 ? -10.385 -0.777 -11.254 1.00 92.81 229 LYS A CA 1
ATOM 1820 C C . LYS A 1 229 ? -10.214 -1.984 -12.163 1.00 92.81 229 LYS A C 1
ATOM 1822 O O . LYS A 1 229 ? -9.763 -3.041 -11.731 1.00 92.81 229 LYS A O 1
ATOM 1827 N N . TRP A 1 230 ? -10.659 -1.831 -13.398 1.00 93.50 230 TRP A N 1
ATOM 1828 C CA . TRP A 1 230 ? -10.421 -2.776 -14.474 1.00 93.50 230 TRP A CA 1
ATOM 1829 C C . TRP A 1 230 ? -9.750 -2.048 -15.632 1.00 93.50 230 TRP A C 1
ATOM 1831 O O . TRP A 1 230 ? -10.020 -0.867 -15.893 1.00 93.50 230 TRP A O 1
ATOM 1841 N N . THR A 1 231 ? -8.896 -2.770 -16.341 1.00 93.38 231 THR A N 1
ATOM 1842 C CA . THR A 1 231 ? -8.095 -2.208 -17.420 1.00 93.38 231 THR A CA 1
ATOM 1843 C C . THR A 1 231 ? -8.857 -2.279 -18.739 1.00 93.38 231 THR A C 1
ATOM 1845 O O . THR A 1 231 ? -9.138 -3.353 -19.275 1.00 93.38 231 THR A O 1
ATOM 1848 N N . TRP A 1 232 ? -9.190 -1.120 -19.307 1.00 93.69 232 TRP A N 1
ATOM 1849 C CA . TRP A 1 232 ? -9.706 -1.031 -20.669 1.00 93.69 232 TRP A CA 1
ATOM 1850 C C . TRP A 1 232 ? -8.538 -1.092 -21.647 1.00 93.69 232 TRP A C 1
ATOM 1852 O O . TRP A 1 232 ? -7.924 -0.070 -21.965 1.00 93.69 232 TRP A O 1
ATOM 1862 N N . THR A 1 233 ? -8.212 -2.306 -22.088 1.00 93.00 233 THR A N 1
ATOM 1863 C CA . THR A 1 233 ? -7.017 -2.551 -22.900 1.00 93.00 233 THR A CA 1
ATOM 1864 C C . THR A 1 233 ? -7.106 -1.919 -24.287 1.00 93.00 233 THR A C 1
ATOM 1866 O O . THR A 1 233 ? -8.199 -1.729 -24.837 1.00 93.00 233 THR A O 1
ATOM 1869 N N . ARG A 1 234 ? -5.956 -1.632 -24.901 1.00 93.50 234 ARG A N 1
ATOM 1870 C CA . ARG A 1 234 ? -5.866 -1.116 -26.284 1.00 93.50 234 ARG A CA 1
ATOM 1871 C C . ARG A 1 234 ? -6.634 -1.976 -27.293 1.00 93.50 234 ARG A C 1
ATOM 1873 O O . ARG A 1 234 ? -7.316 -1.437 -28.164 1.00 93.50 234 ARG A O 1
ATOM 1880 N N . SER A 1 235 ? -6.610 -3.302 -27.138 1.00 90.12 235 SER A N 1
ATOM 1881 C CA . SER A 1 235 ? -7.379 -4.239 -27.975 1.00 90.12 235 SER A CA 1
ATOM 1882 C C . SER A 1 235 ? -8.891 -4.036 -27.831 1.00 90.12 235 SER A C 1
ATOM 1884 O O . SER A 1 235 ? -9.613 -3.970 -28.828 1.00 90.12 235 SER A O 1
ATOM 1886 N N . MET A 1 236 ? -9.383 -3.875 -26.598 1.00 90.88 236 MET A N 1
ATOM 1887 C CA . MET A 1 236 ? -10.800 -3.598 -26.335 1.00 90.88 236 MET A CA 1
ATOM 1888 C C . MET A 1 236 ? -11.222 -2.222 -26.856 1.00 90.88 236 MET A C 1
ATOM 1890 O O . MET A 1 236 ? -12.346 -2.059 -27.333 1.00 90.88 236 MET A O 1
ATOM 1894 N N . GLN A 1 237 ? -10.336 -1.230 -26.768 1.00 91.69 237 GLN A N 1
ATOM 1895 C CA . GLN A 1 237 ? -10.559 0.102 -27.330 1.00 91.69 237 GLN A CA 1
ATOM 1896 C C . GLN A 1 237 ? -10.655 0.053 -28.856 1.00 91.69 237 GLN A C 1
ATOM 1898 O O . GLN A 1 237 ? -11.553 0.671 -29.422 1.00 91.69 237 GLN A O 1
ATOM 1903 N N . LEU A 1 238 ? -9.791 -0.721 -29.518 1.00 90.94 238 LEU A N 1
ATOM 1904 C CA . LEU A 1 238 ? -9.823 -0.901 -30.970 1.00 90.94 238 LEU A CA 1
ATOM 1905 C C . LEU A 1 238 ? -11.129 -1.566 -31.423 1.00 90.94 238 LEU A C 1
ATOM 1907 O O . LEU A 1 238 ? -11.772 -1.084 -32.355 1.00 90.94 238 LEU A O 1
ATOM 1911 N N . GLY A 1 239 ? -11.563 -2.624 -30.730 1.00 88.94 239 GLY A N 1
ATOM 1912 C CA . GLY A 1 239 ? -12.862 -3.252 -30.986 1.00 88.94 239 GLY A CA 1
ATOM 1913 C C . GLY A 1 239 ? -14.024 -2.270 -30.797 1.00 88.94 239 GLY A C 1
ATOM 1914 O O . GLY A 1 239 ? -14.889 -2.148 -31.664 1.00 88.94 239 GLY A O 1
ATOM 1915 N N . ALA A 1 240 ? -14.018 -1.496 -29.707 1.00 88.44 240 ALA A N 1
ATOM 1916 C CA . ALA A 1 240 ? -15.023 -0.461 -29.465 1.00 88.44 240 ALA A CA 1
ATOM 1917 C C . ALA A 1 240 ? -15.037 0.603 -30.577 1.00 88.44 240 ALA A C 1
ATOM 1919 O O . ALA A 1 240 ? -16.113 0.945 -31.068 1.00 88.44 240 ALA A O 1
ATOM 1920 N N . HIS A 1 241 ? -13.862 1.061 -31.017 1.00 88.19 241 HIS A N 1
ATOM 1921 C CA . HIS A 1 241 ? -13.697 2.051 -32.079 1.00 88.19 241 HIS A CA 1
ATOM 1922 C C . HIS A 1 241 ? -14.280 1.572 -33.416 1.00 88.19 241 HIS A C 1
ATOM 1924 O O . HIS A 1 241 ? -15.021 2.313 -34.061 1.00 88.19 241 HIS A O 1
ATOM 1930 N N . ILE A 1 242 ? -14.017 0.319 -33.801 1.00 89.31 242 ILE A N 1
ATOM 1931 C CA . ILE A 1 242 ? -14.550 -0.284 -35.036 1.00 89.31 242 ILE A CA 1
ATOM 1932 C C . ILE A 1 242 ? -16.079 -0.368 -35.003 1.00 89.31 242 ILE A C 1
ATOM 1934 O O . ILE A 1 242 ? -16.736 -0.107 -36.009 1.00 89.31 242 ILE A O 1
ATOM 1938 N N . HIS A 1 243 ? -16.654 -0.665 -33.837 1.00 85.38 243 HIS A N 1
ATOM 1939 C CA . HIS A 1 243 ? -18.103 -0.705 -33.634 1.00 85.38 243 HIS A CA 1
ATOM 1940 C C . HIS A 1 243 ? -18.737 0.669 -33.342 1.00 85.38 243 HIS A C 1
ATOM 1942 O O . HIS A 1 243 ? -19.914 0.730 -32.992 1.00 85.38 243 HIS A O 1
ATOM 1948 N N . GLY A 1 244 ? -17.990 1.773 -33.468 1.00 84.31 244 GLY A N 1
ATOM 1949 C CA . GLY A 1 244 ? -18.504 3.134 -33.264 1.00 84.31 244 GLY A CA 1
ATOM 1950 C C . GLY A 1 244 ? -18.792 3.504 -31.804 1.00 84.31 244 GLY A C 1
ATOM 1951 O O . GLY A 1 244 ? -19.449 4.509 -31.537 1.00 84.31 244 GLY A O 1
ATOM 1952 N N . ASN A 1 245 ? -18.301 2.720 -30.845 1.00 84.56 245 ASN A N 1
ATOM 1953 C CA . ASN A 1 245 ? -18.461 2.986 -29.421 1.00 84.56 245 ASN A CA 1
ATOM 1954 C C . ASN A 1 245 ? -17.313 3.870 -28.918 1.00 84.56 245 ASN A C 1
ATOM 1956 O O . ASN A 1 245 ? -16.146 3.493 -28.977 1.00 84.56 245 ASN A O 1
ATOM 1960 N N . SER A 1 246 ? -17.646 5.039 -28.370 1.00 75.38 246 SER A N 1
ATOM 1961 C CA . SER A 1 246 ? -16.667 5.984 -27.810 1.00 75.38 246 SER A CA 1
ATOM 1962 C C . SER A 1 246 ? -16.369 5.760 -26.324 1.00 75.38 246 SER A C 1
ATOM 1964 O O . SER A 1 246 ? -15.473 6.394 -25.766 1.00 75.38 246 SER A O 1
ATOM 1966 N N . ARG A 1 247 ? -17.125 4.879 -25.657 1.00 80.31 247 ARG A N 1
ATOM 1967 C CA . ARG A 1 247 ? -17.001 4.593 -24.224 1.00 80.31 247 ARG A CA 1
ATOM 1968 C C . ARG A 1 247 ? -17.009 3.088 -23.963 1.00 80.31 247 ARG A C 1
ATOM 1970 O O . ARG A 1 247 ? -17.707 2.360 -24.673 1.00 80.31 247 ARG A O 1
ATOM 1977 N N . PRO A 1 248 ? -16.274 2.625 -22.940 1.00 84.38 248 PRO A N 1
ATOM 1978 C CA . PRO A 1 248 ? -16.339 1.235 -22.533 1.00 84.38 248 PRO A CA 1
ATOM 1979 C C . PRO A 1 248 ? -17.707 0.927 -21.923 1.00 84.38 248 PRO A C 1
ATOM 1981 O O . PRO A 1 248 ? -18.314 1.781 -21.274 1.00 84.38 248 PRO A O 1
ATOM 1984 N N . ARG A 1 249 ? -18.165 -0.316 -22.088 1.00 85.38 249 ARG A N 1
ATOM 1985 C CA . ARG A 1 249 ? -19.267 -0.851 -21.278 1.00 85.38 249 ARG A CA 1
ATOM 1986 C C . ARG A 1 249 ? -18.797 -1.011 -19.831 1.00 85.38 249 ARG A C 1
ATOM 1988 O O . ARG A 1 249 ? -17.615 -1.255 -19.597 1.00 85.38 249 ARG A O 1
ATOM 1995 N N . GLU A 1 250 ? -19.715 -0.880 -18.880 1.00 88.75 250 GLU A N 1
ATOM 1996 C CA . GLU A 1 250 ? -19.418 -1.151 -17.471 1.00 88.75 250 GLU A CA 1
ATOM 1997 C C . GLU A 1 250 ? -19.003 -2.621 -17.305 1.00 88.75 250 GLU A C 1
ATOM 1999 O O . GLU A 1 250 ? -19.635 -3.517 -17.869 1.00 88.75 250 GLU A O 1
ATOM 2004 N N . ARG A 1 251 ? -17.909 -2.863 -16.573 1.00 89.94 251 ARG A N 1
ATOM 2005 C CA . ARG A 1 251 ? -17.360 -4.200 -16.316 1.00 89.94 251 ARG A CA 1
ATOM 2006 C C . ARG A 1 251 ? -16.941 -4.349 -14.860 1.00 89.94 251 ARG A C 1
ATOM 2008 O O . ARG A 1 251 ? -16.655 -3.368 -14.172 1.00 89.94 251 ARG A O 1
ATOM 2015 N N . LEU A 1 252 ? -16.930 -5.593 -14.400 1.00 91.00 252 LEU A N 1
ATOM 2016 C CA . LEU A 1 252 ? -16.370 -5.973 -13.109 1.00 91.00 252 LEU A CA 1
ATOM 2017 C C . LEU A 1 252 ? -14.835 -5.912 -13.173 1.00 91.00 252 LEU A C 1
ATOM 2019 O O . LEU A 1 252 ? -14.258 -6.181 -14.223 1.00 91.00 252 LEU A O 1
ATOM 2023 N N . CYS A 1 253 ? -14.190 -5.565 -12.058 1.00 92.19 253 CYS A N 1
ATOM 2024 C CA . CYS A 1 253 ? -12.749 -5.772 -11.895 1.00 92.19 253 CYS A CA 1
ATOM 2025 C C . CYS A 1 253 ? -12.417 -7.256 -11.725 1.00 92.19 253 CYS A C 1
ATOM 2027 O O . CYS A 1 253 ? -13.294 -8.046 -11.368 1.00 92.19 253 CYS A O 1
ATOM 2029 N N . ASP A 1 254 ? -11.148 -7.610 -11.911 1.00 90.94 254 ASP A N 1
ATOM 2030 C CA . ASP A 1 254 ? -10.676 -8.998 -11.864 1.00 90.94 254 ASP A CA 1
ATOM 2031 C C . ASP A 1 254 ? -11.023 -9.688 -10.540 1.00 90.94 254 ASP A C 1
ATOM 2033 O O . ASP A 1 254 ? -11.484 -10.826 -10.533 1.00 90.94 254 ASP A O 1
ATOM 2037 N N . GLU A 1 255 ? -10.922 -8.974 -9.414 1.00 89.19 255 GLU A N 1
ATOM 2038 C CA . GLU A 1 255 ? -11.333 -9.503 -8.109 1.00 89.19 255 GLU A CA 1
ATOM 2039 C C . GLU A 1 255 ? -12.837 -9.791 -8.032 1.00 89.19 255 GLU A C 1
ATOM 2041 O O . GLU A 1 255 ? -13.247 -10.806 -7.474 1.00 89.19 255 GLU A O 1
ATOM 2046 N N . CYS A 1 256 ? -13.676 -8.923 -8.605 1.00 89.50 256 CYS A N 1
ATOM 2047 C CA . CYS A 1 256 ? -15.121 -9.141 -8.639 1.00 89.50 256 CYS A CA 1
ATOM 2048 C C . CYS A 1 256 ? -15.512 -10.259 -9.615 1.00 89.50 256 CYS A C 1
ATOM 2050 O O . CYS A 1 256 ? -16.465 -10.978 -9.333 1.00 89.50 256 CYS A O 1
ATOM 2052 N N . VAL A 1 257 ? -14.802 -10.414 -10.739 1.00 90.19 257 VAL A N 1
ATOM 2053 C CA . VAL A 1 257 ? -14.995 -11.539 -11.671 1.00 90.19 257 VAL A CA 1
ATOM 2054 C C . VAL A 1 257 ? -14.620 -12.846 -10.984 1.00 90.19 257 VAL A C 1
ATOM 2056 O O . VAL A 1 257 ? -15.397 -13.796 -11.010 1.00 90.19 257 VAL A O 1
ATOM 2059 N N . LYS A 1 258 ? -13.474 -12.876 -10.304 1.00 90.62 258 LYS A N 1
ATOM 2060 C CA . LYS A 1 258 ? -13.034 -14.038 -9.537 1.00 90.62 258 LYS A CA 1
ATOM 2061 C C . LYS A 1 258 ? -14.032 -14.390 -8.433 1.00 90.62 258 LYS A C 1
ATOM 2063 O O . LYS A 1 258 ? -14.481 -15.525 -8.362 1.00 90.62 258 LYS A O 1
ATOM 2068 N N . ALA A 1 259 ? -14.475 -13.403 -7.652 1.00 88.00 259 ALA A N 1
ATOM 2069 C CA . ALA A 1 259 ? -15.505 -13.612 -6.637 1.00 88.00 259 ALA A CA 1
ATOM 2070 C C . ALA A 1 259 ? -16.829 -14.118 -7.234 1.00 88.00 259 ALA A C 1
ATOM 2072 O O . ALA A 1 259 ? -17.520 -14.899 -6.593 1.00 88.00 259 ALA A O 1
ATOM 2073 N N . PHE A 1 260 ? -17.188 -13.692 -8.447 1.00 90.56 260 PHE A N 1
ATOM 2074 C CA . PHE A 1 260 ? -18.381 -14.179 -9.137 1.00 90.56 260 PHE A CA 1
ATOM 2075 C C . PHE A 1 260 ? -18.270 -15.648 -9.554 1.00 90.56 260 PHE A C 1
ATOM 2077 O O . PHE A 1 260 ? -19.264 -16.360 -9.488 1.00 90.56 260 PHE A O 1
ATOM 2084 N N . MET A 1 261 ? -17.077 -16.102 -9.944 1.00 89.38 261 MET A N 1
ATOM 2085 C CA . MET A 1 261 ? -16.824 -17.507 -10.284 1.00 89.38 261 MET A CA 1
ATOM 2086 C C . MET A 1 261 ? -16.690 -18.402 -9.044 1.00 89.38 261 MET A C 1
ATOM 2088 O O . MET A 1 261 ? -17.105 -19.558 -9.074 1.00 89.38 261 MET A O 1
ATOM 2092 N N . ASP A 1 262 ? -16.117 -17.872 -7.961 1.00 90.19 262 ASP A N 1
ATOM 2093 C CA . ASP A 1 262 ? -15.828 -18.632 -6.740 1.00 90.19 262 ASP A CA 1
ATOM 2094 C C . ASP A 1 262 ? -17.058 -18.785 -5.828 1.00 90.19 262 ASP A C 1
ATOM 2096 O O . ASP A 1 262 ? -17.191 -19.783 -5.114 1.00 90.19 262 ASP A O 1
ATOM 2100 N N . LEU A 1 263 ? -17.953 -17.794 -5.812 1.00 89.56 263 LEU A N 1
ATOM 2101 C CA . LEU A 1 263 ? -19.148 -17.811 -4.970 1.00 89.56 263 LEU A CA 1
ATOM 2102 C C . LEU A 1 263 ? -20.289 -18.581 -5.638 1.00 89.56 263 LEU A C 1
ATOM 2104 O O . LEU A 1 263 ? -20.450 -18.585 -6.855 1.00 89.56 263 LEU A O 1
ATOM 2108 N N . LYS A 1 264 ? -21.125 -19.200 -4.805 1.00 91.19 264 LYS A N 1
ATOM 2109 C CA . LYS A 1 264 ? -22.362 -19.869 -5.216 1.00 91.19 264 LYS A CA 1
ATOM 2110 C C . LYS A 1 264 ? -23.544 -19.252 -4.487 1.00 91.19 264 LYS A C 1
ATOM 2112 O O . LYS A 1 264 ? -23.373 -18.596 -3.461 1.00 91.19 264 LYS A O 1
ATOM 2117 N N . ASP A 1 265 ? -24.736 -19.459 -5.029 1.00 93.00 265 ASP A N 1
ATOM 2118 C CA . ASP A 1 265 ? -25.967 -19.081 -4.345 1.00 93.00 265 ASP A CA 1
ATOM 2119 C C . ASP A 1 265 ? -26.082 -19.877 -3.034 1.00 93.00 265 ASP A C 1
ATOM 2121 O O . ASP A 1 265 ? -25.875 -21.091 -3.013 1.00 93.00 265 ASP A O 1
ATOM 2125 N N . GLU A 1 266 ? -26.376 -19.181 -1.935 1.00 91.00 266 GLU A N 1
ATOM 2126 C CA . GLU A 1 266 ? -26.461 -19.772 -0.596 1.00 91.00 266 GLU A CA 1
ATOM 2127 C C . GLU A 1 266 ? -27.888 -19.698 -0.058 1.00 91.00 266 GLU A C 1
ATOM 2129 O O . GLU A 1 266 ? -28.549 -18.665 -0.174 1.00 91.00 266 GLU A O 1
ATOM 2134 N N . GLU A 1 267 ? -28.353 -20.756 0.599 1.00 92.38 267 GLU A N 1
ATOM 2135 C CA . GLU A 1 267 ? -29.613 -20.721 1.340 1.00 92.38 267 GLU A CA 1
ATOM 2136 C C . GLU A 1 267 ? -29.399 -20.161 2.744 1.00 92.38 267 GLU A C 1
ATOM 2138 O O . GLU A 1 267 ? -28.569 -20.651 3.512 1.00 92.38 267 GLU A O 1
ATOM 2143 N N . ARG A 1 268 ? -30.160 -19.124 3.097 1.00 91.06 268 ARG A N 1
ATOM 2144 C CA . ARG A 1 268 ? -30.075 -18.448 4.395 1.00 91.06 268 ARG A CA 1
ATOM 2145 C C . ARG A 1 268 ? -31.409 -18.522 5.142 1.00 91.06 268 ARG A C 1
ATOM 2147 O O . ARG A 1 268 ? -32.461 -18.507 4.502 1.00 91.06 268 ARG A O 1
ATOM 2154 N N . PRO A 1 269 ? -31.396 -18.593 6.485 1.00 92.19 269 PRO A N 1
ATOM 2155 C CA . PRO A 1 269 ? -32.616 -18.727 7.272 1.00 92.19 269 PRO A CA 1
ATOM 2156 C C . PRO A 1 269 ? -33.492 -17.472 7.189 1.00 92.19 269 PRO A C 1
ATOM 2158 O O . PRO A 1 269 ? -33.004 -16.346 7.036 1.00 92.19 269 PRO A O 1
ATOM 2161 N N . CYS A 1 270 ? -34.803 -17.675 7.303 1.00 91.81 270 CYS A N 1
ATOM 2162 C CA . CYS A 1 270 ? -35.783 -16.604 7.376 1.00 91.81 270 CYS A CA 1
ATOM 2163 C C . CYS A 1 270 ? -35.562 -15.735 8.620 1.00 91.81 270 CYS A C 1
ATOM 2165 O O . CYS A 1 270 ? -35.345 -16.231 9.719 1.00 91.81 270 CYS A O 1
ATOM 2167 N N . SER A 1 271 ? -35.686 -14.417 8.462 1.00 92.19 271 SER A N 1
ATOM 2168 C CA . SER A 1 271 ? -35.607 -13.478 9.583 1.00 92.19 271 SER A CA 1
ATOM 2169 C C . SER A 1 271 ? -36.865 -13.425 10.465 1.00 92.19 271 SER A C 1
ATOM 2171 O O . SER A 1 271 ? -36.866 -12.687 11.447 1.00 92.19 271 SER A O 1
ATOM 2173 N N . ALA A 1 272 ? -37.961 -14.098 10.093 1.00 86.75 272 ALA A N 1
ATOM 2174 C CA . ALA A 1 272 ? -39.187 -14.133 10.891 1.00 86.75 272 ALA A CA 1
ATOM 2175 C C . ALA A 1 272 ? -39.031 -15.122 12.056 1.00 86.75 272 ALA A C 1
ATOM 2177 O O . ALA A 1 272 ? -38.550 -16.238 11.862 1.00 86.75 272 ALA A O 1
ATOM 2178 N N . GLN A 1 273 ? -39.430 -14.716 13.263 1.00 82.62 273 GLN A N 1
ATOM 2179 C CA . GLN A 1 273 ? -39.326 -15.569 14.447 1.00 82.62 273 GLN A CA 1
ATOM 2180 C C . GLN A 1 273 ? -40.229 -16.801 14.289 1.00 82.62 273 GLN A C 1
ATOM 2182 O O . GLN A 1 273 ? -41.371 -16.681 13.858 1.00 82.62 273 GLN A O 1
ATOM 2187 N N . GLY A 1 274 ? -39.705 -17.988 14.613 1.00 82.06 274 GLY A N 1
ATOM 2188 C CA . GLY A 1 274 ? -40.420 -19.268 14.486 1.00 82.06 274 GLY A CA 1
ATOM 2189 C C . GLY A 1 274 ? -40.591 -19.795 13.057 1.00 82.06 274 GLY A C 1
ATOM 2190 O O . GLY A 1 274 ? -41.160 -20.867 12.873 1.00 82.06 274 GLY A O 1
ATOM 2191 N N . CYS A 1 275 ? -40.080 -19.097 12.038 1.00 88.81 275 CYS A N 1
ATOM 2192 C CA . CYS A 1 275 ? -40.087 -19.598 10.667 1.00 88.81 275 CYS A CA 1
ATOM 2193 C C . CYS A 1 275 ? -38.836 -20.441 10.375 1.00 88.81 275 CYS A C 1
ATOM 2195 O O . CYS A 1 275 ? -37.715 -19.957 10.509 1.00 88.81 275 CYS A O 1
ATOM 2197 N N . ASN A 1 276 ? -39.033 -21.664 9.874 1.00 87.88 276 ASN A N 1
ATOM 2198 C CA . ASN A 1 276 ? -37.949 -22.556 9.432 1.00 87.88 276 ASN A CA 1
ATOM 2199 C C . ASN A 1 276 ? -37.632 -22.441 7.928 1.00 87.88 276 ASN A C 1
ATOM 2201 O O . ASN A 1 276 ? -36.834 -23.211 7.403 1.00 87.88 276 ASN A O 1
ATOM 2205 N N . GLY A 1 277 ? -38.285 -21.520 7.213 1.00 89.88 277 GLY A N 1
ATOM 2206 C CA . GLY A 1 277 ? -38.062 -21.325 5.781 1.00 89.88 277 GLY A CA 1
ATOM 2207 C C . GLY A 1 277 ? -36.707 -20.684 5.475 1.00 89.88 277 GLY A C 1
ATOM 2208 O O . GLY A 1 277 ? -36.117 -20.006 6.318 1.00 89.88 277 GLY A O 1
ATOM 2209 N N . THR A 1 278 ? -36.243 -20.837 4.237 1.00 92.50 278 THR A N 1
ATOM 2210 C CA . THR A 1 278 ? -34.993 -20.244 3.744 1.00 92.50 278 THR A CA 1
ATOM 2211 C C . THR A 1 278 ? -35.250 -19.256 2.603 1.00 92.50 278 THR A C 1
ATOM 2213 O O . THR A 1 278 ? -36.332 -19.202 2.012 1.00 92.50 278 THR A O 1
ATOM 2216 N N . TRP A 1 279 ? -34.271 -18.401 2.323 1.00 92.56 279 TRP A N 1
ATOM 2217 C CA . TRP A 1 279 ? -34.233 -17.530 1.150 1.00 92.56 279 TRP A CA 1
ATOM 2218 C C . TRP A 1 279 ? -32.864 -17.632 0.473 1.00 92.56 279 TRP A C 1
ATOM 2220 O O . TRP A 1 279 ? -31.865 -17.947 1.117 1.00 92.56 279 TRP A O 1
ATOM 2230 N N . ILE A 1 280 ? -32.821 -17.361 -0.833 1.00 92.50 280 ILE A N 1
ATOM 2231 C CA . ILE A 1 280 ? -31.606 -17.513 -1.642 1.00 92.50 280 ILE A CA 1
ATOM 2232 C C . ILE A 1 280 ? -30.798 -16.214 -1.619 1.00 92.50 280 ILE A C 1
ATOM 2234 O O . ILE A 1 280 ? -31.231 -15.182 -2.147 1.00 92.50 280 ILE A O 1
ATOM 2238 N N . TYR A 1 281 ? -29.599 -16.270 -1.048 1.00 93.00 281 TYR A N 1
ATOM 2239 C CA . TYR A 1 281 ? -28.614 -15.201 -1.087 1.00 93.00 281 TYR A CA 1
ATOM 2240 C C . TYR A 1 281 ? -27.769 -15.318 -2.352 1.00 93.00 281 TYR A C 1
ATOM 2242 O O . TYR A 1 281 ? -26.783 -16.052 -2.407 1.00 93.00 281 TYR A O 1
ATOM 2250 N N . ARG A 1 282 ? -28.182 -14.588 -3.391 1.00 92.75 282 ARG A N 1
ATOM 2251 C CA . ARG A 1 282 ? -27.570 -14.674 -4.722 1.00 92.75 282 ARG A CA 1
ATOM 2252 C C . ARG A 1 282 ? -26.151 -14.111 -4.754 1.00 92.75 282 ARG A C 1
ATOM 2254 O O . ARG A 1 282 ? -25.894 -13.064 -4.151 1.00 92.75 282 ARG A O 1
ATOM 2261 N N . VAL A 1 283 ? -25.272 -14.704 -5.561 1.00 90.12 283 VAL A N 1
ATOM 2262 C CA . VAL A 1 283 ? -23.860 -14.285 -5.716 1.00 90.12 283 VAL A CA 1
ATOM 2263 C C . VAL A 1 283 ? -23.697 -12.778 -5.973 1.00 90.12 283 VAL A C 1
ATOM 2265 O O . VAL A 1 283 ? -22.888 -12.109 -5.329 1.00 90.12 283 VAL A O 1
ATOM 2268 N N . HIS A 1 284 ? -24.508 -12.186 -6.857 1.00 87.56 284 HIS A N 1
ATOM 2269 C CA . HIS A 1 284 ? -24.448 -10.742 -7.126 1.00 87.56 284 HIS A CA 1
ATOM 2270 C C . HIS A 1 284 ? -24.765 -9.870 -5.896 1.00 87.56 284 HIS A C 1
ATOM 2272 O O . HIS A 1 284 ? -24.189 -8.787 -5.748 1.00 87.56 284 HIS A O 1
ATOM 2278 N N . GLU A 1 285 ? -25.673 -10.305 -5.016 1.00 87.56 285 GLU A N 1
ATOM 2279 C CA . GLU A 1 285 ? -25.957 -9.597 -3.763 1.00 87.56 285 GLU A CA 1
ATOM 2280 C C . GLU A 1 285 ? -24.816 -9.778 -2.759 1.00 87.56 285 GLU A C 1
ATOM 2282 O O . GLU A 1 285 ? -24.429 -8.801 -2.114 1.00 87.56 285 GLU A O 1
ATOM 2287 N N . GLN A 1 286 ? -24.234 -10.980 -2.685 1.00 89.81 286 GLN A N 1
ATOM 2288 C CA . GLN A 1 286 ? -23.074 -11.273 -1.840 1.00 89.81 286 GLN A CA 1
ATOM 2289 C C . GLN A 1 286 ? -21.897 -10.349 -2.158 1.00 89.81 286 GLN A C 1
ATOM 2291 O O . GLN A 1 286 ? -21.362 -9.687 -1.267 1.00 89.81 286 GLN A O 1
ATOM 2296 N N . ILE A 1 287 ? -21.531 -10.242 -3.438 1.00 89.06 287 ILE A N 1
ATOM 2297 C CA . ILE A 1 287 ? -20.427 -9.382 -3.880 1.00 89.06 287 ILE A CA 1
ATOM 2298 C C . ILE A 1 287 ? -20.755 -7.916 -3.593 1.00 89.06 287 ILE A C 1
ATOM 2300 O O . ILE A 1 287 ? -19.921 -7.193 -3.057 1.00 89.06 287 ILE A O 1
ATOM 2304 N N . ARG A 1 288 ? -21.984 -7.466 -3.874 1.00 86.44 288 ARG A N 1
ATOM 2305 C CA . ARG A 1 288 ? -22.395 -6.078 -3.611 1.00 86.44 288 ARG A CA 1
ATOM 2306 C C . ARG A 1 288 ? -22.311 -5.717 -2.126 1.00 86.44 288 ARG A C 1
ATOM 2308 O O . ARG A 1 288 ? -21.898 -4.601 -1.807 1.00 86.44 288 ARG A O 1
ATOM 2315 N N . ASN A 1 289 ? -22.718 -6.620 -1.236 1.00 87.38 289 ASN A N 1
ATOM 2316 C CA . ASN A 1 289 ? -22.646 -6.394 0.206 1.00 87.38 289 ASN A CA 1
ATOM 2317 C C . ASN A 1 289 ? -21.196 -6.383 0.691 1.00 87.38 289 ASN A C 1
ATOM 2319 O O . ASN A 1 289 ? -20.826 -5.450 1.401 1.00 87.38 289 ASN A O 1
ATOM 2323 N N . LYS A 1 290 ? -20.357 -7.310 0.204 1.00 85.56 290 LYS A N 1
ATOM 2324 C CA . LYS A 1 290 ? -18.906 -7.308 0.459 1.00 85.56 290 LYS A CA 1
ATOM 2325 C C . LYS A 1 290 ? -18.248 -6.003 0.006 1.00 85.56 290 LYS A C 1
ATOM 2327 O O . LYS A 1 290 ? -17.581 -5.360 0.808 1.00 85.56 290 LYS A O 1
ATOM 2332 N N . CYS A 1 291 ? -18.495 -5.556 -1.229 1.00 85.06 291 CYS A N 1
ATOM 2333 C CA . CYS A 1 291 ? -17.939 -4.302 -1.747 1.00 85.06 291 CYS A CA 1
ATOM 2334 C C . CYS A 1 291 ? -18.359 -3.090 -0.905 1.00 85.06 291 CYS A C 1
ATOM 2336 O O . CYS A 1 291 ? -17.559 -2.200 -0.669 1.00 85.06 291 CYS A O 1
ATOM 2338 N N . LYS A 1 292 ? -19.604 -3.043 -0.418 1.00 86.06 292 LYS A N 1
ATOM 2339 C CA . LYS A 1 292 ? -20.096 -1.922 0.399 1.00 86.06 292 LYS A CA 1
ATOM 2340 C C . LYS A 1 292 ? -19.810 -2.059 1.896 1.00 86.06 292 LYS A C 1
ATOM 2342 O O . LYS A 1 292 ? -20.332 -1.240 2.652 1.00 86.06 292 LYS A O 1
ATOM 2347 N N . LEU A 1 293 ? -19.069 -3.088 2.318 1.00 80.62 293 LEU A N 1
ATOM 2348 C CA . LEU A 1 293 ? -18.859 -3.437 3.728 1.00 80.62 293 LEU A CA 1
ATOM 2349 C C . LEU A 1 293 ? -20.182 -3.494 4.514 1.00 80.62 293 LEU A C 1
ATOM 2351 O O . LEU A 1 293 ? -20.281 -3.024 5.645 1.00 80.62 293 LEU A O 1
ATOM 2355 N N . ARG A 1 294 ? -21.233 -4.019 3.875 1.00 82.75 294 ARG A N 1
ATOM 2356 C CA . ARG A 1 294 ? -22.550 -4.196 4.488 1.00 82.75 294 ARG A CA 1
ATOM 2357 C C . ARG A 1 294 ? -22.638 -5.573 5.117 1.00 82.75 294 ARG A C 1
ATOM 2359 O O . ARG A 1 294 ? -22.206 -6.555 4.517 1.00 82.75 294 ARG A O 1
ATOM 2366 N N . GLU A 1 295 ? -23.266 -5.626 6.283 1.00 81.31 295 GLU A N 1
ATOM 2367 C CA . GLU A 1 295 ? -23.691 -6.886 6.882 1.00 81.31 295 GLU A CA 1
ATOM 2368 C C . GLU A 1 295 ? -24.665 -7.637 5.963 1.00 81.31 295 GLU A C 1
ATOM 2370 O O . GLU A 1 295 ? -25.345 -7.049 5.111 1.00 81.31 295 GLU A O 1
ATOM 2375 N N . GLU A 1 296 ? -24.724 -8.955 6.142 1.00 80.50 296 GLU A N 1
ATOM 2376 C CA . GLU A 1 296 ? -25.649 -9.812 5.410 1.00 80.50 296 GLU A CA 1
ATOM 2377 C C . GLU A 1 296 ? -27.104 -9.379 5.670 1.00 80.50 296 GLU A C 1
ATOM 2379 O O . GLU A 1 296 ? -27.495 -9.129 6.816 1.00 80.50 296 GLU A O 1
ATOM 2384 N N . PRO A 1 297 ? -27.937 -9.263 4.622 1.00 84.00 297 PRO A N 1
ATOM 2385 C CA . PRO A 1 297 ? -29.283 -8.749 4.778 1.00 84.00 297 PRO A CA 1
ATOM 2386 C C . PRO A 1 297 ? -30.160 -9.792 5.472 1.00 84.00 297 PRO A C 1
ATOM 2388 O O . PRO A 1 297 ? -30.291 -10.922 5.013 1.00 84.00 297 PRO A O 1
ATOM 2391 N N . LYS A 1 298 ? -30.828 -9.390 6.553 1.00 88.44 298 LYS A N 1
ATOM 2392 C CA . LYS A 1 298 ? -31.844 -10.212 7.220 1.00 88.44 298 LYS A CA 1
ATOM 2393 C C . LYS A 1 298 ? -33.145 -10.146 6.414 1.00 88.44 298 LYS A C 1
ATOM 2395 O O . LYS A 1 298 ? -33.919 -9.202 6.573 1.00 88.44 298 LYS A O 1
ATOM 2400 N N . LYS A 1 299 ? -33.355 -11.105 5.507 1.00 90.12 299 LYS A N 1
ATOM 2401 C CA . LYS A 1 299 ? -34.564 -11.205 4.671 1.00 90.12 299 LYS A CA 1
ATOM 2402 C C . LYS A 1 299 ? -35.515 -12.299 5.167 1.00 90.12 299 LYS A C 1
ATOM 2404 O O . LYS A 1 299 ? -35.125 -13.235 5.864 1.00 90.12 299 LYS A O 1
ATOM 2409 N N . ARG A 1 300 ? -36.788 -12.169 4.787 1.00 90.94 300 ARG A N 1
ATOM 2410 C CA . ARG A 1 300 ? -37.822 -13.189 5.005 1.00 90.94 300 ARG A CA 1
ATOM 2411 C C . ARG A 1 300 ? -37.835 -14.175 3.828 1.00 90.94 300 ARG A C 1
ATOM 2413 O O . ARG A 1 300 ? -37.420 -13.809 2.732 1.00 90.94 300 ARG A O 1
ATOM 2420 N N . CYS A 1 301 ? -38.296 -15.406 4.056 1.00 92.06 301 CYS A N 1
ATOM 2421 C CA . CYS A 1 301 ? -38.485 -16.383 2.984 1.00 92.06 301 CYS A CA 1
ATOM 2422 C C . CYS A 1 301 ? -39.637 -15.946 2.057 1.00 92.06 301 CYS A C 1
ATOM 2424 O O . CYS A 1 301 ? -40.462 -15.125 2.483 1.00 92.06 301 CYS A O 1
ATOM 2426 N N . PRO A 1 302 ? -39.725 -16.490 0.827 1.00 92.25 302 PRO A N 1
ATOM 2427 C CA . PRO A 1 302 ? -40.797 -16.158 -0.112 1.00 92.25 302 PRO A CA 1
ATOM 2428 C C . PRO A 1 302 ? -42.192 -16.310 0.505 1.00 92.25 302 PRO A C 1
ATOM 2430 O O . PRO A 1 302 ? -42.965 -15.364 0.483 1.00 92.25 302 PRO A O 1
ATOM 2433 N N . ALA A 1 303 ? -42.456 -17.415 1.211 1.00 90.19 303 ALA A N 1
ATOM 2434 C CA . ALA A 1 303 ? -43.747 -17.658 1.862 1.00 90.19 303 ALA A CA 1
ATOM 2435 C C . ALA A 1 303 ? -44.132 -16.573 2.892 1.00 90.19 303 ALA A C 1
ATOM 2437 O O . ALA A 1 303 ? -45.264 -16.093 2.903 1.00 90.19 303 ALA A O 1
ATOM 2438 N N . CYS A 1 304 ? -43.191 -16.134 3.735 1.00 90.25 304 CYS A N 1
ATOM 2439 C CA . CYS A 1 304 ? -43.435 -15.055 4.696 1.00 90.25 304 CYS A CA 1
ATOM 2440 C C . CYS A 1 304 ? -43.597 -13.689 4.009 1.00 90.25 304 CYS A C 1
ATOM 2442 O O . CYS A 1 304 ? -44.341 -12.846 4.506 1.00 90.25 304 CYS A O 1
ATOM 2444 N N . GLN A 1 305 ? -42.898 -13.435 2.895 1.00 91.12 305 GLN A N 1
ATOM 2445 C CA . GLN A 1 305 ? -43.111 -12.216 2.107 1.00 91.12 305 GLN A CA 1
ATOM 2446 C C . GLN A 1 305 ? -44.485 -12.216 1.435 1.00 91.12 305 GLN A C 1
ATOM 2448 O O . GLN A 1 305 ? -45.190 -11.212 1.520 1.00 91.12 305 GLN A O 1
ATOM 2453 N N . ASP A 1 306 ? -44.881 -13.339 0.842 1.00 91.88 306 ASP A N 1
ATOM 2454 C CA . ASP A 1 306 ? -46.175 -13.506 0.186 1.00 91.88 306 ASP A CA 1
ATOM 2455 C C . ASP A 1 306 ? -47.325 -13.371 1.186 1.00 91.88 306 ASP A C 1
ATOM 2457 O O . ASP A 1 306 ? -48.331 -12.728 0.885 1.00 91.88 306 ASP A O 1
ATOM 2461 N N . PHE A 1 307 ? -47.171 -13.896 2.406 1.00 91.50 307 PHE A N 1
ATOM 2462 C CA . PHE A 1 307 ? -48.149 -13.695 3.475 1.00 91.50 307 PHE A CA 1
ATOM 2463 C C . PHE A 1 307 ? -48.354 -12.203 3.761 1.00 91.50 307 PHE A C 1
ATOM 2465 O O . PHE A 1 307 ? -49.479 -11.711 3.715 1.00 91.50 307 PHE A O 1
ATOM 2472 N N . LEU A 1 308 ? -47.271 -11.458 3.991 1.00 89.94 308 LEU A N 1
ATOM 2473 C CA . LEU A 1 308 ? -47.345 -10.029 4.311 1.00 89.94 308 LEU A CA 1
ATOM 2474 C C . LEU A 1 308 ? -47.871 -9.174 3.152 1.00 89.94 308 LEU A C 1
ATOM 2476 O O . LEU A 1 308 ? -48.452 -8.122 3.400 1.00 89.94 308 LEU A O 1
ATOM 2480 N N . ALA A 1 309 ? -47.644 -9.595 1.907 1.00 89.56 309 ALA A N 1
ATOM 2481 C CA . ALA A 1 309 ? -48.125 -8.888 0.724 1.00 89.56 309 ALA A CA 1
ATOM 2482 C C . ALA A 1 309 ? -49.629 -9.098 0.481 1.00 89.56 309 ALA A C 1
ATOM 2484 O O . ALA A 1 309 ? -50.297 -8.194 -0.019 1.00 89.56 309 ALA A O 1
ATOM 2485 N N . ASN A 1 310 ? -50.155 -10.275 0.835 1.00 89.50 310 ASN A N 1
ATOM 2486 C CA . ASN A 1 310 ? -51.531 -10.671 0.526 1.00 89.50 310 ASN A CA 1
ATOM 2487 C C . ASN A 1 310 ? -52.520 -10.500 1.692 1.00 89.50 310 ASN A C 1
ATOM 2489 O O . ASN A 1 310 ? -53.725 -10.600 1.475 1.00 89.50 310 ASN A O 1
ATOM 2493 N N . HIS A 1 311 ? -52.044 -10.226 2.907 1.00 88.19 311 HIS A N 1
ATOM 2494 C CA . HIS A 1 311 ? -52.893 -9.998 4.080 1.00 88.19 311 HIS A CA 1
ATOM 2495 C C . HIS A 1 311 ? -52.975 -8.504 4.427 1.00 88.19 311 HIS A C 1
ATOM 2497 O O . HIS A 1 311 ? -52.045 -7.736 4.184 1.00 88.19 311 HIS A O 1
ATOM 2503 N N . GLN A 1 312 ? -54.107 -8.079 4.993 1.00 89.12 312 GLN A N 1
ATOM 2504 C CA . GLN A 1 312 ? -54.354 -6.694 5.405 1.00 89.12 312 GLN A CA 1
ATOM 2505 C C . GLN A 1 312 ? -54.592 -6.610 6.914 1.00 89.12 312 GLN A C 1
ATOM 2507 O O . GLN A 1 312 ? -54.935 -7.591 7.568 1.00 89.12 312 GLN A O 1
ATOM 2512 N N . THR A 1 313 ? -54.375 -5.423 7.478 1.00 89.00 313 THR A N 1
ATOM 2513 C CA . THR A 1 313 ? -54.631 -5.159 8.898 1.00 89.00 313 THR A CA 1
ATOM 2514 C C . THR A 1 313 ? -56.108 -5.388 9.215 1.00 89.00 313 THR A C 1
ATOM 2516 O O . THR A 1 313 ? -56.972 -4.799 8.568 1.00 89.00 313 THR A O 1
ATOM 2519 N N . GLU A 1 314 ? -56.381 -6.196 10.236 1.00 88.00 314 GLU A N 1
ATOM 2520 C CA . GLU A 1 314 ? -57.734 -6.475 10.725 1.00 88.00 314 GLU A CA 1
ATOM 2521 C C . GLU A 1 314 ? -58.042 -5.638 11.975 1.00 88.00 314 GLU A C 1
ATOM 2523 O O . GLU A 1 314 ? -57.133 -5.221 12.695 1.00 88.00 314 GLU A O 1
ATOM 2528 N N . GLU A 1 315 ? -59.321 -5.394 12.264 1.00 86.50 315 GLU A N 1
ATOM 2529 C CA . GLU A 1 315 ? -59.756 -4.784 13.527 1.00 86.50 315 GLU A CA 1
ATOM 2530 C C . GLU A 1 315 ? -60.331 -5.859 14.455 1.00 86.50 315 GLU A C 1
ATOM 2532 O O . GLU A 1 315 ? -61.275 -6.567 14.103 1.00 86.50 315 GLU A O 1
ATOM 2537 N N . LEU A 1 316 ? -59.753 -5.985 15.651 1.00 85.62 316 LEU A N 1
ATOM 2538 C CA . LEU A 1 316 ? -60.202 -6.896 16.703 1.00 85.62 316 LEU A CA 1
ATOM 2539 C C . LEU A 1 316 ? -60.872 -6.119 17.828 1.00 85.62 316 LEU A C 1
ATOM 2541 O O . LEU A 1 316 ? -60.530 -4.973 18.096 1.00 85.62 316 LEU A O 1
ATOM 2545 N N . THR A 1 317 ? -61.816 -6.747 18.519 1.00 87.00 317 THR A N 1
ATOM 2546 C CA . THR A 1 317 ? -62.516 -6.151 19.661 1.00 87.00 317 THR A CA 1
ATOM 2547 C C . THR A 1 317 ? -61.902 -6.644 20.967 1.00 87.00 317 THR A C 1
ATOM 2549 O O . THR A 1 317 ? -61.739 -7.846 21.158 1.00 87.00 317 THR A O 1
ATOM 2552 N N . CYS A 1 318 ? -61.549 -5.726 21.870 1.00 84.81 318 CYS A N 1
ATOM 2553 C CA . CYS A 1 318 ? -60.990 -6.069 23.177 1.00 84.81 318 CYS A CA 1
ATOM 2554 C C . CYS A 1 318 ? -62.037 -6.765 24.059 1.00 84.81 318 CYS A C 1
ATOM 2556 O O . CYS A 1 318 ? -63.099 -6.197 24.315 1.00 84.81 318 CYS A O 1
ATOM 2558 N N . GLU A 1 319 ? -61.718 -7.946 24.591 1.00 84.69 319 GLU A N 1
ATOM 2559 C CA . GLU A 1 319 ? -62.621 -8.722 25.457 1.00 84.69 319 GLU A CA 1
ATOM 2560 C C . GLU A 1 319 ? -62.871 -8.053 26.827 1.00 84.69 319 GLU A C 1
ATOM 2562 O O . GLU A 1 319 ? -63.889 -8.319 27.460 1.00 84.69 319 GLU A O 1
ATOM 2567 N N . SER A 1 320 ? -61.976 -7.163 27.279 1.00 79.31 320 SER A N 1
ATOM 2568 C CA . SER A 1 320 ? -62.081 -6.481 28.583 1.00 79.31 320 SER A CA 1
ATOM 2569 C C . SER A 1 320 ? -62.821 -5.140 28.508 1.00 79.31 320 SER A C 1
ATOM 2571 O O . SER A 1 320 ? -63.726 -4.884 29.299 1.00 79.31 320 SER A O 1
ATOM 2573 N N . CYS A 1 321 ? -62.473 -4.276 27.548 1.00 82.31 321 CYS A N 1
ATOM 2574 C CA . CYS A 1 321 ? -63.043 -2.926 27.445 1.00 82.31 321 CYS A CA 1
ATOM 2575 C C . CYS A 1 321 ? -63.972 -2.713 26.240 1.00 82.31 321 CYS A C 1
ATOM 2577 O O . CYS A 1 321 ? -64.568 -1.646 26.121 1.00 82.31 321 CYS A O 1
ATOM 2579 N N . GLY A 1 322 ? -64.102 -3.696 25.341 1.00 80.19 322 GLY A N 1
ATOM 2580 C CA . GLY A 1 322 ? -64.968 -3.622 24.159 1.00 80.19 322 GLY A CA 1
ATOM 2581 C C . GLY A 1 322 ? -64.461 -2.715 23.032 1.00 80.19 322 GLY A C 1
ATOM 2582 O O . GLY A 1 322 ? -65.109 -2.617 21.993 1.00 80.19 322 GLY A O 1
ATOM 2583 N N . THR A 1 323 ? -63.316 -2.050 23.198 1.00 83.50 323 THR A N 1
ATOM 2584 C CA . THR A 1 323 ? -62.755 -1.143 22.185 1.00 83.50 323 THR A CA 1
ATOM 2585 C C . THR A 1 323 ? -62.139 -1.922 21.022 1.00 83.50 323 THR A C 1
ATOM 2587 O O . THR A 1 323 ? -61.418 -2.900 21.240 1.00 83.50 323 THR A O 1
ATOM 2590 N N . ALA A 1 324 ? -62.389 -1.476 19.788 1.00 84.38 324 ALA A N 1
ATOM 2591 C CA . ALA A 1 324 ? -61.733 -2.012 18.599 1.00 84.38 324 ALA A CA 1
ATOM 2592 C C . ALA A 1 324 ? -60.264 -1.552 18.525 1.00 84.38 324 ALA A C 1
ATOM 2594 O O . ALA A 1 324 ? -59.970 -0.369 18.704 1.00 84.38 324 ALA A O 1
ATOM 2595 N N . PHE A 1 325 ? -59.340 -2.471 18.258 1.00 85.25 325 PHE A N 1
ATOM 2596 C CA . PHE A 1 325 ? -57.915 -2.203 18.082 1.00 85.25 325 PHE A CA 1
ATOM 2597 C C . PHE A 1 325 ? -57.377 -2.907 16.832 1.00 85.25 325 PHE A C 1
ATOM 2599 O O . PHE A 1 325 ? -57.927 -3.903 16.365 1.00 85.25 325 PHE A O 1
ATOM 2606 N N . LYS A 1 326 ? -56.305 -2.355 16.261 1.00 87.62 326 LYS A N 1
ATOM 2607 C CA . LYS A 1 326 ? -55.742 -2.823 14.990 1.00 87.62 326 LYS A CA 1
ATOM 2608 C C . LYS A 1 326 ? -54.806 -4.001 15.226 1.00 87.62 326 LYS A C 1
ATOM 2610 O O . LYS A 1 326 ? -53.872 -3.881 16.011 1.00 87.62 326 LYS A O 1
ATOM 2615 N N . TRP A 1 327 ? -55.033 -5.090 14.504 1.00 88.19 327 TRP A N 1
ATOM 2616 C CA . TRP A 1 327 ? -54.181 -6.270 14.474 1.00 88.19 327 TRP A CA 1
ATOM 2617 C C . TRP A 1 327 ? -53.369 -6.271 13.184 1.00 88.19 327 TRP A C 1
ATOM 2619 O O . TRP A 1 327 ? -53.889 -6.496 12.083 1.00 88.19 327 TRP A O 1
ATOM 2629 N N . SER A 1 328 ? -52.092 -5.933 13.317 1.00 89.31 328 SER A N 1
ATOM 2630 C CA . SER A 1 328 ? -51.205 -5.733 12.179 1.00 89.31 328 SER A CA 1
ATOM 2631 C C . SER A 1 328 ? -50.900 -7.046 11.461 1.00 89.31 328 SER A C 1
ATOM 2633 O O . SER A 1 328 ? -50.842 -8.116 12.062 1.00 89.31 328 SER A O 1
ATOM 2635 N N . VAL A 1 329 ? -50.614 -6.957 10.162 1.00 89.19 329 VAL A N 1
ATOM 2636 C CA . VAL A 1 329 ? -50.253 -8.121 9.333 1.00 89.19 329 VAL A CA 1
ATOM 2637 C C . VAL A 1 329 ? -49.002 -8.852 9.857 1.00 89.19 329 VAL A C 1
ATOM 2639 O O . VAL A 1 329 ? -48.846 -10.052 9.660 1.00 89.19 329 VAL A O 1
ATOM 2642 N N . HIS A 1 330 ? -48.118 -8.141 10.566 1.00 87.38 330 HIS A N 1
ATOM 2643 C CA . HIS A 1 330 ? -46.940 -8.729 11.207 1.00 87.38 330 HIS A CA 1
ATOM 2644 C C . HIS A 1 330 ? -47.318 -9.607 12.406 1.00 87.38 330 HIS A C 1
ATOM 2646 O O . HIS A 1 330 ? -46.866 -10.742 12.488 1.00 87.38 330 HIS A O 1
ATOM 2652 N N . GLU A 1 331 ? -48.209 -9.132 13.277 1.00 86.62 331 GLU A N 1
ATOM 2653 C CA . GLU A 1 331 ? -48.719 -9.928 14.400 1.00 86.62 331 GLU A CA 1
ATOM 2654 C C . GLU A 1 331 ? -49.576 -11.105 13.909 1.00 86.62 331 GLU A C 1
ATOM 2656 O O . GLU A 1 331 ? -49.586 -12.166 14.526 1.00 86.62 331 GLU A O 1
ATOM 2661 N N . GLN A 1 332 ? -50.286 -10.946 12.786 1.00 87.94 332 GLN A N 1
ATOM 2662 C CA . GLN A 1 332 ? -50.988 -12.050 12.124 1.00 87.94 332 GLN A CA 1
ATOM 2663 C C . GLN A 1 332 ? -50.012 -13.130 11.638 1.00 87.94 332 GLN A C 1
ATOM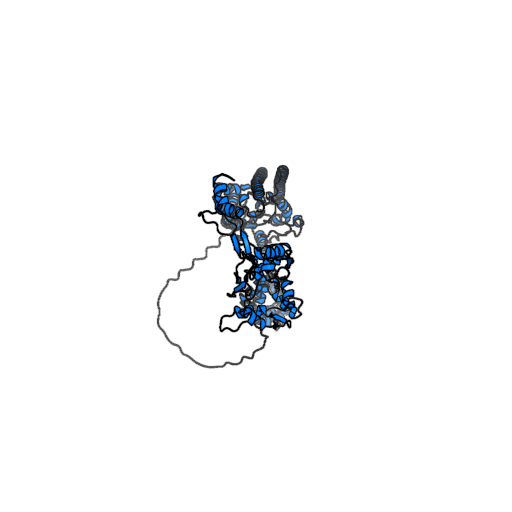 2665 O O . GLN A 1 332 ? -50.281 -14.318 11.819 1.00 87.94 332 GLN A O 1
ATOM 2670 N N . LEU A 1 333 ? -48.869 -12.729 11.068 1.00 87.94 333 LEU A N 1
ATOM 2671 C CA . LEU A 1 333 ? -47.814 -13.654 10.655 1.00 87.94 333 LEU A CA 1
ATOM 2672 C C . LEU A 1 333 ? -47.210 -14.386 11.861 1.00 87.94 333 LEU A C 1
ATOM 2674 O O . LEU A 1 333 ? -47.021 -15.595 11.790 1.00 87.94 333 LEU A O 1
ATOM 2678 N N . ASP A 1 334 ? -46.959 -13.697 12.972 1.00 86.06 334 ASP A N 1
ATOM 2679 C CA . ASP A 1 334 ? -46.429 -14.324 14.192 1.00 86.06 334 ASP A CA 1
ATOM 2680 C C . ASP A 1 334 ? -47.414 -15.351 14.782 1.00 86.06 334 ASP A C 1
ATOM 2682 O O . ASP A 1 334 ? -47.020 -16.416 15.260 1.00 86.06 334 ASP A O 1
ATOM 2686 N N . VAL A 1 335 ? -48.721 -15.089 14.687 1.00 85.75 335 VAL A N 1
ATOM 2687 C CA . VAL A 1 335 ? -49.753 -16.074 15.051 1.00 85.75 335 VAL A CA 1
ATOM 2688 C C . VAL A 1 335 ? -49.783 -17.247 14.072 1.00 85.75 335 VAL A C 1
ATOM 2690 O O . VAL A 1 335 ? -49.896 -18.396 14.497 1.00 85.75 335 VAL A O 1
ATOM 2693 N N . HIS A 1 336 ? -49.641 -16.986 12.772 1.00 86.00 336 HIS A N 1
ATOM 2694 C CA . HIS A 1 336 ? -49.584 -18.027 11.744 1.00 86.00 336 HIS A CA 1
ATOM 2695 C C . HIS A 1 336 ? -48.356 -18.941 11.900 1.00 86.00 336 HIS A C 1
ATOM 2697 O O . HIS A 1 336 ? -48.459 -20.150 11.703 1.00 86.00 336 HIS A O 1
ATOM 2703 N N . LEU A 1 337 ? -47.214 -18.376 12.299 1.00 86.06 337 LEU A N 1
ATOM 2704 C CA . LEU A 1 337 ? -45.967 -19.096 12.574 1.00 86.06 337 LEU A CA 1
ATOM 2705 C C . LEU A 1 337 ? -45.934 -19.744 13.970 1.00 86.06 337 LEU A C 1
ATOM 2707 O O . LEU A 1 337 ? -44.983 -20.454 14.290 1.00 86.06 337 LEU A O 1
ATOM 2711 N N . GLY A 1 338 ? -46.956 -19.517 14.801 1.00 81.50 338 GLY A N 1
ATOM 2712 C CA . GLY A 1 338 ? -47.074 -20.103 16.137 1.00 81.50 338 GLY A CA 1
ATOM 2713 C C . GLY A 1 338 ? -46.156 -19.486 17.198 1.00 81.50 338 GLY A C 1
ATOM 2714 O O . GLY A 1 338 ? -46.014 -20.066 18.273 1.00 81.50 338 GLY A O 1
ATOM 2715 N N . THR A 1 339 ? -45.539 -18.329 16.935 1.00 81.69 339 THR A N 1
ATOM 2716 C CA . THR A 1 339 ? -44.740 -17.589 17.931 1.00 81.69 339 THR A CA 1
ATOM 2717 C C . THR A 1 339 ? -45.593 -16.759 18.874 1.00 81.69 339 THR A C 1
ATOM 2719 O O . THR A 1 339 ? -45.184 -16.515 20.008 1.00 81.69 339 THR A O 1
ATOM 2722 N N . SER A 1 340 ? -46.774 -16.338 18.425 1.00 83.19 340 SER A N 1
ATOM 2723 C CA . SER A 1 340 ? -47.711 -15.543 19.216 1.00 83.19 340 SER A CA 1
ATOM 2724 C C . SER A 1 340 ? -49.109 -16.153 19.216 1.00 83.19 340 SER A C 1
ATOM 2726 O O . SER A 1 340 ? -49.495 -16.900 18.322 1.00 83.19 340 SER A O 1
ATOM 2728 N N . THR A 1 341 ? -49.910 -15.804 20.218 1.00 85.06 341 THR A N 1
ATOM 2729 C CA . THR A 1 341 ? -51.348 -16.102 20.237 1.00 85.06 341 THR A CA 1
ATOM 2730 C C . THR A 1 341 ? -52.144 -14.885 19.793 1.00 85.06 341 THR A C 1
ATOM 2732 O O . THR A 1 341 ? -51.756 -13.758 20.099 1.00 85.06 341 THR A O 1
ATOM 2735 N N . LYS A 1 342 ? -53.282 -15.101 19.119 1.00 86.88 342 LYS A N 1
ATOM 2736 C CA . LYS A 1 342 ? -54.174 -14.013 18.691 1.00 86.88 342 LYS A CA 1
ATOM 2737 C C . LYS A 1 342 ? -54.504 -13.086 19.879 1.00 86.88 342 LYS A C 1
ATOM 2739 O O . LYS A 1 342 ? -55.019 -13.588 20.883 1.00 86.88 342 LYS A O 1
ATOM 2744 N N . PRO A 1 343 ? -54.230 -11.770 19.786 1.00 82.44 343 PRO A N 1
ATOM 2745 C CA . PRO A 1 343 ? -54.474 -10.848 20.888 1.00 82.44 343 PRO A CA 1
ATOM 2746 C C . PRO A 1 343 ? -55.967 -10.760 21.216 1.00 82.44 343 PRO A C 1
ATOM 2748 O O . PRO A 1 343 ? -56.795 -10.594 20.322 1.00 82.44 343 PRO A O 1
ATOM 2751 N N . LYS A 1 344 ? -56.303 -10.852 22.506 1.00 83.94 344 LYS A N 1
ATOM 2752 C CA . LYS A 1 344 ? -57.679 -10.722 23.027 1.00 83.94 344 LYS A CA 1
ATOM 2753 C C . LYS A 1 344 ? -57.943 -9.386 23.721 1.00 83.94 344 LYS A C 1
ATOM 2755 O O . LYS A 1 344 ? -59.088 -8.986 23.910 1.00 83.94 344 LYS A O 1
ATOM 2760 N N . LEU A 1 345 ? -56.874 -8.697 24.112 1.00 80.81 345 LEU A N 1
ATOM 2761 C CA . LEU A 1 345 ? -56.901 -7.461 24.882 1.00 80.81 345 LEU A CA 1
ATOM 2762 C C . LEU A 1 345 ? -56.193 -6.354 24.098 1.00 80.81 345 LEU A C 1
ATOM 2764 O O . LEU A 1 345 ? -55.212 -6.619 23.405 1.00 80.81 345 LEU A O 1
ATOM 2768 N N . CYS A 1 346 ? -56.672 -5.114 24.219 1.00 81.44 346 CYS A N 1
ATOM 2769 C CA . CYS A 1 346 ? -55.971 -3.955 23.669 1.00 81.44 346 CYS A CA 1
ATOM 2770 C C . CYS A 1 346 ? -54.731 -3.604 24.510 1.00 81.44 346 CYS A C 1
ATOM 2772 O O . CYS A 1 346 ? -54.629 -4.001 25.674 1.00 81.44 346 CYS A O 1
ATOM 2774 N N . SER A 1 347 ? -53.821 -2.807 23.941 1.00 76.69 347 SER A N 1
ATOM 2775 C CA . SER A 1 347 ? -52.572 -2.366 24.587 1.00 76.69 347 SER A CA 1
ATOM 2776 C C . SER A 1 347 ? -52.775 -1.806 25.998 1.00 76.69 347 SER A C 1
ATOM 2778 O O . SER A 1 347 ? -52.001 -2.113 26.900 1.00 76.69 347 SER A O 1
ATOM 2780 N N . ASP A 1 348 ? -53.847 -1.041 26.208 1.00 78.25 348 ASP A N 1
ATOM 2781 C CA . ASP A 1 348 ? -54.135 -0.391 27.491 1.00 78.25 348 ASP A CA 1
ATOM 2782 C C . ASP A 1 348 ? -54.611 -1.388 28.557 1.00 78.25 348 ASP A C 1
ATOM 2784 O O . ASP A 1 348 ? -54.333 -1.221 29.744 1.00 78.25 348 ASP A O 1
ATOM 2788 N N . CYS A 1 349 ? -55.331 -2.437 28.151 1.00 77.88 349 CYS A N 1
ATOM 2789 C CA . CYS A 1 349 ? -55.772 -3.502 29.052 1.00 77.88 349 CYS A CA 1
ATOM 2790 C C . CYS A 1 349 ? -54.630 -4.473 29.378 1.00 77.88 349 CYS A C 1
ATOM 2792 O O . CYS A 1 349 ? -54.538 -4.916 30.519 1.00 77.88 349 CYS A O 1
ATOM 2794 N N . VAL A 1 350 ? -53.735 -4.744 28.420 1.00 73.69 350 VAL A N 1
ATOM 2795 C CA . VAL A 1 350 ? -52.507 -5.525 28.653 1.00 73.69 350 VAL A CA 1
ATOM 2796 C C . VAL A 1 350 ? -51.573 -4.797 29.625 1.00 73.69 350 VAL A C 1
ATOM 2798 O O . VAL A 1 350 ? -51.051 -5.421 30.545 1.00 73.69 350 VAL A O 1
ATOM 2801 N N . GLY A 1 351 ? -51.403 -3.477 29.478 1.00 67.31 351 GLY A N 1
ATOM 2802 C CA . GLY A 1 351 ? -50.608 -2.664 30.408 1.00 67.31 351 GLY A CA 1
ATOM 2803 C C . GLY A 1 351 ? -51.117 -2.739 31.851 1.00 67.31 351 GLY A C 1
ATOM 2804 O O . GLY A 1 351 ? -50.329 -2.947 32.766 1.00 67.31 351 GLY A O 1
ATOM 2805 N N . LYS A 1 352 ? -52.442 -2.687 32.049 1.00 66.94 352 LYS A N 1
ATOM 2806 C CA . LYS A 1 352 ? -53.062 -2.819 33.380 1.00 66.94 352 LYS A CA 1
ATOM 2807 C C . LYS A 1 352 ? -52.867 -4.202 34.014 1.00 66.94 352 LYS A C 1
ATOM 2809 O O . LYS A 1 352 ? -52.651 -4.274 35.215 1.00 66.94 352 LYS A O 1
ATOM 2814 N N . GLU A 1 353 ? -52.910 -5.288 33.235 1.00 62.78 353 GLU A N 1
ATOM 2815 C CA . GLU A 1 353 ? -52.631 -6.639 33.762 1.00 62.78 353 GLU A CA 1
ATOM 2816 C C . GLU A 1 353 ? -51.154 -6.852 34.128 1.00 62.78 353 GLU A C 1
ATOM 2818 O O . GLU A 1 353 ? -50.847 -7.644 35.025 1.00 62.78 353 GLU A O 1
ATOM 2823 N N . LEU A 1 354 ? -50.236 -6.173 33.433 1.00 59.41 354 LEU A N 1
ATOM 2824 C CA . LEU A 1 354 ? -48.802 -6.221 33.725 1.00 59.41 354 LEU A CA 1
ATOM 2825 C C . LEU A 1 354 ? -48.453 -5.411 34.981 1.00 59.41 354 LEU A C 1
ATOM 2827 O O . LEU A 1 354 ? -47.646 -5.882 35.782 1.00 59.41 354 LEU A O 1
ATOM 2831 N N . ASP A 1 355 ? -49.099 -4.261 35.195 1.00 54.88 355 ASP A N 1
ATOM 2832 C CA . ASP A 1 355 ? -48.915 -3.427 36.392 1.00 54.88 355 ASP A CA 1
ATOM 2833 C C . ASP A 1 355 ? -49.339 -4.150 37.690 1.00 54.88 355 ASP A C 1
ATOM 2835 O O . ASP A 1 355 ? -48.714 -3.963 38.735 1.00 54.88 355 ASP A O 1
ATOM 2839 N N . ASP A 1 356 ? -50.326 -5.053 37.624 1.00 50.50 356 ASP A N 1
ATOM 2840 C CA . ASP A 1 356 ? -50.800 -5.847 38.771 1.00 50.50 356 ASP A CA 1
ATOM 2841 C C . ASP A 1 356 ? -49.874 -7.030 39.148 1.00 50.50 356 ASP A C 1
ATOM 2843 O O . ASP A 1 356 ? -50.086 -7.685 40.175 1.00 50.50 356 ASP A O 1
ATOM 2847 N N . LYS A 1 357 ? -48.837 -7.337 38.350 1.00 48.12 357 LYS A N 1
ATOM 2848 C CA . LYS A 1 357 ? -47.993 -8.544 38.515 1.00 48.12 357 LYS A CA 1
ATOM 2849 C C . LYS A 1 357 ? -46.503 -8.308 38.773 1.00 48.12 357 LYS A C 1
ATOM 2851 O O . LYS A 1 357 ? -45.742 -9.275 38.731 1.00 48.12 357 LYS A O 1
ATOM 2856 N N . ILE A 1 358 ? -46.058 -7.096 39.105 1.00 43.97 358 ILE A N 1
ATOM 2857 C CA . ILE A 1 358 ? -44.627 -6.841 39.358 1.00 43.97 358 ILE A CA 1
ATOM 2858 C C . ILE A 1 358 ? -44.343 -6.663 40.863 1.00 43.97 358 ILE A C 1
ATOM 2860 O O . ILE A 1 358 ? -44.597 -5.592 41.412 1.00 43.97 358 ILE A O 1
ATOM 2864 N N . PRO A 1 359 ? -43.731 -7.651 41.553 1.00 42.75 359 PRO A N 1
ATOM 2865 C CA . PRO A 1 359 ? -42.866 -7.367 42.689 1.00 42.75 359 PRO A CA 1
ATOM 2866 C C . PRO A 1 359 ? -41.632 -6.625 42.177 1.00 42.75 359 PRO A C 1
ATOM 2868 O O . PRO A 1 359 ? -40.945 -7.087 41.265 1.00 42.75 359 PRO A O 1
ATOM 2871 N N . THR A 1 360 ? -41.354 -5.476 42.779 1.00 41.97 360 THR A N 1
ATOM 2872 C CA . THR A 1 360 ? -40.200 -4.618 42.520 1.00 41.97 360 THR A CA 1
ATOM 2873 C C . THR A 1 360 ? -38.893 -5.403 42.683 1.00 41.97 360 THR A C 1
ATOM 2875 O O . THR A 1 360 ? -38.372 -5.555 43.785 1.00 41.97 360 THR A O 1
ATOM 2878 N N . GLN A 1 361 ? -38.335 -5.895 41.580 1.00 38.84 361 GLN A N 1
ATOM 2879 C CA . GLN A 1 361 ? -36.895 -6.074 41.456 1.00 38.84 361 GLN A CA 1
ATOM 2880 C C . GLN A 1 361 ? -36.374 -4.908 40.634 1.00 38.84 361 GLN A C 1
ATOM 2882 O O . GLN A 1 361 ? -36.747 -4.729 39.476 1.00 38.84 361 GLN A O 1
ATOM 2887 N N . GLU A 1 362 ? -35.527 -4.094 41.259 1.00 35.84 362 GLU A N 1
ATOM 2888 C CA . GLU A 1 362 ? -34.733 -3.094 40.564 1.00 35.84 362 GLU A CA 1
ATOM 2889 C C . GLU A 1 362 ? -33.894 -3.796 39.491 1.00 35.84 362 GLU A C 1
ATOM 2891 O O . GLU A 1 362 ? -32.816 -4.331 39.756 1.00 35.84 362 GLU A O 1
ATOM 2896 N N . MET A 1 363 ? -34.374 -3.781 38.249 1.00 34.25 363 MET A N 1
ATOM 2897 C CA . MET A 1 363 ? -33.485 -3.905 37.110 1.00 34.25 363 MET A CA 1
ATOM 2898 C C . MET A 1 363 ? -32.569 -2.690 37.163 1.00 34.25 363 MET A C 1
ATOM 2900 O O . MET A 1 363 ? -32.955 -1.581 36.790 1.00 34.25 363 MET A O 1
ATOM 2904 N N . ARG A 1 364 ? -31.346 -2.893 37.658 1.00 36.34 364 ARG A N 1
ATOM 2905 C CA . ARG A 1 364 ? -30.248 -1.962 37.428 1.00 36.34 364 ARG A CA 1
ATOM 2906 C C . ARG A 1 364 ? -30.096 -1.830 35.915 1.00 36.34 364 ARG A C 1
ATOM 2908 O O . ARG A 1 364 ? -29.440 -2.649 35.278 1.00 36.34 364 ARG A O 1
ATOM 2915 N N . PHE A 1 365 ? -30.695 -0.795 35.334 1.00 35.16 365 PHE A N 1
ATOM 2916 C CA . PHE A 1 365 ? -30.202 -0.251 34.083 1.00 35.16 365 PHE A CA 1
ATOM 2917 C C . PHE A 1 365 ? -28.762 0.158 34.373 1.00 35.16 365 PHE A C 1
ATOM 2919 O O . PHE A 1 365 ? -28.509 1.150 35.059 1.00 35.16 365 PHE A O 1
ATOM 2926 N N . VAL A 1 366 ? -27.807 -0.654 33.923 1.00 43.47 366 VAL A N 1
ATOM 2927 C CA . VAL A 1 366 ? -26.425 -0.206 33.820 1.00 43.47 366 VAL A CA 1
ATOM 2928 C C . VAL A 1 366 ? -26.492 0.932 32.814 1.00 43.47 366 VAL A C 1
ATOM 2930 O O . VAL A 1 366 ? -26.630 0.696 31.616 1.00 43.47 366 VAL A O 1
ATOM 2933 N N . ASN A 1 367 ? -26.531 2.169 33.311 1.00 45.91 367 ASN A N 1
ATOM 2934 C CA . ASN A 1 367 ? -26.400 3.365 32.497 1.00 45.91 367 ASN A CA 1
ATOM 2935 C C . ASN A 1 367 ? -25.072 3.231 31.755 1.00 45.91 367 ASN A C 1
ATOM 2937 O O . ASN A 1 367 ? -24.028 3.565 32.313 1.00 45.91 367 ASN A O 1
ATOM 2941 N N . ARG A 1 368 ? -25.093 2.684 30.534 1.00 53.50 368 ARG A N 1
ATOM 2942 C CA . ARG A 1 368 ? -23.915 2.655 29.673 1.00 53.50 368 ARG A CA 1
ATOM 2943 C C . ARG A 1 368 ? -23.500 4.110 29.480 1.00 53.50 368 ARG A C 1
ATOM 2945 O O . ARG A 1 368 ? -24.302 4.883 28.946 1.00 53.50 368 ARG A O 1
ATOM 2952 N N . PRO A 1 369 ? -22.313 4.527 29.947 1.00 61.03 369 PRO A N 1
ATOM 2953 C CA . PRO A 1 369 ? -21.867 5.886 29.723 1.00 61.03 369 PRO A CA 1
ATOM 2954 C C . PRO A 1 369 ? -21.722 6.074 28.213 1.00 61.03 369 PRO A C 1
ATOM 2956 O O . PRO A 1 369 ? -20.904 5.419 27.571 1.00 61.03 369 PRO A O 1
ATOM 2959 N N . ILE A 1 370 ? -22.551 6.940 27.629 1.00 70.19 370 ILE A N 1
ATOM 2960 C CA . ILE A 1 370 ? -22.437 7.291 26.214 1.00 70.19 370 ILE A CA 1
ATOM 2961 C C . ILE A 1 370 ? -21.106 8.027 26.051 1.00 70.19 370 ILE A C 1
ATOM 2963 O O . ILE A 1 370 ? -20.957 9.159 26.515 1.00 70.19 370 ILE A O 1
ATOM 2967 N N . ILE A 1 371 ? -20.129 7.385 25.408 1.00 83.69 371 ILE A N 1
ATOM 2968 C CA . ILE A 1 371 ? -18.843 8.015 25.105 1.00 83.69 371 ILE A CA 1
ATOM 2969 C C . ILE A 1 371 ? -19.073 9.048 24.002 1.00 83.69 371 ILE A C 1
ATOM 2971 O O . ILE A 1 371 ? -19.268 8.710 22.834 1.00 83.69 371 ILE A O 1
ATOM 2975 N N . HIS A 1 372 ? -19.033 10.325 24.371 1.00 86.31 372 HIS A N 1
ATOM 2976 C CA . HIS A 1 372 ? -19.107 11.423 23.417 1.00 86.31 372 HIS A CA 1
ATOM 2977 C C . HIS A 1 372 ? -17.702 11.789 22.922 1.00 86.31 372 HIS A C 1
ATOM 2979 O O . HIS A 1 372 ? -16.972 12.539 23.574 1.00 86.31 372 HIS A O 1
ATOM 2985 N N . ILE A 1 373 ? -17.334 11.299 21.739 1.00 90.06 373 ILE A N 1
ATOM 2986 C CA . ILE A 1 373 ? -16.095 11.698 21.062 1.00 90.06 373 ILE A CA 1
ATOM 2987 C C . ILE A 1 373 ? -16.362 12.993 20.278 1.00 90.06 373 ILE A C 1
ATOM 2989 O O . ILE A 1 373 ? -17.243 13.001 19.416 1.00 90.06 373 ILE A O 1
ATOM 2993 N N . PRO A 1 374 ? -15.628 14.091 20.532 1.00 89.62 374 PRO A N 1
ATOM 2994 C CA . PRO A 1 374 ? -15.798 15.327 19.776 1.00 89.62 374 PRO A CA 1
ATOM 2995 C C . PRO A 1 374 ? -15.561 15.121 18.272 1.00 89.62 374 PRO A C 1
ATOM 2997 O O . PRO A 1 374 ? -14.581 14.496 17.863 1.00 89.62 374 PRO A O 1
ATOM 3000 N N . SER A 1 375 ? -16.434 15.690 17.437 1.00 84.88 375 SER A N 1
ATOM 3001 C CA . SER A 1 375 ? -16.319 15.617 15.972 1.00 84.88 375 SER A CA 1
ATOM 3002 C C . SER A 1 375 ? -15.266 16.572 15.396 1.00 84.88 375 SER A C 1
ATOM 3004 O O . SER A 1 375 ? -14.790 16.357 14.279 1.00 84.88 375 SER A O 1
ATOM 3006 N N . ALA A 1 376 ? -14.887 17.609 16.150 1.00 87.88 376 ALA A N 1
ATOM 3007 C CA . ALA A 1 376 ? -13.911 18.611 15.744 1.00 87.88 376 ALA A CA 1
ATOM 3008 C C . ALA A 1 376 ? -13.040 19.098 16.918 1.00 87.88 376 ALA A C 1
ATOM 3010 O O . ALA A 1 376 ? -13.480 19.108 18.067 1.00 87.88 376 ALA A O 1
ATOM 3011 N N . GLY A 1 377 ? -11.821 19.536 16.604 1.00 91.25 377 GLY A N 1
ATOM 3012 C CA . GLY A 1 377 ? -10.849 20.118 17.522 1.00 91.25 377 GLY A CA 1
ATOM 3013 C C . GLY A 1 377 ? -9.508 20.435 16.841 1.00 91.25 377 GLY A C 1
ATOM 3014 O O . GLY A 1 377 ? -9.416 20.421 15.610 1.00 91.25 377 GLY A O 1
ATOM 3015 N N . PRO A 1 378 ? -8.445 20.726 17.615 1.00 91.50 378 PRO A N 1
ATOM 3016 C CA . PRO A 1 378 ? -7.142 21.141 17.079 1.00 91.50 378 PRO A CA 1
ATOM 3017 C C . PRO A 1 378 ? -6.495 20.126 16.126 1.00 91.50 378 PRO A C 1
ATOM 3019 O O . PRO A 1 378 ? -5.702 20.496 15.267 1.00 91.50 378 PRO A O 1
ATOM 3022 N N . TRP A 1 379 ? -6.848 18.841 16.235 1.00 92.62 379 TRP A N 1
ATOM 3023 C CA . TRP A 1 379 ? -6.346 17.789 15.346 1.00 92.62 379 TRP A CA 1
ATOM 3024 C C . TRP A 1 379 ? -6.843 17.917 13.901 1.00 92.62 379 TRP A C 1
ATOM 3026 O O . TRP A 1 379 ? -6.213 17.370 13.003 1.00 92.62 379 TRP A O 1
ATOM 3036 N N . ASN A 1 380 ? -7.944 18.627 13.627 1.00 92.38 380 ASN A N 1
ATOM 3037 C CA . ASN A 1 380 ? -8.490 18.705 12.267 1.00 92.38 380 ASN A CA 1
ATOM 3038 C C . ASN A 1 380 ? -7.567 19.431 11.273 1.00 92.38 380 ASN A C 1
ATOM 3040 O O . ASN A 1 380 ? -7.638 19.153 10.070 1.00 92.38 380 ASN A O 1
ATOM 3044 N N . SER A 1 381 ? -6.715 20.344 11.748 1.00 90.19 381 SER A N 1
ATOM 3045 C CA . SER A 1 381 ? -5.770 21.089 10.905 1.00 90.19 381 SER A CA 1
ATOM 3046 C C . SER A 1 381 ? -4.518 20.297 10.528 1.00 90.19 381 SER A C 1
ATOM 3048 O O . SER A 1 381 ? -3.848 20.669 9.571 1.00 90.19 381 SER A O 1
ATOM 3050 N N . ASP A 1 382 ? -4.208 19.217 11.243 1.00 90.31 382 ASP A N 1
ATOM 3051 C CA . ASP A 1 382 ? -3.031 18.384 10.995 1.00 90.31 382 ASP A CA 1
ATOM 3052 C C . ASP A 1 382 ? -3.438 17.147 10.180 1.00 90.31 382 ASP A C 1
ATOM 3054 O O . ASP A 1 382 ? -4.298 16.369 10.587 1.00 90.31 382 ASP A O 1
ATOM 3058 N N . GLU A 1 383 ? -2.852 16.986 8.994 1.00 90.19 383 GLU A N 1
ATOM 3059 C CA . GLU A 1 383 ? -3.195 15.912 8.058 1.00 90.19 383 GLU A CA 1
ATOM 3060 C C . GLU A 1 383 ? -2.960 14.510 8.640 1.00 90.19 383 GLU A C 1
ATOM 3062 O O . GLU A 1 383 ? -3.773 13.616 8.397 1.00 90.19 383 GLU A O 1
ATOM 3067 N N . ALA A 1 384 ? -1.921 14.331 9.462 1.00 87.62 384 ALA A N 1
ATOM 3068 C CA . ALA A 1 384 ? -1.562 13.030 10.024 1.00 87.62 384 ALA A CA 1
ATOM 3069 C C . ALA A 1 384 ? -2.565 12.563 11.091 1.00 87.62 384 ALA A C 1
ATOM 3071 O O . ALA A 1 384 ? -2.851 11.372 11.202 1.00 87.62 384 ALA A O 1
ATOM 3072 N N . ILE A 1 385 ? -3.135 13.496 11.862 1.00 92.31 385 ILE A N 1
ATOM 3073 C CA . ILE A 1 385 ? -4.024 13.183 12.996 1.00 92.31 385 ILE A CA 1
ATOM 3074 C C . ILE A 1 385 ? -5.482 13.608 12.801 1.00 92.31 385 ILE A C 1
ATOM 3076 O O . ILE A 1 385 ? -6.294 13.394 13.706 1.00 92.31 385 ILE A O 1
ATOM 3080 N N . ARG A 1 386 ? -5.849 14.176 11.644 1.00 91.81 386 ARG A N 1
ATOM 3081 C CA . ARG A 1 386 ? -7.229 14.597 11.337 1.00 91.81 386 ARG A CA 1
ATOM 3082 C C . ARG A 1 386 ? -8.223 13.454 11.501 1.00 91.81 386 ARG A C 1
ATOM 3084 O O . ARG A 1 386 ? -9.303 13.653 12.058 1.00 91.81 386 ARG A O 1
ATOM 3091 N N . ASN A 1 387 ? -7.852 12.271 11.024 1.00 90.94 387 ASN A N 1
ATOM 3092 C CA . ASN A 1 387 ? -8.6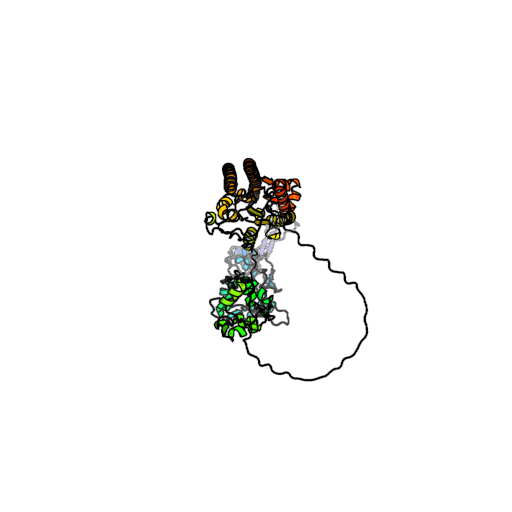86 11.078 11.087 1.00 90.94 387 ASN A CA 1
ATOM 3093 C C . ASN A 1 387 ? -8.566 10.380 12.450 1.00 90.94 387 ASN A C 1
ATOM 3095 O O . ASN A 1 387 ? -7.595 10.554 13.190 1.00 90.94 387 ASN A O 1
ATOM 3099 N N . ARG A 1 388 ? -9.580 9.577 12.781 1.00 90.00 388 ARG A N 1
ATOM 3100 C CA . ARG A 1 388 ? -9.595 8.745 13.992 1.00 90.00 388 ARG A CA 1
ATOM 3101 C C . ARG A 1 388 ? -8.465 7.695 13.937 1.00 90.00 388 ARG A C 1
ATOM 3103 O O . ARG A 1 388 ? -8.203 7.194 12.842 1.00 90.00 388 ARG A O 1
ATOM 3110 N N . PRO A 1 389 ? -7.842 7.318 15.075 1.00 94.44 389 PRO A N 1
ATOM 3111 C CA . PRO A 1 389 ? -6.891 6.209 15.117 1.00 94.44 389 PRO A CA 1
ATOM 3112 C C . PRO A 1 389 ? -7.464 4.927 14.502 1.00 94.44 389 PRO A C 1
ATOM 3114 O O . PRO A 1 389 ? -8.611 4.562 14.768 1.00 94.44 389 PRO A O 1
ATOM 3117 N N . GLU A 1 390 ? -6.649 4.224 13.713 1.00 93.75 390 GLU A N 1
ATOM 3118 C CA . GLU A 1 390 ? -7.059 3.040 12.940 1.00 93.75 390 GLU A CA 1
ATOM 3119 C C . GLU A 1 390 ? -7.621 1.922 13.835 1.00 93.75 390 GLU A C 1
ATOM 3121 O O . GLU A 1 390 ? -8.631 1.300 13.513 1.00 93.75 390 GLU A O 1
ATOM 3126 N N . ARG A 1 391 ? -6.988 1.693 14.992 1.00 93.81 391 ARG A N 1
ATOM 3127 C CA . ARG A 1 391 ? -7.350 0.618 15.932 1.00 93.81 391 ARG A CA 1
ATOM 3128 C C . ARG A 1 391 ? -8.476 1.002 16.904 1.00 93.81 391 ARG A C 1
ATOM 3130 O O . ARG A 1 391 ? -8.924 0.162 17.682 1.00 93.81 391 ARG A O 1
ATOM 3137 N N . MET A 1 392 ? -8.979 2.235 16.829 1.00 93.50 392 MET A N 1
ATOM 3138 C CA . MET A 1 392 ? -10.093 2.738 17.638 1.00 93.50 392 MET A CA 1
ATOM 3139 C C . MET A 1 392 ? -11.422 2.570 16.882 1.00 93.50 392 MET A C 1
ATOM 3141 O O . MET A 1 392 ? -12.066 3.539 16.477 1.00 93.50 392 MET A O 1
ATOM 3145 N N . THR A 1 393 ? -11.811 1.318 16.626 1.00 93.50 393 THR A N 1
ATOM 3146 C CA . THR A 1 393 ? -13.080 0.979 15.954 1.00 93.50 393 THR A CA 1
ATOM 3147 C C . THR A 1 393 ? -14.280 1.188 16.881 1.00 93.50 393 THR A C 1
ATOM 3149 O O . THR A 1 393 ? -14.116 1.289 18.095 1.00 93.50 393 THR A O 1
ATOM 3152 N N . GLN A 1 394 ? -15.502 1.224 16.331 1.00 90.56 394 GLN A N 1
ATOM 3153 C CA . GLN A 1 394 ? -16.707 1.396 17.155 1.00 90.56 394 GLN A CA 1
ATOM 3154 C C . GLN A 1 394 ? -16.848 0.279 18.197 1.00 90.56 394 GLN A C 1
ATOM 3156 O O . GLN A 1 394 ? -17.016 0.568 19.370 1.00 90.56 394 GLN A O 1
ATOM 3161 N N . SER A 1 395 ? -16.631 -0.977 17.797 1.00 91.44 395 SER A N 1
ATOM 3162 C CA . SER A 1 395 ? -16.648 -2.119 18.719 1.00 91.44 395 SER A CA 1
ATOM 3163 C C . SER A 1 395 ? -15.639 -1.977 19.867 1.00 91.44 395 SER A C 1
ATOM 3165 O O . SER A 1 395 ? -15.943 -2.355 20.994 1.00 91.44 395 SER A O 1
ATOM 3167 N N . ARG A 1 396 ? -14.455 -1.399 19.618 1.00 93.69 396 ARG A N 1
ATOM 3168 C CA . ARG A 1 396 ? -13.449 -1.167 20.667 1.00 93.69 396 ARG A CA 1
ATOM 3169 C C . ARG A 1 396 ? -13.798 0.016 21.568 1.00 93.69 396 ARG A C 1
ATOM 3171 O O . ARG A 1 396 ? -13.504 -0.044 22.756 1.00 93.69 396 ARG A O 1
ATOM 3178 N N . ILE A 1 397 ? -14.434 1.054 21.021 1.00 92.88 397 ILE A N 1
ATOM 3179 C CA . ILE A 1 397 ? -14.998 2.175 21.791 1.00 92.88 397 ILE A CA 1
ATOM 3180 C C . ILE A 1 397 ? -16.103 1.665 22.724 1.00 92.88 397 ILE A C 1
ATOM 3182 O O . ILE A 1 397 ? -16.114 2.005 23.902 1.00 92.88 397 ILE A O 1
ATOM 3186 N N . ASP A 1 398 ? -16.989 0.811 22.219 1.00 89.62 398 ASP A N 1
ATOM 3187 C CA . ASP A 1 398 ? -18.067 0.230 23.017 1.00 89.62 398 ASP A CA 1
ATOM 3188 C C . ASP A 1 398 ? -17.492 -0.686 24.115 1.00 89.62 398 ASP A C 1
ATOM 3190 O O . ASP A 1 398 ? -17.871 -0.565 25.278 1.00 89.62 398 ASP A O 1
ATOM 3194 N N . ALA A 1 399 ? -16.492 -1.516 23.782 1.00 91.12 399 ALA A N 1
ATOM 3195 C CA . ALA A 1 399 ? -15.819 -2.394 24.742 1.00 91.12 399 ALA A CA 1
ATOM 3196 C C . ALA A 1 399 ? -15.161 -1.625 25.902 1.00 91.12 399 ALA A C 1
ATOM 3198 O O . ALA A 1 399 ? -15.369 -1.976 27.061 1.00 91.12 399 ALA A O 1
ATOM 3199 N N . ILE A 1 400 ? -14.424 -0.540 25.620 1.00 91.56 400 ILE A N 1
ATOM 3200 C CA . ILE A 1 400 ? -13.833 0.288 26.688 1.00 91.56 400 ILE A CA 1
ATOM 3201 C C . ILE A 1 400 ? -14.899 1.087 27.465 1.00 91.56 400 ILE A C 1
ATOM 3203 O O . ILE A 1 400 ? -14.691 1.468 28.620 1.00 91.56 400 ILE A O 1
ATOM 3207 N N . GLY A 1 401 ? -16.054 1.355 26.850 1.00 88.38 401 GLY A N 1
ATOM 3208 C CA . GLY A 1 401 ? -17.217 1.932 27.524 1.00 88.38 401 GLY A CA 1
ATOM 3209 C C . GLY A 1 401 ? -17.770 1.014 28.609 1.00 88.38 401 GLY A C 1
ATOM 3210 O O . GLY A 1 401 ? -18.049 1.493 29.711 1.00 88.38 401 GLY A O 1
ATOM 3211 N N . ASP A 1 402 ? -17.833 -0.283 28.309 1.00 86.81 402 ASP A N 1
ATOM 3212 C CA . ASP A 1 402 ? -18.370 -1.333 29.179 1.00 86.81 402 ASP A CA 1
ATOM 3213 C C . ASP A 1 402 ? -17.331 -1.907 30.175 1.00 86.81 402 ASP A C 1
ATOM 3215 O O . ASP A 1 402 ? -17.708 -2.570 31.143 1.00 86.81 402 ASP A O 1
ATOM 3219 N N . SER A 1 403 ? -16.032 -1.647 29.979 1.00 88.81 403 SER A N 1
ATOM 3220 C CA . SER A 1 403 ? -14.956 -2.171 30.836 1.00 88.81 403 SER A CA 1
ATOM 3221 C C . SER A 1 403 ? -14.813 -1.434 32.173 1.00 88.81 403 SER A C 1
ATOM 3223 O O . SER A 1 403 ? -14.918 -0.204 32.234 1.00 88.81 403 SER A O 1
ATOM 3225 N N . GLN A 1 404 ? -14.490 -2.180 33.231 1.00 87.62 404 GLN A N 1
ATOM 3226 C CA . GLN A 1 404 ? -14.180 -1.658 34.564 1.00 87.62 404 GLN A CA 1
ATOM 3227 C C . GLN A 1 404 ? -12.784 -1.031 34.620 1.00 87.62 404 GLN A C 1
ATOM 3229 O O . GLN A 1 404 ? -12.630 0.032 35.218 1.00 87.62 404 GLN A O 1
ATOM 3234 N N . ILE A 1 405 ? -11.795 -1.669 33.983 1.00 90.56 405 ILE A N 1
ATOM 3235 C CA . ILE A 1 405 ? -10.407 -1.190 33.929 1.00 90.56 405 ILE A CA 1
ATOM 3236 C C . ILE A 1 405 ? -10.089 -0.727 32.510 1.00 90.56 405 ILE A C 1
ATOM 3238 O O . ILE A 1 405 ? -10.146 -1.515 31.562 1.00 90.56 405 ILE A O 1
ATOM 3242 N N . LYS A 1 406 ? -9.714 0.546 32.376 1.00 93.62 406 LYS A N 1
ATOM 3243 C CA . LYS A 1 406 ? -9.534 1.226 31.089 1.00 93.62 406 LYS A CA 1
ATOM 3244 C C . LYS A 1 406 ? -8.084 1.635 30.898 1.00 93.62 406 LYS A C 1
ATOM 3246 O O . LYS A 1 406 ? -7.584 2.533 31.575 1.00 93.62 406 LYS A O 1
ATOM 3251 N N . ILE A 1 407 ? -7.412 1.012 29.941 1.00 96.94 407 ILE A N 1
ATOM 3252 C CA . ILE A 1 407 ? -6.028 1.330 29.586 1.00 96.94 407 ILE A CA 1
ATOM 3253 C C . ILE A 1 407 ? -6.014 1.914 28.177 1.00 96.94 407 ILE A C 1
ATOM 3255 O O . ILE A 1 407 ? -6.623 1.356 27.269 1.00 96.94 407 ILE A O 1
ATOM 3259 N N . ILE A 1 408 ? -5.307 3.022 27.966 1.00 98.00 408 ILE A N 1
ATOM 3260 C CA . ILE A 1 408 ? -5.110 3.593 26.627 1.00 98.00 408 ILE A CA 1
ATOM 3261 C C . ILE A 1 408 ? -3.632 3.546 26.274 1.00 98.00 408 ILE A C 1
ATOM 3263 O O . ILE A 1 408 ? -2.798 4.128 26.966 1.00 98.00 408 ILE A O 1
ATOM 3267 N N . CYS A 1 409 ? -3.312 2.880 25.169 1.00 98.44 409 CYS A N 1
ATOM 3268 C CA . CYS A 1 409 ? -1.985 2.900 24.572 1.00 98.44 409 CYS A CA 1
ATOM 3269 C C . CYS A 1 409 ? -1.961 3.939 23.449 1.00 98.44 409 CYS A C 1
ATOM 3271 O O . CYS A 1 409 ? -2.598 3.740 22.416 1.00 98.44 409 CYS A O 1
ATOM 3273 N N . ILE A 1 410 ? -1.235 5.041 23.630 1.00 97.94 410 ILE A N 1
ATOM 3274 C CA . ILE A 1 410 ? -1.127 6.117 22.639 1.00 97.94 410 ILE A CA 1
ATOM 3275 C C . ILE A 1 410 ? 0.315 6.246 22.148 1.00 97.94 410 ILE A C 1
ATOM 3277 O O . ILE A 1 410 ? 1.258 6.266 22.932 1.00 97.94 410 ILE A O 1
ATOM 3281 N N . GLY A 1 411 ? 0.506 6.338 20.838 1.00 97.06 411 GLY A N 1
ATOM 3282 C CA . GLY A 1 411 ? 1.853 6.427 20.297 1.00 97.06 411 GLY A CA 1
ATOM 3283 C C . GLY A 1 411 ? 1.914 6.523 18.786 1.00 97.06 411 GLY A C 1
ATOM 3284 O O . GLY A 1 411 ? 0.909 6.818 18.129 1.00 97.06 411 GLY A O 1
ATOM 3285 N N . ASP A 1 412 ? 3.112 6.257 18.284 1.00 96.06 412 ASP A N 1
ATOM 3286 C CA . ASP A 1 412 ? 3.458 6.165 16.870 1.00 96.06 412 ASP A CA 1
ATOM 3287 C C . ASP A 1 412 ? 3.303 4.725 16.329 1.00 96.06 412 ASP A C 1
ATOM 3289 O O . ASP A 1 412 ? 2.592 3.886 16.902 1.00 96.06 412 ASP A O 1
ATOM 3293 N N . GLU A 1 413 ? 3.954 4.406 15.209 1.00 95.19 413 GLU A N 1
ATOM 3294 C CA . GLU A 1 413 ? 3.896 3.082 14.585 1.00 95.19 413 GLU A CA 1
ATOM 3295 C C . GLU A 1 413 ? 4.377 1.955 15.497 1.00 95.19 413 GLU A C 1
ATOM 3297 O O . GLU A 1 413 ? 3.923 0.822 15.340 1.00 95.19 413 GLU A O 1
ATOM 3302 N N . LEU A 1 414 ? 5.268 2.227 16.451 1.00 96.88 414 LEU A N 1
ATOM 3303 C CA . LEU A 1 414 ? 5.755 1.198 17.371 1.00 96.88 414 LEU A CA 1
ATOM 3304 C C . LEU A 1 414 ? 4.699 0.843 18.426 1.00 96.88 414 LEU A C 1
ATOM 3306 O O . LEU A 1 414 ? 4.678 -0.276 18.941 1.00 96.88 414 LEU A O 1
ATOM 3310 N N . THR A 1 415 ? 3.754 1.746 18.697 1.00 97.88 415 THR A N 1
ATOM 3311 C CA . THR A 1 415 ? 2.554 1.446 19.499 1.00 97.88 415 THR A CA 1
ATOM 3312 C C . THR A 1 415 ? 1.454 0.816 18.641 1.00 97.88 415 THR A C 1
ATOM 3314 O O . THR A 1 415 ? 0.756 -0.093 19.097 1.00 97.88 415 THR A O 1
ATOM 3317 N N . LEU A 1 416 ? 1.340 1.213 17.367 1.00 96.56 416 LEU A N 1
ATOM 3318 C CA . LEU A 1 416 ? 0.457 0.534 16.411 1.00 96.56 416 LEU A CA 1
ATOM 3319 C C . LEU A 1 416 ? 0.853 -0.942 16.231 1.00 96.56 416 LEU A C 1
ATOM 3321 O O . LEU A 1 416 ? -0.026 -1.803 16.171 1.00 96.56 416 LEU A O 1
ATOM 3325 N N . SER A 1 417 ? 2.161 -1.223 16.264 1.00 96.25 417 SER A N 1
ATOM 3326 C CA . SER A 1 417 ? 2.760 -2.555 16.364 1.00 96.25 417 SER A CA 1
ATOM 3327 C C . SER A 1 417 ? 2.600 -3.389 15.081 1.00 96.25 417 SER A C 1
ATOM 3329 O O . SER A 1 417 ? 3.080 -2.979 14.027 1.00 96.25 417 SER A O 1
ATOM 3331 N N . GLN A 1 418 ? 1.990 -4.577 15.156 1.00 93.94 418 GLN A N 1
ATOM 3332 C CA . GLN A 1 418 ? 1.840 -5.500 14.025 1.00 93.94 418 GLN A CA 1
ATOM 3333 C C . GLN A 1 418 ? 0.644 -5.140 13.128 1.00 93.94 418 GLN A C 1
ATOM 3335 O O . GLN A 1 418 ? -0.343 -4.555 13.582 1.00 93.94 418 GLN A O 1
ATOM 3340 N N . GLN A 1 419 ? 0.709 -5.537 11.851 1.00 91.62 419 GLN A N 1
ATOM 3341 C CA . GLN A 1 419 ? -0.413 -5.400 10.913 1.00 91.62 419 GLN A CA 1
ATOM 3342 C C . GLN A 1 419 ? -1.609 -6.266 11.336 1.00 91.62 419 GLN A C 1
ATOM 3344 O O . GLN A 1 419 ? -2.749 -5.798 11.285 1.00 91.62 419 GLN A O 1
ATOM 3349 N N . ASP A 1 420 ? -1.345 -7.483 11.814 1.00 94.75 420 ASP A N 1
ATOM 3350 C CA . ASP A 1 420 ? -2.338 -8.312 12.493 1.00 94.75 420 ASP A CA 1
ATOM 3351 C C . ASP A 1 420 ? -2.608 -7.754 13.899 1.00 94.75 420 ASP A C 1
ATOM 3353 O O . ASP A 1 420 ? -1.724 -7.737 14.760 1.00 94.75 420 ASP A O 1
ATOM 3357 N N . VAL A 1 421 ? -3.843 -7.296 14.124 1.00 94.12 421 VAL A N 1
ATOM 3358 C CA . VAL A 1 421 ? -4.291 -6.706 15.394 1.00 94.12 421 VAL A CA 1
ATOM 3359 C C . VAL A 1 421 ? -4.082 -7.680 16.550 1.00 94.12 421 VAL A C 1
ATOM 3361 O O . VAL A 1 421 ? -3.617 -7.265 17.607 1.00 94.12 421 VAL A O 1
ATOM 3364 N N . ALA A 1 422 ? -4.361 -8.972 16.351 1.00 95.25 422 ALA A N 1
ATOM 3365 C CA . ALA A 1 422 ? -4.273 -9.977 17.412 1.00 95.25 422 ALA A CA 1
ATOM 3366 C C . ALA A 1 422 ? -2.840 -10.163 17.935 1.00 95.25 422 ALA A C 1
ATOM 3368 O O . ALA A 1 422 ? -2.631 -10.633 19.053 1.00 95.25 422 ALA A O 1
ATOM 3369 N N . LYS A 1 423 ? -1.848 -9.772 17.129 1.00 96.69 423 LYS A N 1
ATOM 3370 C CA . LYS A 1 423 ? -0.419 -9.905 17.426 1.00 96.69 423 LYS A CA 1
ATOM 3371 C C . LYS A 1 423 ? 0.234 -8.586 17.831 1.00 96.69 423 LYS A C 1
ATOM 3373 O O . LYS A 1 423 ? 1.427 -8.556 18.132 1.00 96.69 423 LYS A O 1
ATOM 3378 N N . ALA A 1 424 ? -0.521 -7.489 17.835 1.00 97.62 424 ALA A N 1
ATOM 3379 C CA . ALA A 1 424 ? -0.046 -6.204 18.314 1.00 97.62 424 ALA A CA 1
ATOM 3380 C C . ALA A 1 424 ? 0.172 -6.259 19.833 1.00 97.62 424 ALA A C 1
ATOM 3382 O O . ALA A 1 424 ? -0.672 -6.760 20.574 1.00 97.62 424 ALA A O 1
ATOM 3383 N N . TRP A 1 425 ? 1.287 -5.703 20.315 1.00 98.19 425 TRP A N 1
ATOM 3384 C CA . TRP A 1 425 ? 1.612 -5.729 21.746 1.00 98.19 425 TRP A CA 1
ATOM 3385 C C . TRP A 1 425 ? 0.506 -5.152 22.652 1.00 98.19 425 TRP A C 1
ATOM 3387 O O . TRP A 1 425 ? 0.325 -5.726 23.721 1.00 98.19 425 TRP A O 1
ATOM 3397 N N . PRO A 1 426 ? -0.293 -4.121 22.275 1.00 98.31 426 PRO A N 1
ATOM 3398 C CA . PRO A 1 426 ? -1.396 -3.667 23.129 1.00 98.31 426 PRO A CA 1
ATOM 3399 C C . PRO A 1 426 ? -2.500 -4.719 23.288 1.00 98.31 426 PRO A C 1
ATOM 3401 O O . PRO A 1 426 ? -3.071 -4.856 24.364 1.00 98.31 426 PRO A O 1
ATOM 3404 N N . THR A 1 427 ? -2.769 -5.505 22.242 1.00 97.69 427 THR A N 1
ATOM 3405 C CA . THR A 1 427 ? -3.733 -6.614 22.289 1.00 97.69 427 THR A CA 1
ATOM 3406 C C . THR A 1 427 ? -3.182 -7.798 23.080 1.00 97.69 427 THR A C 1
ATOM 3408 O O . THR A 1 427 ? -3.897 -8.399 23.873 1.00 97.69 427 THR A O 1
ATOM 3411 N N . LEU A 1 428 ? -1.890 -8.104 22.935 1.00 98.31 428 LEU A N 1
ATOM 3412 C CA . LEU A 1 428 ? -1.228 -9.117 23.764 1.00 98.31 428 LEU A CA 1
ATOM 3413 C C . LEU A 1 428 ? -1.207 -8.713 25.247 1.00 98.31 428 LEU A C 1
ATOM 3415 O O . LEU A 1 428 ? -1.412 -9.559 26.113 1.00 98.31 428 LEU A O 1
ATOM 3419 N N . LEU A 1 429 ? -1.011 -7.421 25.528 1.00 98.25 429 LEU A N 1
ATOM 3420 C CA . LEU A 1 429 ? -1.080 -6.853 26.871 1.00 98.25 429 LEU A CA 1
ATOM 3421 C C . LEU A 1 429 ? -2.492 -6.979 27.456 1.00 98.25 429 LEU A C 1
ATOM 3423 O O . LEU A 1 429 ? -2.620 -7.390 28.605 1.00 98.25 429 LEU A O 1
ATOM 3427 N N . GLU A 1 430 ? -3.537 -6.676 26.677 1.00 97.25 430 GLU A N 1
ATOM 3428 C CA . GLU A 1 430 ? -4.934 -6.893 27.087 1.00 97.25 430 GLU A CA 1
ATOM 3429 C C . GLU A 1 430 ? -5.175 -8.339 27.485 1.00 97.25 430 GLU A C 1
ATOM 3431 O O . GLU A 1 430 ? -5.638 -8.587 28.591 1.00 97.25 430 GLU A O 1
ATOM 3436 N N . ASN A 1 431 ? -4.806 -9.286 26.621 1.00 96.69 431 ASN A N 1
ATOM 3437 C CA . ASN A 1 431 ? -5.017 -10.707 26.876 1.00 96.69 431 ASN A CA 1
ATOM 3438 C C . ASN A 1 431 ? -4.296 -11.161 28.154 1.00 96.69 431 ASN A C 1
ATOM 3440 O O . ASN A 1 431 ? -4.886 -11.857 28.977 1.00 96.69 431 ASN A O 1
ATOM 3444 N N . SER A 1 432 ? -3.041 -10.738 28.343 1.00 95.88 432 SER A N 1
ATOM 3445 C CA . SER A 1 432 ? -2.255 -11.118 29.523 1.00 95.88 432 SER A CA 1
ATOM 3446 C C . SER A 1 432 ? -2.826 -10.524 30.816 1.00 95.88 432 SER A C 1
ATOM 3448 O O . SER A 1 432 ? -2.987 -11.222 31.819 1.00 95.88 432 SER A O 1
ATOM 3450 N N . LEU A 1 433 ? -3.203 -9.241 30.795 1.00 94.44 433 LEU A N 1
ATOM 3451 C CA . LEU A 1 433 ? -3.813 -8.578 31.948 1.00 94.44 433 LEU A CA 1
ATOM 3452 C C . LEU A 1 433 ? -5.217 -9.125 32.243 1.00 94.44 433 LEU A C 1
ATOM 3454 O O . LEU A 1 433 ? -5.544 -9.340 33.407 1.00 94.44 433 LEU A O 1
ATOM 3458 N N . GLN A 1 434 ? -6.036 -9.379 31.223 1.00 93.00 434 GLN A N 1
ATOM 3459 C CA . GLN A 1 434 ? -7.380 -9.933 31.387 1.00 93.00 434 GLN A CA 1
ATOM 3460 C C . GLN A 1 434 ? -7.340 -11.341 31.987 1.00 93.00 434 GLN A C 1
ATOM 3462 O O . GLN A 1 434 ? -8.180 -11.655 32.830 1.00 93.00 434 GLN A O 1
ATOM 3467 N N . GLU A 1 435 ? -6.361 -12.166 31.608 1.00 92.75 435 GLU A N 1
ATOM 3468 C CA . GLU A 1 435 ? -6.155 -13.480 32.223 1.00 92.75 435 GLU A CA 1
ATOM 3469 C C . GLU A 1 435 ? -5.695 -13.342 33.681 1.00 92.75 435 GLU A C 1
ATOM 3471 O O . GLU A 1 435 ? -6.240 -13.992 34.573 1.00 92.75 435 GLU A O 1
ATOM 3476 N N . ARG A 1 436 ? -4.752 -12.432 33.963 1.00 89.44 436 ARG A N 1
ATOM 3477 C CA . ARG A 1 436 ? -4.262 -12.182 35.329 1.00 89.44 436 ARG A CA 1
ATOM 3478 C C . ARG A 1 436 ? -5.344 -11.637 36.269 1.00 89.44 436 ARG A C 1
ATOM 3480 O O . ARG A 1 436 ? -5.343 -11.981 37.449 1.00 89.44 436 ARG A O 1
ATOM 3487 N N . PHE A 1 437 ? -6.235 -10.781 35.772 1.00 86.56 437 PHE A N 1
ATOM 3488 C CA . PHE A 1 437 ? -7.273 -10.097 36.556 1.00 86.56 437 PHE A CA 1
ATOM 3489 C C . PHE A 1 437 ? -8.684 -10.618 36.272 1.00 86.56 437 PHE A C 1
ATOM 3491 O O . PHE A 1 437 ? -9.662 -9.911 36.505 1.00 86.56 437 PHE A O 1
ATOM 3498 N N . LYS A 1 438 ? -8.809 -11.864 35.805 1.00 81.62 438 LYS A N 1
ATOM 3499 C CA . LYS A 1 438 ? -10.077 -12.474 35.377 1.00 81.62 438 LYS A CA 1
ATOM 3500 C C . LYS A 1 438 ? -11.209 -12.377 36.409 1.00 81.62 438 LYS A C 1
ATOM 3502 O O . LYS A 1 438 ? -12.363 -12.234 36.019 1.00 81.62 438 LYS A O 1
ATOM 3507 N N . SER A 1 439 ? -10.894 -12.406 37.709 1.00 77.06 439 SER A N 1
ATOM 3508 C CA . SER A 1 439 ? -11.895 -12.298 38.785 1.00 77.06 439 SER A CA 1
ATOM 3509 C C . SER A 1 439 ? -12.400 -10.870 39.038 1.00 77.06 439 SER A C 1
ATOM 3511 O O . SER A 1 439 ? -13.423 -10.695 39.694 1.00 77.06 439 SER A O 1
ATOM 3513 N N . LYS A 1 440 ? -11.703 -9.847 38.523 1.00 73.75 440 LYS A N 1
ATOM 3514 C CA . LYS A 1 440 ? -11.885 -8.425 38.872 1.00 73.75 440 LYS A CA 1
ATOM 3515 C C . LYS A 1 440 ? -12.681 -7.619 37.842 1.00 73.75 440 LYS A C 1
ATOM 3517 O O . LYS A 1 440 ? -12.813 -6.406 37.983 1.00 73.75 440 LYS A O 1
ATOM 3522 N N . GLY A 1 441 ? -13.215 -8.279 36.816 1.00 78.25 441 GLY A N 1
ATOM 3523 C CA . GLY A 1 441 ? -14.044 -7.660 35.784 1.00 78.25 441 GLY A CA 1
ATOM 3524 C C . GLY A 1 441 ? -13.410 -7.623 34.397 1.00 78.25 441 GLY A C 1
ATOM 3525 O O . GLY A 1 441 ? -12.430 -8.309 34.099 1.00 78.25 441 GLY A O 1
ATOM 3526 N N . ILE A 1 442 ? -14.029 -6.829 33.529 1.00 86.44 442 ILE A N 1
ATOM 3527 C CA . ILE A 1 442 ? -13.627 -6.627 32.141 1.00 86.44 442 ILE A CA 1
ATOM 3528 C C . ILE A 1 442 ? -12.563 -5.530 32.110 1.00 86.44 442 ILE A C 1
ATOM 3530 O O . ILE A 1 442 ? -12.797 -4.390 32.526 1.00 86.44 442 ILE A O 1
ATOM 3534 N N . LEU A 1 443 ? -11.391 -5.878 31.594 1.00 92.94 443 LEU A N 1
ATOM 3535 C CA . LEU A 1 443 ? -10.282 -4.979 31.319 1.00 92.94 443 LEU A CA 1
ATOM 3536 C C . LEU A 1 443 ? -10.196 -4.751 29.814 1.00 92.94 443 LEU A C 1
ATOM 3538 O O . LEU A 1 443 ? -10.299 -5.682 29.018 1.00 92.94 443 LEU A O 1
ATOM 3542 N N . THR A 1 444 ? -9.989 -3.507 29.398 1.00 95.06 444 THR A N 1
ATOM 3543 C CA . THR A 1 444 ? -9.800 -3.186 27.981 1.00 95.06 444 THR A CA 1
ATOM 3544 C C . THR A 1 444 ? -8.618 -2.250 27.783 1.00 95.06 444 THR A C 1
ATOM 3546 O O . THR A 1 444 ? -8.491 -1.217 28.443 1.00 95.06 444 THR A O 1
ATOM 3549 N N . VAL A 1 445 ? -7.759 -2.615 26.834 1.00 97.50 445 VAL A N 1
ATOM 3550 C CA . VAL A 1 445 ? -6.643 -1.828 26.320 1.00 97.50 445 VAL A CA 1
ATOM 3551 C C . VAL A 1 445 ? -7.030 -1.262 24.955 1.00 97.50 445 VAL A C 1
ATOM 3553 O O . VAL A 1 445 ? -7.095 -1.955 23.935 1.00 97.50 445 VAL A O 1
ATOM 3556 N N . LEU A 1 446 ? -7.274 0.039 24.898 1.00 97.50 446 LEU A N 1
ATOM 3557 C CA . LEU A 1 446 ? -7.548 0.732 23.649 1.00 97.50 446 LEU A CA 1
ATOM 3558 C C . LEU A 1 446 ? -6.242 1.189 22.996 1.00 97.50 446 LEU A C 1
ATOM 3560 O O . LEU A 1 446 ? -5.508 2.012 23.542 1.00 97.50 446 LEU A O 1
ATOM 3564 N N . ASN A 1 447 ? -5.967 0.682 21.795 1.00 98.06 447 ASN A N 1
ATOM 3565 C CA . ASN A 1 447 ? -4.845 1.146 20.987 1.00 98.06 447 ASN A CA 1
ATOM 3566 C C . ASN A 1 447 ? -5.247 2.419 20.221 1.00 98.06 447 ASN A C 1
ATOM 3568 O O . ASN A 1 447 ? -5.973 2.366 19.229 1.00 98.06 447 ASN A O 1
ATOM 3572 N N . ALA A 1 448 ? -4.763 3.565 20.689 1.00 97.44 448 ALA A N 1
ATOM 3573 C CA . ALA A 1 448 ? -4.964 4.882 20.097 1.00 97.44 448 ALA A CA 1
ATOM 3574 C C . ALA A 1 448 ? -3.730 5.357 19.300 1.00 97.44 448 ALA A C 1
ATOM 3576 O O . ALA A 1 448 ? -3.502 6.561 19.153 1.00 97.44 448 ALA A O 1
ATOM 3577 N N . ALA A 1 449 ? -2.891 4.448 18.800 1.00 97.06 449 ALA A N 1
ATOM 3578 C CA . ALA A 1 449 ? -1.731 4.811 17.990 1.00 97.06 449 ALA A CA 1
ATOM 3579 C C . ALA A 1 449 ? -2.114 5.378 16.612 1.00 97.06 449 ALA A C 1
ATOM 3581 O O . ALA A 1 449 ? -3.081 4.937 15.987 1.00 97.06 449 ALA A O 1
ATOM 3582 N N . ILE A 1 450 ? -1.325 6.340 16.129 1.00 96.31 450 ILE A N 1
ATOM 3583 C CA . ILE A 1 450 ? -1.425 6.899 14.774 1.00 96.31 450 ILE A CA 1
ATOM 3584 C C . ILE A 1 450 ? -0.017 6.920 14.172 1.00 96.31 450 ILE A C 1
ATOM 3586 O O . ILE A 1 450 ? 0.921 7.370 14.827 1.00 96.31 450 ILE A O 1
ATOM 3590 N N . LYS A 1 451 ? 0.129 6.432 12.935 1.00 93.69 451 LYS A N 1
ATOM 3591 C CA . LYS A 1 451 ? 1.404 6.485 12.203 1.00 93.69 451 LYS A CA 1
ATOM 3592 C C . LYS A 1 451 ? 1.839 7.938 11.982 1.00 93.69 451 LYS A C 1
ATOM 3594 O O . LYS A 1 451 ? 0.994 8.814 11.835 1.00 93.69 451 LYS A O 1
ATOM 3599 N N . ASP A 1 452 ? 3.139 8.187 11.993 1.00 90.75 452 ASP A N 1
ATOM 3600 C CA . ASP A 1 452 ? 3.772 9.496 11.840 1.00 90.75 452 ASP A CA 1
ATOM 3601 C C . ASP A 1 452 ? 3.304 10.553 12.874 1.00 90.75 452 ASP A C 1
ATOM 3603 O O . ASP A 1 452 ? 3.479 11.760 12.685 1.00 90.75 452 ASP A O 1
ATOM 3607 N N . SER A 1 453 ? 2.743 10.122 14.015 1.00 94.19 453 SER A N 1
ATOM 3608 C CA . SER A 1 453 ? 2.349 10.994 15.132 1.00 94.19 453 SER A CA 1
ATOM 3609 C C . SER A 1 453 ? 3.490 11.144 16.135 1.00 94.19 453 SER A C 1
ATOM 3611 O O . SER A 1 453 ? 3.998 10.154 16.643 1.00 94.19 453 SER A O 1
ATOM 3613 N N . GLY A 1 454 ? 3.869 12.377 16.478 1.00 95.69 454 GLY A N 1
ATOM 3614 C CA . GLY A 1 454 ? 4.776 12.694 17.589 1.00 95.69 454 GLY A CA 1
ATOM 3615 C C . GLY A 1 454 ? 4.019 13.122 18.849 1.00 95.69 454 GLY A C 1
ATOM 3616 O O . GLY A 1 454 ? 2.780 13.161 18.870 1.00 95.69 454 GLY A O 1
ATOM 3617 N N . ILE A 1 455 ? 4.745 13.492 19.907 1.00 96.50 455 ILE A N 1
ATOM 3618 C CA . ILE A 1 455 ? 4.112 13.873 21.180 1.00 96.50 455 ILE A CA 1
ATOM 3619 C C . ILE A 1 455 ? 3.325 15.193 21.097 1.00 96.50 455 ILE A C 1
ATOM 3621 O O . ILE A 1 455 ? 2.284 15.340 21.736 1.00 96.50 455 ILE A O 1
ATOM 3625 N N . LYS A 1 456 ? 3.750 16.141 20.250 1.00 95.44 456 LYS A N 1
ATOM 3626 C CA . LYS A 1 456 ? 2.994 17.386 20.008 1.00 95.44 456 LYS A CA 1
ATOM 3627 C C . LYS A 1 456 ? 1.621 17.093 19.398 1.00 95.44 456 LYS A C 1
ATOM 3629 O O . LYS A 1 456 ? 0.618 17.677 19.801 1.00 95.44 456 LYS A O 1
ATOM 3634 N N . GLN A 1 457 ? 1.557 16.142 18.468 1.00 95.94 457 GLN A N 1
ATOM 3635 C CA . GLN A 1 457 ? 0.291 15.680 17.909 1.00 95.94 457 GLN A CA 1
ATOM 3636 C C . GLN A 1 457 ? -0.580 14.969 18.954 1.00 95.94 457 GLN A C 1
ATOM 3638 O O . GLN A 1 457 ? -1.802 15.119 18.928 1.00 95.94 457 GLN A O 1
ATOM 3643 N N . ALA A 1 458 ? 0.023 14.238 19.897 1.00 95.69 458 ALA A N 1
ATOM 3644 C CA . ALA A 1 458 ? -0.690 13.596 21.003 1.00 95.69 458 ALA A CA 1
ATOM 3645 C C . ALA A 1 458 ? -1.431 14.607 21.891 1.00 95.69 458 ALA A C 1
ATOM 3647 O O . ALA A 1 458 ? -2.596 14.395 22.222 1.00 95.69 458 ALA A O 1
ATOM 3648 N N . ILE A 1 459 ? -0.781 15.731 22.208 1.00 96.44 459 ILE A N 1
ATOM 3649 C CA . ILE A 1 459 ? -1.382 16.862 22.934 1.00 96.44 459 ILE A CA 1
ATOM 3650 C C . ILE A 1 459 ? -2.587 17.405 22.156 1.00 96.44 459 ILE A C 1
ATOM 3652 O O . ILE A 1 459 ? -3.671 17.553 22.718 1.00 96.44 459 ILE A O 1
ATOM 3656 N N . ASN A 1 460 ? -2.437 17.623 20.845 1.00 95.31 460 ASN A N 1
ATOM 3657 C CA . ASN A 1 460 ? -3.509 18.166 20.005 1.00 95.31 460 ASN A CA 1
ATOM 3658 C C . ASN A 1 460 ? -4.744 17.261 19.941 1.00 95.31 460 ASN A C 1
ATOM 3660 O O . ASN A 1 460 ? -5.852 17.778 19.835 1.00 95.31 460 ASN A O 1
ATOM 3664 N N . ARG A 1 461 ? -4.570 15.934 20.001 1.00 95.19 461 ARG A N 1
ATOM 3665 C CA . ARG A 1 461 ? -5.662 14.942 19.943 1.00 95.19 461 ARG A CA 1
ATOM 3666 C C . ARG A 1 461 ? -6.120 14.423 21.309 1.00 95.19 461 ARG A C 1
ATOM 3668 O O . ARG A 1 461 ? -6.981 13.548 21.355 1.00 95.19 461 ARG A O 1
ATOM 3675 N N . PHE A 1 462 ? -5.603 14.969 22.411 1.00 95.25 462 PHE A N 1
ATOM 3676 C CA . PHE A 1 462 ? -5.896 14.512 23.776 1.00 95.25 462 PHE A CA 1
ATOM 3677 C C . PHE A 1 462 ? -7.401 14.503 24.100 1.00 95.25 462 PHE A C 1
ATOM 3679 O O . PHE A 1 462 ? -7.937 13.515 24.605 1.00 95.25 462 PHE A O 1
ATOM 3686 N N . GLU A 1 463 ? -8.097 15.586 23.742 1.00 93.88 463 GLU A N 1
ATOM 3687 C CA . GLU A 1 463 ? -9.542 15.766 23.955 1.00 93.88 463 GLU A CA 1
ATOM 3688 C C . GLU A 1 463 ? -10.405 14.758 23.174 1.00 93.88 463 GLU A C 1
ATOM 3690 O O . GLU A 1 463 ? -11.556 14.526 23.538 1.00 93.88 463 GLU A O 1
ATOM 3695 N N . ARG A 1 464 ? -9.857 14.144 22.117 1.00 94.56 464 ARG A N 1
ATOM 3696 C CA . ARG A 1 464 ? -10.535 13.132 21.296 1.00 94.56 464 ARG A CA 1
ATOM 3697 C C . ARG A 1 464 ? -10.180 11.710 21.716 1.00 94.56 464 ARG A C 1
ATOM 3699 O O . ARG A 1 464 ? -11.067 10.870 21.828 1.00 94.56 464 ARG A O 1
ATOM 3706 N N . ASP A 1 465 ? -8.891 11.442 21.903 1.00 95.38 465 ASP A N 1
ATOM 3707 C CA . ASP A 1 465 ? -8.358 10.076 21.962 1.00 95.38 465 ASP A CA 1
ATOM 3708 C C . ASP A 1 465 ? -8.152 9.554 23.386 1.00 95.38 465 ASP A C 1
ATOM 3710 O O . ASP A 1 465 ? -8.000 8.350 23.569 1.00 95.38 465 ASP A O 1
ATOM 3714 N N . ILE A 1 466 ? -8.137 10.434 24.392 1.00 95.38 466 ILE A N 1
ATOM 3715 C CA . ILE A 1 466 ? -7.890 10.054 25.791 1.00 95.38 466 ILE A CA 1
ATOM 3716 C C . ILE A 1 466 ? -9.058 10.479 26.676 1.00 95.38 466 ILE A C 1
ATOM 3718 O O . ILE A 1 466 ? -9.685 9.644 27.329 1.00 95.38 466 ILE A O 1
ATOM 3722 N N . LYS A 1 467 ? -9.377 11.776 26.689 1.00 93.50 467 LYS A N 1
ATOM 3723 C CA . LYS A 1 467 ? -10.326 12.356 27.648 1.00 93.50 467 LYS A CA 1
ATOM 3724 C C . LYS A 1 467 ? -11.723 11.710 27.651 1.00 93.50 467 LYS A C 1
ATOM 3726 O O . LYS A 1 467 ? -12.220 11.469 28.750 1.00 93.50 467 LYS A O 1
ATOM 3731 N N . PRO A 1 468 ? -12.353 11.374 26.503 1.00 93.06 468 PRO A N 1
ATOM 3732 C CA . PRO A 1 468 ? -13.707 10.807 26.496 1.00 93.06 468 PRO A CA 1
ATOM 3733 C C . PRO A 1 468 ? -13.822 9.450 27.199 1.00 93.06 468 PRO A C 1
ATOM 3735 O O . PRO A 1 468 ? -14.914 9.048 27.589 1.00 93.06 468 PRO A O 1
ATOM 3738 N N . PHE A 1 469 ? -12.704 8.739 27.351 1.00 92.94 469 PHE A N 1
ATOM 3739 C CA . PHE A 1 469 ? -12.673 7.371 27.858 1.00 92.94 469 PHE A CA 1
ATOM 3740 C C . PHE A 1 469 ? -12.399 7.284 29.360 1.00 92.94 469 PHE A C 1
ATOM 3742 O O . PHE A 1 469 ? -12.611 6.221 29.939 1.00 92.94 469 PHE A O 1
ATOM 3749 N N . ASN A 1 470 ? -11.957 8.382 29.988 1.00 91.88 470 ASN A N 1
ATOM 3750 C CA . ASN A 1 470 ? -11.615 8.448 31.412 1.00 91.88 470 ASN A CA 1
ATOM 3751 C C . ASN A 1 470 ? -10.747 7.252 31.885 1.00 91.88 470 ASN A C 1
ATOM 3753 O O . ASN A 1 470 ? -11.203 6.474 32.726 1.00 91.88 470 ASN A O 1
ATOM 3757 N N . PRO A 1 471 ? -9.544 7.053 31.306 1.00 94.50 471 PRO A N 1
ATOM 3758 C CA . PRO A 1 471 ? -8.734 5.860 31.556 1.00 94.50 471 PRO A CA 1
ATOM 3759 C C . PRO A 1 471 ? -8.135 5.811 32.968 1.00 94.50 471 PRO A C 1
ATOM 3761 O O . PRO A 1 471 ? -7.885 6.846 33.579 1.00 94.50 471 PRO A O 1
ATOM 3764 N N . ASP A 1 472 ? -7.829 4.604 33.446 1.00 93.69 472 ASP A N 1
ATOM 3765 C CA . ASP A 1 472 ? -7.081 4.353 34.687 1.00 93.69 472 ASP A CA 1
ATOM 3766 C C . ASP A 1 472 ? -5.560 4.376 34.454 1.00 93.69 472 ASP A C 1
ATOM 3768 O O . ASP A 1 472 ? -4.782 4.715 35.349 1.00 93.69 472 ASP A O 1
ATOM 3772 N N . LEU A 1 473 ? -5.120 4.039 33.238 1.00 96.94 473 LEU A N 1
ATOM 3773 C CA . LEU A 1 473 ? -3.711 4.035 32.848 1.00 96.94 473 LEU A CA 1
ATOM 3774 C C . LEU A 1 473 ? -3.538 4.498 31.401 1.00 96.94 473 LEU A C 1
ATOM 3776 O O . LEU A 1 473 ? -4.207 4.008 30.490 1.00 96.94 473 LEU A O 1
ATOM 3780 N N . ILE A 1 474 ? -2.577 5.391 31.182 1.00 98.19 474 ILE A N 1
ATOM 3781 C CA . ILE A 1 474 ? -2.115 5.779 29.849 1.00 98.19 474 ILE A CA 1
ATOM 3782 C C . ILE A 1 474 ? -0.689 5.266 29.663 1.00 98.19 474 ILE A C 1
ATOM 3784 O O . ILE A 1 474 ? 0.229 5.634 30.402 1.00 98.19 474 ILE A O 1
ATOM 3788 N N . VAL A 1 475 ? -0.512 4.424 28.650 1.00 98.44 475 VAL A N 1
ATOM 3789 C CA . VAL A 1 475 ? 0.785 3.915 28.197 1.00 98.44 475 VAL A CA 1
ATOM 3790 C C . VAL A 1 475 ? 1.172 4.694 26.947 1.00 98.44 475 VAL A C 1
ATOM 3792 O O . VAL A 1 475 ? 0.417 4.678 25.974 1.00 98.44 475 VAL A O 1
ATOM 3795 N N . PHE A 1 476 ? 2.317 5.378 26.943 1.00 98.38 476 PHE A N 1
ATOM 3796 C CA . PHE A 1 476 ? 2.689 6.224 25.807 1.00 98.38 476 PHE A CA 1
ATOM 3797 C C . PHE A 1 476 ? 4.132 6.081 25.330 1.00 98.38 476 PHE A C 1
ATOM 3799 O O . PHE A 1 476 ? 5.050 5.842 26.120 1.00 98.38 476 PHE A O 1
ATOM 3806 N N . SER A 1 477 ? 4.323 6.265 24.019 1.00 97.56 477 SER A N 1
ATOM 3807 C CA . SER A 1 477 ? 5.632 6.498 23.403 1.00 97.56 477 SER A CA 1
ATOM 3808 C C . SER A 1 477 ? 5.513 7.143 22.027 1.00 97.56 477 SER A C 1
ATOM 3810 O O . SER A 1 477 ? 4.691 6.733 21.211 1.00 97.56 477 SER A O 1
ATOM 3812 N N . PHE A 1 478 ? 6.371 8.128 21.777 1.00 97.56 478 PHE A N 1
ATOM 3813 C CA . PHE A 1 478 ? 6.492 8.845 20.500 1.00 97.56 478 PHE A CA 1
ATOM 3814 C C . PHE A 1 478 ? 7.954 8.972 20.057 1.00 97.56 478 PHE A C 1
ATOM 3816 O O . PHE A 1 478 ? 8.288 9.751 19.165 1.00 97.56 478 PHE A O 1
ATOM 3823 N N . ALA A 1 479 ? 8.850 8.239 20.727 1.00 95.75 479 ALA A N 1
ATOM 3824 C CA . ALA A 1 479 ? 10.286 8.435 20.600 1.00 95.75 479 ALA A CA 1
ATOM 3825 C C . ALA A 1 479 ? 10.802 8.133 19.190 1.00 95.75 479 ALA A C 1
ATOM 3827 O O . ALA A 1 479 ? 11.789 8.734 18.775 1.00 95.75 479 ALA A O 1
ATOM 3828 N N . TRP A 1 480 ? 10.152 7.228 18.452 1.00 95.44 480 TRP A N 1
ATOM 3829 C CA . TRP A 1 480 ? 10.541 6.935 17.080 1.00 95.44 480 TRP A CA 1
ATOM 3830 C C . TRP A 1 480 ? 10.198 8.100 16.161 1.00 95.44 480 TRP A C 1
ATOM 3832 O O . TRP A 1 480 ? 11.094 8.657 15.524 1.00 95.44 480 TRP A O 1
ATOM 3842 N N . ASN A 1 481 ? 8.936 8.526 16.133 1.00 94.69 481 ASN A N 1
ATOM 3843 C CA . ASN A 1 481 ? 8.543 9.594 15.222 1.00 94.69 481 ASN A CA 1
ATOM 3844 C C . ASN A 1 481 ? 9.183 10.947 15.582 1.00 94.69 481 ASN A C 1
ATOM 3846 O O . ASN A 1 481 ? 9.575 11.704 14.694 1.00 94.69 481 ASN A O 1
ATOM 3850 N N . ASP A 1 482 ? 9.376 11.235 16.873 1.00 95.19 482 ASP A N 1
ATOM 3851 C CA . ASP A 1 482 ? 10.070 12.450 17.316 1.00 95.19 482 ASP A CA 1
ATOM 3852 C C . ASP A 1 482 ? 11.568 12.457 16.937 1.00 95.19 482 ASP A C 1
ATOM 3854 O O . ASP A 1 482 ? 12.156 13.533 16.773 1.00 95.19 482 ASP A O 1
ATOM 3858 N N . ALA A 1 483 ? 12.171 11.277 16.744 1.00 94.50 483 ALA A N 1
ATOM 3859 C CA . ALA A 1 483 ? 13.565 11.094 16.337 1.00 94.50 483 ALA A CA 1
ATOM 3860 C C . ALA A 1 483 ? 13.773 10.855 14.830 1.00 94.50 483 ALA A C 1
ATOM 3862 O O . ALA A 1 483 ? 14.918 10.784 14.379 1.00 94.50 483 ALA A O 1
ATOM 3863 N N . LYS A 1 484 ? 12.709 10.675 14.043 1.00 91.19 484 LYS A N 1
ATOM 3864 C CA . LYS A 1 484 ? 12.794 10.303 12.624 1.00 91.19 484 LYS A CA 1
ATOM 3865 C C . LYS A 1 484 ? 13.389 11.447 11.791 1.00 91.19 484 LYS A C 1
ATOM 3867 O O . LYS A 1 484 ? 12.801 12.523 11.677 1.00 91.19 484 LYS A O 1
ATOM 3872 N N . ILE A 1 485 ? 14.545 11.210 11.169 1.00 86.69 485 ILE A N 1
ATOM 3873 C CA . ILE A 1 485 ? 15.215 12.151 10.263 1.00 86.69 485 ILE A CA 1
ATOM 3874 C C . ILE A 1 485 ? 14.787 11.850 8.823 1.00 86.69 485 ILE A C 1
ATOM 3876 O O . ILE A 1 485 ? 15.164 10.829 8.246 1.00 86.69 485 ILE A O 1
ATOM 3880 N N . THR A 1 486 ? 14.015 12.752 8.217 1.00 78.06 486 THR A N 1
ATOM 3881 C CA . THR A 1 486 ? 13.515 12.604 6.841 1.00 78.06 486 THR A CA 1
ATOM 3882 C C . THR A 1 486 ? 14.482 13.176 5.794 1.00 78.06 486 THR A C 1
ATOM 3884 O O . THR A 1 486 ? 15.312 14.040 6.078 1.00 78.06 486 THR A O 1
ATOM 3887 N N . ASN A 1 487 ? 14.356 12.714 4.543 1.00 69.12 487 ASN A N 1
ATOM 3888 C CA . ASN A 1 487 ? 15.055 13.241 3.357 1.00 69.12 487 ASN A CA 1
ATOM 3889 C C . ASN A 1 487 ? 16.590 13.128 3.348 1.00 69.12 487 ASN A C 1
ATOM 3891 O O . ASN A 1 487 ? 17.238 13.908 2.651 1.00 69.12 487 ASN A O 1
ATOM 3895 N N . LEU A 1 488 ? 17.182 12.200 4.112 1.00 66.25 488 LEU A N 1
ATOM 3896 C CA . LEU A 1 488 ? 18.643 12.009 4.188 1.00 66.25 488 LEU A CA 1
ATOM 3897 C C . LEU A 1 488 ? 19.422 13.294 4.550 1.00 66.25 488 LEU A C 1
ATOM 3899 O O . LEU A 1 488 ? 20.623 13.397 4.296 1.00 66.25 488 LEU A O 1
ATOM 3903 N N . LYS A 1 489 ? 18.747 14.298 5.128 1.00 66.06 489 LYS A N 1
ATOM 3904 C CA . LYS A 1 489 ? 19.372 15.546 5.570 1.00 66.06 489 LYS A CA 1
ATOM 3905 C C . LYS A 1 489 ? 19.907 15.357 6.978 1.00 66.06 489 LYS A C 1
ATOM 3907 O O . LYS A 1 489 ? 19.195 14.887 7.857 1.00 66.06 489 LYS A O 1
ATOM 3912 N N . THR A 1 490 ? 21.149 15.755 7.208 1.00 68.94 490 THR A N 1
ATOM 3913 C CA . THR A 1 490 ? 21.704 15.814 8.558 1.00 68.94 490 THR A CA 1
ATOM 3914 C C . THR A 1 490 ? 21.084 16.990 9.304 1.00 68.94 490 THR A C 1
ATOM 3916 O O . THR A 1 490 ? 21.107 18.113 8.802 1.00 68.94 490 THR A O 1
ATOM 3919 N N . LEU A 1 491 ? 20.543 16.746 10.497 1.00 73.50 491 LEU A N 1
ATOM 3920 C CA . LEU A 1 491 ? 20.213 17.823 11.427 1.00 73.50 491 LEU A CA 1
ATOM 3921 C C . LEU A 1 491 ? 21.517 18.330 12.041 1.00 73.50 491 LEU A C 1
ATOM 3923 O O . LEU A 1 491 ? 22.272 17.529 12.601 1.00 73.50 491 LEU A O 1
ATOM 3927 N N . ASP A 1 492 ? 21.776 19.630 11.942 1.00 85.62 492 ASP A N 1
ATOM 3928 C CA . ASP A 1 492 ? 22.871 20.241 12.688 1.00 85.62 492 ASP A CA 1
ATOM 3929 C C . ASP A 1 492 ? 22.621 20.161 14.207 1.00 85.62 492 ASP A C 1
ATOM 3931 O O . ASP A 1 492 ? 21.534 19.817 14.684 1.00 85.62 492 ASP A O 1
ATOM 3935 N N . GLU A 1 493 ? 23.673 20.401 14.986 1.00 87.69 493 GLU A N 1
ATOM 3936 C CA . GLU A 1 493 ? 23.626 20.243 16.439 1.00 87.69 493 GLU A CA 1
ATOM 3937 C C . GLU A 1 493 ? 22.640 21.217 17.106 1.00 87.69 493 GLU A C 1
ATOM 3939 O O . GLU A 1 493 ? 21.972 20.852 18.075 1.00 87.69 493 GLU A O 1
ATOM 3944 N N . GLU A 1 494 ? 22.492 22.424 16.560 1.00 90.25 494 GLU A N 1
ATOM 3945 C CA . GLU A 1 494 ? 21.551 23.430 17.052 1.00 90.25 494 GLU A CA 1
ATOM 3946 C C . GLU A 1 494 ? 20.098 22.973 16.859 1.00 90.25 494 GLU A C 1
ATOM 3948 O O . GLU A 1 494 ? 19.324 22.949 17.819 1.00 90.25 494 GLU A O 1
ATOM 3953 N N . ALA A 1 495 ? 19.740 22.509 15.660 1.00 89.00 495 ALA A N 1
ATOM 3954 C CA . ALA A 1 495 ? 18.421 21.967 15.357 1.00 89.00 495 ALA A CA 1
ATOM 3955 C C . ALA A 1 495 ? 18.108 20.718 16.193 1.00 89.00 495 ALA A C 1
ATOM 3957 O O . ALA A 1 495 ? 16.982 20.573 16.681 1.00 89.00 495 ALA A O 1
ATOM 3958 N N . GLN A 1 496 ? 19.093 19.835 16.411 1.00 91.31 496 GLN A N 1
ATOM 3959 C CA . GLN A 1 496 ? 18.938 18.685 17.309 1.00 91.31 496 GLN A CA 1
ATOM 3960 C C . GLN A 1 496 ? 18.615 19.139 18.737 1.00 91.31 496 GLN A C 1
ATOM 3962 O O . GLN A 1 496 ? 17.662 18.641 19.335 1.00 91.31 496 GLN A O 1
ATOM 3967 N N . ASN A 1 497 ? 19.371 20.092 19.281 1.00 93.12 497 ASN A N 1
ATOM 3968 C CA . ASN A 1 497 ? 19.172 20.584 20.644 1.00 93.12 497 ASN A CA 1
ATOM 3969 C C . ASN A 1 497 ? 17.818 21.287 20.812 1.00 93.12 497 ASN A C 1
ATOM 3971 O O . ASN A 1 497 ? 17.123 21.029 21.798 1.00 93.12 497 ASN A O 1
ATOM 3975 N N . THR A 1 498 ? 17.398 22.095 19.834 1.00 94.75 498 THR A N 1
ATOM 3976 C CA . THR A 1 498 ? 16.059 22.704 19.818 1.00 94.75 498 THR A CA 1
ATOM 3977 C C . THR A 1 498 ? 14.974 21.629 19.827 1.00 94.75 498 THR A C 1
ATOM 3979 O O . THR A 1 498 ? 14.086 21.663 20.677 1.00 94.75 498 THR A O 1
ATOM 3982 N N . LYS A 1 499 ? 15.074 20.611 18.961 1.00 94.19 499 LYS A N 1
ATOM 3983 C CA . LYS A 1 499 ? 14.109 19.499 18.914 1.00 94.19 499 LYS A CA 1
ATOM 3984 C C . LYS A 1 499 ? 14.039 18.742 20.248 1.00 94.19 499 LYS A C 1
ATOM 3986 O O . LYS A 1 499 ? 12.947 18.453 20.728 1.00 94.19 499 LYS A O 1
ATOM 3991 N N . LEU A 1 500 ? 15.178 18.454 20.882 1.00 96.62 500 LEU A N 1
ATOM 3992 C CA . LEU A 1 500 ? 15.222 17.784 22.190 1.00 96.62 500 LEU A CA 1
ATOM 3993 C C . LEU A 1 500 ? 14.559 18.629 23.292 1.00 96.62 500 LEU A C 1
ATOM 3995 O O . LEU A 1 500 ? 13.816 18.088 24.113 1.00 96.62 500 LEU A O 1
ATOM 3999 N N . ALA A 1 501 ? 14.777 19.946 23.297 1.00 96.50 501 ALA A N 1
ATOM 4000 C CA . ALA A 1 501 ? 14.128 20.860 24.238 1.00 96.50 501 ALA A CA 1
ATOM 4001 C C . ALA A 1 501 ? 12.604 20.932 24.027 1.00 96.50 501 ALA A C 1
ATOM 4003 O O . ALA A 1 501 ? 11.837 20.952 24.997 1.00 96.50 501 ALA A O 1
ATOM 4004 N N . GLU A 1 502 ? 12.156 20.910 22.771 1.00 96.75 502 GLU A N 1
ATOM 4005 C CA . GLU A 1 502 ? 10.737 20.846 22.420 1.00 96.75 502 GLU A CA 1
ATOM 4006 C C . GLU A 1 502 ? 10.089 19.533 22.872 1.00 96.75 502 GLU A C 1
ATOM 4008 O O . GLU A 1 502 ? 8.987 19.566 23.414 1.00 96.75 502 GLU A O 1
ATOM 4013 N N . ILE A 1 503 ? 10.768 18.393 22.699 1.00 97.31 503 ILE A N 1
ATOM 4014 C CA . ILE A 1 503 ? 10.291 17.082 23.171 1.00 97.31 503 ILE A CA 1
ATOM 4015 C C . ILE A 1 503 ? 10.158 17.089 24.696 1.00 97.31 503 ILE A C 1
ATOM 4017 O O . ILE A 1 503 ? 9.117 16.707 25.225 1.00 97.31 503 ILE A O 1
ATOM 4021 N N . ALA A 1 504 ? 11.175 17.568 25.418 1.00 97.12 504 ALA A N 1
ATOM 4022 C CA . ALA A 1 504 ? 11.132 17.641 26.878 1.00 97.12 504 ALA A CA 1
ATOM 4023 C C . ALA A 1 504 ? 9.978 18.526 27.382 1.00 97.12 504 ALA A C 1
ATOM 4025 O O . ALA A 1 504 ? 9.295 18.166 28.344 1.00 97.12 504 ALA A O 1
ATOM 4026 N N . THR A 1 505 ? 9.741 19.658 26.714 1.00 98.06 505 THR A N 1
ATOM 4027 C CA . THR A 1 505 ? 8.607 20.547 27.004 1.00 98.06 505 THR A CA 1
ATOM 4028 C C . THR A 1 505 ? 7.278 19.852 26.719 1.00 98.06 505 THR A C 1
ATOM 4030 O O . THR A 1 505 ? 6.413 19.816 27.586 1.00 98.06 505 THR A O 1
ATOM 4033 N N . ALA A 1 506 ? 7.140 19.202 25.565 1.00 97.75 506 ALA A N 1
ATOM 4034 C CA . ALA A 1 506 ? 5.910 18.512 25.202 1.00 97.75 506 ALA A CA 1
ATOM 4035 C C . ALA A 1 506 ? 5.597 17.312 26.117 1.00 97.75 506 ALA A C 1
ATOM 4037 O O . ALA A 1 506 ? 4.434 17.076 26.426 1.00 97.75 506 ALA A O 1
ATOM 4038 N N . ILE A 1 507 ? 6.600 16.583 26.627 1.00 98.00 507 ILE A N 1
ATOM 4039 C CA . ILE A 1 507 ? 6.383 15.535 27.645 1.00 98.00 507 ILE A CA 1
ATOM 4040 C C . ILE A 1 507 ? 5.785 16.139 28.916 1.00 98.00 507 ILE A C 1
ATOM 4042 O O . ILE A 1 507 ? 4.852 15.576 29.490 1.00 98.00 507 ILE A O 1
ATOM 4046 N N . LYS A 1 508 ? 6.301 17.293 29.350 1.00 97.38 508 LYS A N 1
ATOM 4047 C CA . LYS A 1 508 ? 5.768 18.010 30.509 1.00 97.38 508 LYS A CA 1
ATOM 4048 C C . LYS A 1 508 ? 4.327 18.465 30.266 1.00 97.38 508 LYS A C 1
ATOM 4050 O O . LYS A 1 508 ? 3.486 18.238 31.130 1.00 97.38 508 LYS A O 1
ATOM 4055 N N . ASP A 1 509 ? 4.043 19.050 29.107 1.00 97.12 509 ASP A N 1
ATOM 4056 C CA . ASP A 1 509 ? 2.703 19.532 28.756 1.00 97.12 509 ASP A CA 1
ATOM 4057 C C . ASP A 1 509 ? 1.698 18.375 28.647 1.00 97.12 509 ASP A C 1
ATOM 4059 O O . ASP A 1 509 ? 0.583 18.459 29.162 1.00 97.12 509 ASP A O 1
ATOM 4063 N N . PHE A 1 510 ? 2.107 17.251 28.052 1.00 97.25 510 PHE A N 1
ATOM 4064 C CA . PHE A 1 510 ? 1.293 16.040 27.983 1.00 97.25 510 PHE A CA 1
ATOM 4065 C C . PHE A 1 510 ? 1.008 15.465 29.377 1.00 97.25 510 PHE A C 1
ATOM 4067 O O . PHE A 1 510 ? -0.134 15.121 29.684 1.00 97.25 510 PHE A O 1
ATOM 4074 N N . ALA A 1 511 ? 2.017 15.405 30.251 1.00 96.00 511 ALA A N 1
ATOM 4075 C CA . ALA A 1 511 ? 1.830 14.963 31.630 1.00 96.00 511 ALA A CA 1
ATOM 4076 C C . ALA A 1 511 ? 0.884 15.892 32.409 1.00 96.00 511 ALA A C 1
ATOM 4078 O O . ALA A 1 511 ? 0.068 15.411 33.193 1.00 96.00 511 ALA A O 1
ATOM 4079 N N . GLU A 1 512 ? 0.949 17.204 32.173 1.00 95.31 512 GLU A N 1
ATOM 4080 C CA . GLU A 1 512 ? 0.046 18.181 32.789 1.00 95.31 512 GLU A CA 1
ATOM 4081 C C . GLU A 1 512 ? -1.406 17.991 32.330 1.00 95.31 512 GLU A C 1
ATOM 4083 O O . GLU A 1 512 ? -2.316 18.023 33.156 1.00 95.31 512 GLU A O 1
ATOM 4088 N N . LEU A 1 513 ? -1.639 17.701 31.044 1.00 94.56 513 LEU A N 1
ATOM 4089 C CA . LEU A 1 513 ? -2.973 17.331 30.556 1.00 94.56 513 LEU A CA 1
ATOM 4090 C C . LEU A 1 513 ? -3.507 16.078 31.258 1.00 94.56 513 LEU A C 1
ATOM 4092 O O . LEU A 1 513 ? -4.671 16.042 31.660 1.00 94.56 513 LEU A O 1
ATOM 4096 N N . CYS A 1 514 ? -2.649 15.077 31.456 1.00 93.25 514 CYS A N 1
ATOM 4097 C CA . CYS A 1 514 ? -3.028 13.827 32.106 1.00 93.25 514 CYS A CA 1
ATOM 4098 C C . CYS A 1 514 ? -3.342 13.992 33.599 1.00 93.25 514 CYS A C 1
ATOM 4100 O O . CYS A 1 514 ? -4.161 13.235 34.113 1.00 93.25 514 CYS A O 1
ATOM 4102 N N . LYS A 1 515 ? -2.786 14.995 34.296 1.00 89.69 515 LYS A N 1
ATOM 4103 C CA . LYS A 1 515 ? -3.156 15.290 35.698 1.00 89.69 515 LYS A CA 1
ATOM 4104 C C . LYS A 1 515 ? -4.631 15.653 35.868 1.00 89.69 515 LYS A C 1
ATOM 4106 O O . LYS A 1 515 ? -5.172 15.486 36.955 1.00 89.69 515 LYS A O 1
ATOM 4111 N N . ASN A 1 516 ? -5.284 16.122 34.803 1.00 84.12 516 ASN A N 1
ATOM 4112 C CA . ASN A 1 516 ? -6.724 16.391 34.788 1.00 84.12 516 ASN A CA 1
ATOM 4113 C C . ASN A 1 516 ? -7.566 15.128 34.527 1.00 84.12 516 ASN A C 1
ATOM 4115 O O . ASN A 1 516 ? -8.768 15.224 34.283 1.00 84.12 516 ASN A O 1
ATOM 4119 N N . THR A 1 517 ? -6.944 13.949 34.548 1.00 86.00 517 THR A N 1
ATOM 4120 C CA . THR A 1 517 ? -7.590 12.642 34.404 1.00 86.00 517 THR A CA 1
ATOM 4121 C C . THR A 1 517 ? -7.227 11.761 35.603 1.00 86.00 517 THR A C 1
ATOM 4123 O O . THR A 1 517 ? -6.195 11.994 36.234 1.00 86.00 517 THR A O 1
ATOM 4126 N N . PRO A 1 518 ? -8.027 10.734 35.936 1.00 84.81 518 PRO A N 1
ATOM 4127 C CA . PRO A 1 518 ? -7.673 9.783 36.992 1.00 84.81 518 PRO A CA 1
ATOM 4128 C C . PRO A 1 518 ? -6.526 8.836 36.595 1.00 84.81 518 PRO A C 1
ATOM 4130 O O . PRO A 1 518 ? -6.116 8.007 37.408 1.00 84.81 518 PRO A O 1
ATOM 4133 N N . ALA A 1 519 ? -6.012 8.942 35.366 1.00 91.44 519 ALA A N 1
ATOM 4134 C CA . ALA A 1 519 ? -5.062 8.001 34.809 1.00 91.44 519 ALA A CA 1
ATOM 4135 C C . ALA A 1 519 ? -3.661 8.144 35.408 1.00 91.44 519 ALA A C 1
ATOM 4137 O O . ALA A 1 519 ? -3.096 9.240 35.472 1.00 91.44 519 ALA A O 1
ATOM 4138 N N . LYS A 1 520 ? -3.033 7.013 35.740 1.00 95.50 520 LYS A N 1
ATOM 4139 C CA . LYS A 1 520 ? -1.579 6.960 35.937 1.00 95.50 520 LYS A CA 1
ATOM 4140 C C . LYS A 1 520 ? -0.864 6.939 34.585 1.00 95.50 520 LYS A C 1
ATOM 4142 O O . LYS A 1 520 ? -1.455 6.608 33.558 1.00 95.50 520 LYS A O 1
ATOM 4147 N N . LEU A 1 521 ? 0.424 7.281 34.588 1.00 97.56 521 LEU A N 1
ATOM 4148 C CA . LEU A 1 521 ? 1.251 7.331 33.382 1.00 97.56 521 LEU A CA 1
ATOM 4149 C C . LEU A 1 521 ? 2.347 6.269 33.397 1.00 97.56 521 LEU A C 1
ATOM 4151 O O . LEU A 1 521 ? 3.088 6.143 34.375 1.00 97.56 521 LEU A O 1
ATOM 4155 N N . LEU A 1 522 ? 2.490 5.578 32.268 1.00 98.31 522 LEU A N 1
ATOM 4156 C CA . LEU A 1 522 ? 3.635 4.738 31.943 1.00 98.31 522 LEU A CA 1
ATOM 4157 C C . LEU A 1 522 ? 4.207 5.193 30.599 1.00 98.31 522 LEU A C 1
ATOM 4159 O O . LEU A 1 522 ? 3.505 5.213 29.588 1.00 98.31 522 LEU A O 1
ATOM 4163 N N . CYS A 1 523 ? 5.489 5.533 30.575 1.00 98.31 523 CYS A N 1
ATOM 4164 C CA . CYS A 1 523 ? 6.224 5.775 29.341 1.00 98.31 523 CYS A CA 1
ATOM 4165 C C . CYS A 1 523 ? 7.035 4.527 28.990 1.00 98.31 523 CYS A C 1
ATOM 4167 O O . CYS A 1 523 ? 7.726 3.974 29.847 1.00 98.31 523 CYS A O 1
ATOM 4169 N N . TRP A 1 524 ? 6.987 4.081 27.737 1.00 97.56 524 TRP A N 1
ATOM 4170 C CA . TRP A 1 524 ? 7.863 3.006 27.274 1.00 97.56 524 TRP A CA 1
ATOM 4171 C C . TRP A 1 524 ? 8.864 3.538 26.245 1.00 97.56 524 TRP A C 1
ATOM 4173 O O . TRP A 1 524 ? 8.512 4.263 25.314 1.00 97.56 524 TRP A O 1
ATOM 4183 N N . LEU A 1 525 ? 10.140 3.216 26.437 1.00 97.31 525 LEU A N 1
ATOM 4184 C CA . LEU A 1 525 ? 11.206 3.545 25.497 1.00 97.31 525 LEU A CA 1
ATOM 4185 C C . LEU A 1 525 ? 11.310 2.383 24.506 1.00 97.31 525 LEU A C 1
ATOM 4187 O O . LEU A 1 525 ? 11.566 1.264 24.953 1.00 97.31 525 LEU A O 1
ATOM 4191 N N . PRO A 1 526 ? 11.073 2.613 23.205 1.00 95.81 526 PRO A N 1
ATOM 4192 C CA . PRO A 1 526 ? 10.898 1.542 22.235 1.00 95.81 526 PRO A CA 1
ATOM 4193 C C . PRO A 1 526 ? 12.161 0.720 21.990 1.00 95.81 526 PRO A C 1
ATOM 4195 O O . PRO A 1 526 ? 13.239 1.057 22.469 1.00 95.81 526 PRO A O 1
ATOM 4198 N N . ASN A 1 527 ? 12.012 -0.379 21.249 1.00 94.94 527 ASN A N 1
ATOM 4199 C CA . ASN A 1 527 ? 13.109 -1.242 20.806 1.00 94.94 527 ASN A CA 1
ATOM 4200 C C . ASN A 1 527 ? 14.243 -0.447 20.111 1.00 94.94 527 ASN A C 1
ATOM 4202 O O . ASN A 1 527 ? 14.018 0.665 19.626 1.00 94.94 527 ASN A O 1
ATOM 4206 N N . PRO A 1 528 ? 15.466 -1.006 20.028 1.00 94.69 528 PRO A N 1
ATOM 4207 C CA . PRO A 1 528 ? 16.542 -0.391 19.262 1.00 94.69 528 PRO A CA 1
ATOM 4208 C C . PRO A 1 528 ? 16.182 -0.270 17.779 1.00 94.69 528 PRO A C 1
ATOM 4210 O O . PRO A 1 528 ? 15.377 -1.044 17.252 1.00 94.69 528 PRO A O 1
ATOM 4213 N N . ILE A 1 529 ? 16.845 0.672 17.114 1.00 94.88 529 ILE A N 1
ATOM 4214 C CA . ILE A 1 529 ? 16.851 0.802 15.659 1.00 94.88 529 ILE A CA 1
ATOM 4215 C C . ILE A 1 529 ? 18.220 0.397 15.104 1.00 94.88 529 ILE A C 1
ATOM 4217 O O . ILE A 1 529 ? 19.219 0.397 15.823 1.00 94.88 529 ILE A O 1
ATOM 4221 N N . TYR A 1 530 ? 18.238 0.045 13.825 1.00 93.50 530 TYR A N 1
ATOM 4222 C CA . TYR A 1 530 ? 19.411 -0.377 13.070 1.00 93.50 530 TYR A CA 1
ATOM 4223 C C . TYR A 1 530 ? 19.430 0.351 11.726 1.00 93.50 530 TYR A C 1
ATOM 4225 O O . TYR A 1 530 ? 19.218 -0.267 10.682 1.00 93.50 530 TYR A O 1
ATOM 4233 N N . ALA A 1 531 ? 19.616 1.675 11.731 1.00 91.50 531 ALA A N 1
ATOM 4234 C CA . ALA A 1 531 ? 19.463 2.502 10.529 1.00 91.50 531 ALA A CA 1
ATOM 4235 C C . ALA A 1 531 ? 20.327 2.042 9.336 1.00 91.50 531 ALA A C 1
ATOM 4237 O O . ALA A 1 531 ? 19.917 2.191 8.184 1.00 91.50 531 ALA A O 1
ATOM 4238 N N . GLN A 1 532 ? 21.468 1.399 9.596 1.00 89.62 532 GLN A N 1
ATOM 4239 C CA . GLN A 1 532 ? 22.333 0.784 8.585 1.00 89.62 532 GLN A CA 1
ATOM 4240 C C . GLN A 1 532 ? 21.657 -0.331 7.768 1.00 89.62 532 GLN A C 1
ATOM 4242 O O . GLN A 1 532 ? 22.043 -0.572 6.625 1.00 89.62 532 GLN A O 1
ATOM 4247 N N . ASP A 1 533 ? 20.641 -0.991 8.330 1.00 90.19 533 ASP A N 1
ATOM 4248 C CA . ASP A 1 533 ? 19.889 -2.075 7.690 1.00 90.19 533 ASP A CA 1
ATOM 4249 C C . ASP A 1 533 ? 18.686 -1.543 6.875 1.00 90.19 533 ASP A C 1
ATOM 4251 O O . ASP A 1 533 ? 17.926 -2.322 6.285 1.00 90.19 533 ASP A O 1
ATOM 4255 N N . CYS A 1 534 ? 18.497 -0.217 6.811 1.00 87.19 534 CYS A N 1
ATOM 4256 C CA . CYS A 1 534 ? 17.445 0.406 6.014 1.00 87.19 534 CYS A CA 1
ATOM 4257 C C . CYS A 1 534 ? 17.621 0.089 4.515 1.00 87.19 534 CYS A C 1
ATOM 4259 O O . CYS A 1 534 ? 18.707 0.181 3.938 1.00 87.19 534 CYS A O 1
ATOM 4261 N N . LYS A 1 535 ? 16.529 -0.321 3.859 1.00 79.69 535 LYS A N 1
ATOM 4262 C CA . LYS A 1 535 ? 16.525 -0.669 2.427 1.00 79.69 535 LYS A CA 1
ATOM 4263 C C . LYS A 1 535 ? 16.182 0.518 1.521 1.00 79.69 535 LYS A C 1
ATOM 4265 O O . LYS A 1 535 ? 16.419 0.435 0.318 1.00 79.69 535 LYS A O 1
ATOM 4270 N N . GLU A 1 536 ? 15.651 1.597 2.086 1.00 67.88 536 GLU A N 1
ATOM 4271 C CA . GLU A 1 536 ? 15.212 2.799 1.375 1.00 67.88 536 GLU A CA 1
ATOM 4272 C C . GLU A 1 536 ? 16.376 3.797 1.228 1.00 67.88 536 GLU A C 1
ATOM 4274 O O . GLU A 1 536 ? 17.164 3.973 2.153 1.00 67.88 536 GLU A O 1
ATOM 4279 N N . GLY A 1 537 ? 16.499 4.461 0.070 1.00 58.09 537 GLY A N 1
ATOM 4280 C CA . GLY A 1 537 ? 17.471 5.553 -0.120 1.00 58.09 537 GLY A CA 1
ATOM 4281 C C . GLY A 1 537 ? 18.846 5.172 -0.691 1.00 58.09 537 GLY A C 1
ATOM 4282 O O . GLY A 1 537 ? 19.797 5.933 -0.528 1.00 58.09 537 GLY A O 1
ATOM 4283 N N . ARG A 1 538 ? 18.973 4.038 -1.397 1.00 63.47 538 ARG A N 1
ATOM 4284 C CA . ARG A 1 538 ? 20.235 3.572 -2.018 1.00 63.47 538 ARG A CA 1
ATOM 4285 C C . ARG A 1 538 ? 20.625 4.336 -3.295 1.00 63.47 538 ARG A C 1
ATOM 4287 O O . ARG A 1 538 ? 20.787 3.726 -4.348 1.00 63.47 538 ARG A O 1
ATOM 4294 N N . PHE A 1 539 ? 20.763 5.656 -3.213 1.00 64.56 539 PHE A N 1
ATOM 4295 C CA . PHE A 1 539 ? 21.244 6.475 -4.335 1.00 64.56 539 PHE A CA 1
ATOM 4296 C C . PHE A 1 539 ? 22.723 6.865 -4.168 1.00 64.56 539 PHE A C 1
ATOM 4298 O O . PHE A 1 539 ? 23.454 6.874 -5.154 1.00 64.56 539 PHE A O 1
ATOM 4305 N N . ASP A 1 540 ? 23.174 7.086 -2.925 1.00 81.12 540 ASP A N 1
ATOM 4306 C CA . ASP A 1 540 ? 24.560 7.402 -2.549 1.00 81.12 540 ASP A CA 1
ATOM 4307 C C . ASP A 1 540 ? 24.938 6.665 -1.247 1.00 81.12 540 ASP A C 1
ATOM 4309 O O . ASP A 1 540 ? 24.262 6.795 -0.223 1.00 81.12 540 ASP A O 1
ATOM 4313 N N . ALA A 1 541 ? 26.006 5.862 -1.285 1.00 83.50 541 ALA A N 1
ATOM 4314 C CA . ALA A 1 541 ? 26.416 5.010 -0.168 1.00 83.50 541 ALA A CA 1
ATOM 4315 C C . ALA A 1 541 ? 27.039 5.786 1.007 1.00 83.50 541 ALA A C 1
ATOM 4317 O O . ALA A 1 541 ? 26.875 5.383 2.162 1.00 83.50 541 ALA A O 1
ATOM 4318 N N . GLU A 1 542 ? 27.748 6.883 0.739 1.00 84.88 542 GLU A N 1
ATOM 4319 C CA . GLU A 1 542 ? 28.382 7.690 1.782 1.00 84.88 542 GLU A CA 1
ATOM 4320 C C . GLU A 1 542 ? 27.336 8.539 2.500 1.00 84.88 542 GLU A C 1
ATOM 4322 O O . GLU A 1 542 ? 27.258 8.508 3.731 1.00 84.88 542 GLU A O 1
ATOM 4327 N N . GLN A 1 543 ? 26.467 9.203 1.735 1.00 84.19 543 GLN A N 1
ATOM 4328 C CA . GLN A 1 543 ? 25.357 9.975 2.289 1.00 84.19 543 GLN A CA 1
ATOM 4329 C C . GLN A 1 543 ? 24.434 9.093 3.142 1.00 84.19 543 GLN A C 1
ATOM 4331 O O . GLN A 1 543 ? 24.025 9.497 4.234 1.00 84.19 543 GLN A O 1
ATOM 4336 N N . PHE A 1 544 ? 24.141 7.874 2.679 1.00 87.25 544 PHE A N 1
ATOM 4337 C CA . PHE A 1 544 ? 23.343 6.909 3.431 1.00 87.25 544 PHE A CA 1
ATOM 4338 C C . PHE A 1 544 ? 24.018 6.496 4.744 1.00 87.25 544 PHE A C 1
ATOM 4340 O O . PHE A 1 544 ? 23.373 6.518 5.791 1.00 87.25 544 PHE A O 1
ATOM 4347 N N . ARG A 1 545 ? 25.321 6.175 4.722 1.00 87.88 545 ARG A N 1
ATOM 4348 C CA . ARG A 1 545 ? 26.072 5.818 5.937 1.00 87.88 545 ARG A CA 1
ATOM 4349 C C . ARG A 1 545 ? 26.062 6.959 6.956 1.00 87.88 545 ARG A C 1
ATOM 4351 O O . ARG A 1 545 ? 25.803 6.723 8.134 1.00 87.88 545 ARG A O 1
ATOM 4358 N N . THR A 1 546 ? 26.293 8.193 6.510 1.00 88.19 546 THR A N 1
ATOM 4359 C CA . THR A 1 546 ? 26.250 9.378 7.377 1.00 88.19 546 THR A CA 1
ATOM 4360 C C . THR A 1 546 ? 24.857 9.613 7.954 1.00 88.19 546 THR A C 1
ATOM 4362 O O . THR A 1 546 ? 24.731 9.932 9.136 1.00 88.19 546 THR A O 1
ATOM 4365 N N . TRP A 1 547 ? 23.800 9.452 7.156 1.00 89.56 547 TRP A N 1
ATOM 4366 C CA . TRP A 1 547 ? 22.430 9.534 7.661 1.00 89.56 547 TRP A CA 1
ATOM 4367 C C . TRP A 1 547 ? 22.152 8.448 8.705 1.00 89.56 547 TRP A C 1
ATOM 4369 O O . TRP A 1 547 ? 21.647 8.783 9.773 1.00 89.56 547 TRP A O 1
ATOM 4379 N N . ALA A 1 548 ? 22.534 7.193 8.448 1.00 90.44 548 ALA A N 1
ATOM 4380 C CA . ALA A 1 548 ? 22.295 6.077 9.360 1.00 90.44 548 ALA A CA 1
ATOM 4381 C C . ALA A 1 548 ? 22.971 6.303 10.723 1.00 90.44 548 ALA A C 1
ATOM 4383 O O . ALA A 1 548 ? 22.313 6.245 11.760 1.00 90.44 548 ALA A O 1
ATOM 4384 N N . GLU A 1 549 ? 24.254 6.685 10.725 1.00 90.25 549 GLU A N 1
ATOM 4385 C CA . GLU A 1 549 ? 24.981 7.018 11.958 1.00 90.25 549 GLU A CA 1
ATOM 4386 C C . GLU A 1 549 ? 24.331 8.176 12.731 1.00 90.25 549 GLU A C 1
ATOM 4388 O O . GLU A 1 549 ? 24.313 8.179 13.965 1.00 90.25 549 GLU A O 1
ATOM 4393 N N . ASN A 1 550 ? 23.809 9.180 12.023 1.00 90.62 550 ASN A N 1
ATOM 4394 C CA . ASN A 1 550 ? 23.129 10.314 12.645 1.00 90.62 550 ASN A CA 1
ATOM 4395 C C . ASN A 1 550 ? 21.742 9.942 13.178 1.00 90.62 550 ASN A C 1
ATOM 4397 O O . ASN A 1 550 ? 21.371 10.413 14.253 1.00 90.62 550 ASN A O 1
ATOM 4401 N N . GLN A 1 551 ? 20.999 9.091 12.469 1.00 92.94 551 GLN A N 1
ATOM 4402 C CA . GLN A 1 551 ? 19.696 8.583 12.888 1.00 92.94 551 GLN A CA 1
ATOM 4403 C C . GLN A 1 551 ? 19.817 7.779 14.188 1.00 92.94 551 GLN A C 1
ATOM 4405 O O . GLN A 1 551 ? 19.070 8.048 15.130 1.00 92.94 551 GLN A O 1
ATOM 4410 N N . ASP A 1 552 ? 20.792 6.870 14.280 1.00 92.44 552 ASP A N 1
ATOM 4411 C CA . ASP A 1 552 ? 21.041 6.076 15.491 1.00 92.44 552 ASP A CA 1
ATOM 4412 C C . ASP A 1 552 ? 21.435 6.973 16.676 1.00 92.44 552 ASP A C 1
ATOM 4414 O O . ASP A 1 552 ? 20.843 6.900 17.757 1.00 92.44 552 ASP A O 1
ATOM 4418 N N . LYS A 1 553 ? 22.393 7.891 16.470 1.00 93.06 553 LYS A N 1
ATOM 4419 C CA . LYS A 1 553 ? 22.836 8.833 17.515 1.00 93.06 553 LYS A CA 1
ATOM 4420 C C . LYS A 1 553 ? 21.701 9.729 18.001 1.00 93.06 553 LYS A C 1
ATOM 4422 O O . LYS A 1 553 ? 21.594 9.985 19.201 1.00 93.06 553 LYS A O 1
ATOM 4427 N N . PHE A 1 554 ? 20.883 10.246 17.088 1.00 95.12 554 PHE A N 1
ATOM 4428 C CA . PHE A 1 554 ? 19.798 11.151 17.448 1.00 95.12 554 PHE A CA 1
ATOM 4429 C C . PHE A 1 554 ? 18.657 10.417 18.159 1.00 95.12 554 PHE A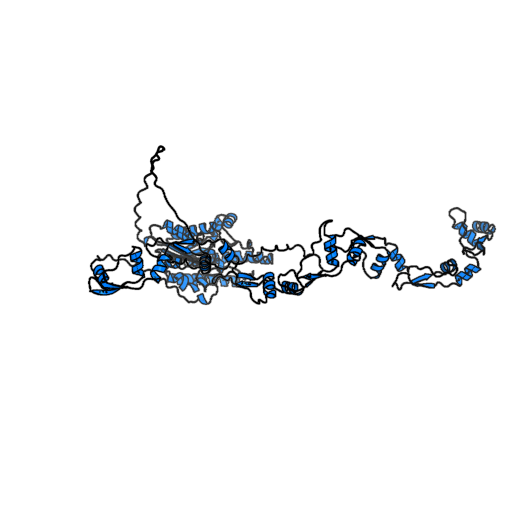 C 1
ATOM 4431 O O . PHE A 1 554 ? 18.149 10.928 19.157 1.00 95.12 554 PHE A O 1
ATOM 4438 N N . PHE A 1 555 ? 18.321 9.196 17.736 1.00 96.06 555 PHE A N 1
ATOM 4439 C CA . PHE A 1 555 ? 17.352 8.354 18.438 1.00 96.06 555 PHE A CA 1
ATOM 4440 C C . PHE A 1 555 ? 17.770 8.092 19.891 1.00 96.06 555 PHE A C 1
ATOM 4442 O O . PHE A 1 555 ? 16.980 8.325 20.804 1.00 96.06 555 PHE A O 1
ATOM 4449 N N . GLU A 1 556 ? 19.034 7.743 20.146 1.00 95.50 556 GLU A N 1
ATOM 4450 C CA . GLU A 1 556 ? 19.546 7.572 21.516 1.00 95.50 556 GLU A CA 1
ATOM 4451 C C . GLU A 1 556 ? 19.475 8.866 22.350 1.00 95.50 556 GLU A C 1
ATOM 4453 O O . GLU A 1 556 ? 19.133 8.829 23.538 1.00 95.50 556 GLU A O 1
ATOM 4458 N N . LYS A 1 557 ? 19.728 10.036 21.739 1.00 96.62 557 LYS A N 1
ATOM 4459 C CA . LYS A 1 557 ? 19.525 11.334 22.408 1.00 96.62 557 LYS A CA 1
ATOM 4460 C C . LYS A 1 557 ? 18.054 11.551 22.777 1.00 96.62 557 LYS A C 1
ATOM 4462 O O . LYS A 1 557 ? 17.780 11.979 23.897 1.00 96.62 557 LYS A O 1
ATOM 4467 N N . VAL A 1 558 ? 17.113 11.227 21.887 1.00 97.50 558 VAL A N 1
ATOM 4468 C CA . VAL A 1 558 ? 15.667 11.327 22.159 1.00 97.50 558 VAL A CA 1
ATOM 4469 C C . VAL A 1 558 ? 15.249 10.378 23.284 1.00 97.50 558 VAL A C 1
ATOM 4471 O O . VAL A 1 558 ? 14.540 10.810 24.197 1.00 97.50 558 VAL A O 1
ATOM 4474 N N . LEU A 1 559 ? 15.733 9.130 23.298 1.00 97.69 559 LEU A N 1
ATOM 4475 C CA . LEU A 1 559 ? 15.481 8.189 24.398 1.00 97.69 559 LEU A CA 1
ATOM 4476 C C . LEU A 1 559 ? 16.025 8.720 25.730 1.00 97.69 559 LEU A C 1
ATOM 4478 O O . LEU A 1 559 ? 15.329 8.680 26.745 1.00 97.69 559 LEU A O 1
ATOM 4482 N N . SER A 1 560 ? 17.247 9.261 25.734 1.00 97.25 560 SER A N 1
ATOM 4483 C CA . SER A 1 560 ? 17.860 9.857 26.927 1.00 97.25 560 SER A CA 1
ATOM 4484 C C . SER A 1 560 ? 17.068 11.057 27.447 1.00 97.25 560 SER A C 1
ATOM 4486 O O . SER A 1 560 ? 16.746 11.112 28.636 1.00 97.25 560 SER A O 1
ATOM 4488 N N . THR A 1 561 ? 16.684 11.983 26.568 1.00 98.00 561 THR A N 1
ATOM 4489 C CA . THR A 1 561 ? 15.862 13.147 26.924 1.00 98.00 561 THR A CA 1
ATOM 4490 C C . THR A 1 561 ? 14.493 12.732 27.453 1.00 98.00 561 THR A C 1
ATOM 4492 O O . THR A 1 561 ? 14.063 13.236 28.491 1.00 98.00 561 THR A O 1
ATOM 4495 N N . THR A 1 562 ? 13.839 11.767 26.803 1.00 97.81 562 THR A N 1
ATOM 4496 C CA . THR A 1 562 ? 12.539 11.230 27.232 1.00 97.81 562 THR A CA 1
ATOM 4497 C C . THR A 1 562 ? 12.639 10.598 28.617 1.00 97.81 562 THR A C 1
ATOM 4499 O O . THR A 1 562 ? 11.840 10.915 29.500 1.00 97.81 562 THR A O 1
ATOM 4502 N N . ARG A 1 563 ? 13.674 9.780 28.848 1.00 97.81 563 ARG A N 1
ATOM 4503 C CA . ARG A 1 563 ? 13.971 9.166 30.149 1.00 97.81 563 ARG A CA 1
ATOM 4504 C C . ARG A 1 563 ? 14.162 10.226 31.232 1.00 97.81 563 ARG A C 1
ATOM 4506 O O . ARG A 1 563 ? 13.562 10.136 32.298 1.00 97.81 563 ARG A O 1
ATOM 4513 N N . GLN A 1 564 ? 14.969 11.251 30.961 1.00 97.31 564 GLN A N 1
ATOM 4514 C CA . GLN A 1 564 ? 15.223 12.336 31.910 1.00 97.31 564 GLN A CA 1
ATOM 4515 C C . GLN A 1 564 ? 13.958 13.142 32.226 1.00 97.31 564 GLN A C 1
ATOM 4517 O O . GLN A 1 564 ? 13.718 13.457 33.392 1.00 97.31 564 GLN A O 1
ATOM 4522 N N . ALA A 1 565 ? 13.150 13.471 31.216 1.00 97.31 565 ALA A N 1
ATOM 4523 C CA . ALA A 1 565 ? 11.894 14.193 31.398 1.00 97.31 565 ALA A CA 1
ATOM 4524 C C . ALA A 1 565 ? 10.895 13.378 32.235 1.00 97.31 565 ALA A C 1
ATOM 4526 O O . ALA A 1 565 ? 10.359 13.892 33.215 1.00 97.31 565 ALA A O 1
ATOM 4527 N N . CYS A 1 566 ? 10.716 12.094 31.918 1.00 96.88 566 CYS A N 1
ATOM 4528 C CA . CYS A 1 566 ? 9.827 11.199 32.660 1.00 96.88 566 CYS A CA 1
ATOM 4529 C C . CYS A 1 566 ? 10.290 10.990 34.110 1.00 96.88 566 CYS A C 1
ATOM 4531 O O . CYS A 1 566 ? 9.477 11.111 35.024 1.00 96.88 566 CYS A O 1
ATOM 4533 N N . ASN A 1 567 ? 11.593 10.787 34.342 1.00 96.50 567 ASN A N 1
ATOM 4534 C CA . ASN A 1 567 ? 12.160 10.674 35.691 1.00 96.50 567 ASN A CA 1
ATOM 4535 C C . ASN A 1 567 ? 11.901 11.929 36.536 1.00 96.50 567 ASN A C 1
ATOM 4537 O O . ASN A 1 567 ? 11.506 11.819 37.694 1.00 96.50 567 ASN A O 1
ATOM 4541 N N . LYS A 1 568 ? 12.084 13.128 35.962 1.00 96.31 568 LYS A N 1
ATOM 4542 C CA . LYS A 1 568 ? 11.800 14.401 36.655 1.00 96.31 568 LYS A CA 1
ATOM 4543 C C . LYS A 1 568 ? 10.327 14.549 37.041 1.00 96.31 568 LYS A C 1
ATOM 4545 O O . LYS A 1 568 ? 10.028 15.232 38.014 1.00 96.31 568 LYS A O 1
ATOM 4550 N N . LEU A 1 569 ? 9.426 13.937 36.276 1.00 96.31 569 LEU A N 1
ATOM 4551 C CA . LEU A 1 569 ? 7.979 13.976 36.493 1.00 96.31 569 LEU A CA 1
ATOM 4552 C C . LEU A 1 569 ? 7.463 12.797 37.335 1.00 96.31 569 LEU A C 1
ATOM 4554 O O . LEU A 1 569 ? 6.273 12.755 37.631 1.00 96.31 569 LEU A O 1
ATOM 4558 N N . GLY A 1 570 ? 8.327 11.848 37.718 1.00 95.19 570 GLY A N 1
ATOM 4559 C CA . GLY A 1 570 ? 7.930 10.644 38.454 1.00 95.19 570 GLY A CA 1
ATOM 4560 C C . GLY A 1 570 ? 7.090 9.658 37.633 1.00 95.19 570 GLY A C 1
ATOM 4561 O O . GLY A 1 570 ? 6.315 8.894 38.203 1.00 95.19 570 GLY A O 1
ATOM 4562 N N . ILE A 1 571 ? 7.207 9.685 36.303 1.00 97.25 571 ILE A N 1
ATOM 4563 C CA . ILE A 1 571 ? 6.491 8.777 35.398 1.00 97.25 571 ILE A CA 1
ATOM 4564 C C . ILE A 1 571 ? 7.216 7.426 35.365 1.00 97.25 571 ILE A C 1
ATOM 4566 O O . ILE A 1 571 ? 8.436 7.383 35.194 1.00 97.25 571 ILE A O 1
ATOM 4570 N N . VAL A 1 572 ? 6.471 6.322 35.490 1.00 97.00 572 VAL A N 1
ATOM 4571 C CA . VAL A 1 572 ? 7.041 4.967 35.409 1.00 97.00 572 VAL A CA 1
ATOM 4572 C C . VAL A 1 572 ? 7.557 4.702 33.997 1.00 97.00 572 VAL A C 1
ATOM 4574 O O . VAL A 1 572 ? 6.883 5.012 33.015 1.00 97.00 572 VAL A O 1
ATOM 4577 N N . LEU A 1 573 ? 8.750 4.115 33.900 1.00 96.81 573 LEU A N 1
ATOM 4578 C CA . LEU A 1 573 ? 9.437 3.859 32.638 1.00 96.81 573 LEU A CA 1
ATOM 4579 C C . LEU A 1 573 ? 9.669 2.368 32.397 1.00 96.81 573 LEU A C 1
ATOM 4581 O O . LEU A 1 573 ? 10.120 1.651 33.288 1.00 96.81 573 LEU A O 1
ATOM 4585 N N . VAL A 1 574 ? 9.443 1.939 31.157 1.00 97.25 574 VAL A N 1
ATOM 4586 C CA . VAL A 1 574 ? 9.824 0.614 30.647 1.00 97.25 574 VAL A CA 1
ATOM 4587 C C . VAL A 1 574 ? 10.819 0.799 29.511 1.00 97.25 574 VAL A C 1
ATOM 4589 O O . VAL A 1 574 ? 10.463 1.319 28.459 1.00 97.25 574 VAL A O 1
ATOM 4592 N N . ASP A 1 575 ? 12.074 0.401 29.710 1.00 95.31 575 ASP A N 1
ATOM 4593 C CA . ASP A 1 575 ? 13.140 0.612 28.725 1.00 95.31 575 ASP A CA 1
ATOM 4594 C C . ASP A 1 575 ? 13.340 -0.606 27.812 1.00 95.31 575 ASP A C 1
ATOM 4596 O O . ASP A 1 575 ? 14.253 -1.411 28.012 1.00 95.31 575 ASP A O 1
ATOM 4600 N N . ALA A 1 576 ? 12.463 -0.757 26.813 1.00 93.31 576 ALA A N 1
ATOM 4601 C CA . ALA A 1 576 ? 12.549 -1.849 25.844 1.00 93.31 576 ALA A CA 1
ATOM 4602 C C . ALA A 1 576 ? 13.845 -1.789 25.026 1.00 93.31 576 ALA A C 1
ATOM 4604 O O . ALA A 1 576 ? 14.413 -2.843 24.750 1.00 93.31 576 ALA A O 1
ATOM 4605 N N . SER A 1 577 ? 14.372 -0.599 24.712 1.00 92.50 577 SER A N 1
ATOM 4606 C CA . SER A 1 577 ? 15.669 -0.457 24.027 1.00 92.50 577 SER A CA 1
ATOM 4607 C C . SER A 1 577 ? 16.780 -1.184 24.782 1.00 92.50 577 SER A C 1
ATOM 4609 O O . SER A 1 577 ? 17.483 -2.028 24.220 1.00 92.50 577 SER A O 1
ATOM 4611 N N . SER A 1 578 ? 16.903 -0.905 26.082 1.00 92.25 578 SER A N 1
ATOM 4612 C CA . SER A 1 578 ? 17.903 -1.546 26.936 1.00 92.25 578 SER A CA 1
ATOM 4613 C C . SER A 1 578 ? 17.641 -3.046 27.087 1.00 92.25 578 SER A C 1
ATOM 4615 O O . SER A 1 578 ? 18.573 -3.837 26.953 1.00 92.25 578 SER A O 1
ATOM 4617 N N . MET A 1 579 ? 16.387 -3.461 27.297 1.00 92.25 579 MET A N 1
ATOM 4618 C CA . MET A 1 579 ? 16.040 -4.879 27.474 1.00 92.25 579 MET A CA 1
ATOM 4619 C C . MET A 1 579 ? 16.300 -5.727 26.222 1.00 92.25 579 MET A C 1
ATOM 4621 O O . MET A 1 579 ? 16.784 -6.848 26.344 1.00 92.25 579 MET A O 1
ATOM 4625 N N . PHE A 1 580 ? 16.084 -5.186 25.020 1.00 91.00 580 PHE A N 1
ATOM 4626 C CA . PHE A 1 580 ? 16.490 -5.849 23.775 1.00 91.00 580 PHE A CA 1
ATOM 4627 C C . PHE A 1 580 ? 18.011 -6.037 23.716 1.00 91.00 580 PHE A C 1
ATOM 4629 O O . PHE A 1 580 ? 18.491 -7.104 23.342 1.00 91.00 580 PHE A O 1
ATOM 4636 N N . LYS A 1 581 ? 18.780 -5.009 24.094 1.00 86.88 581 LYS A N 1
ATOM 4637 C CA . LYS A 1 581 ? 20.248 -5.021 24.001 1.00 86.88 581 LYS A CA 1
ATOM 4638 C C . LYS A 1 581 ? 20.917 -5.952 25.019 1.00 86.88 581 LYS A C 1
ATOM 4640 O O . LYS A 1 581 ? 21.985 -6.475 24.709 1.00 86.88 581 LYS A O 1
ATOM 4645 N N . ILE A 1 582 ? 20.310 -6.184 26.191 1.00 87.69 582 ILE A N 1
ATOM 4646 C CA . ILE A 1 582 ? 20.845 -7.095 27.229 1.00 87.69 582 ILE A CA 1
ATOM 4647 C C . ILE A 1 582 ? 21.070 -8.510 26.675 1.00 87.69 582 ILE A C 1
ATOM 4649 O O . ILE A 1 582 ? 22.057 -9.159 27.007 1.00 87.69 582 ILE A O 1
ATOM 4653 N N . GLU A 1 583 ? 20.197 -8.956 25.779 1.00 77.00 583 GLU A N 1
ATOM 4654 C CA . GLU A 1 583 ? 20.188 -10.309 25.206 1.00 77.00 583 GLU A CA 1
ATOM 4655 C C . GLU A 1 583 ? 21.177 -10.462 24.030 1.00 77.00 583 GLU A C 1
ATOM 4657 O O . GLU A 1 583 ? 21.314 -11.530 23.424 1.00 77.00 583 GLU A O 1
ATOM 4662 N N . GLY A 1 584 ? 21.902 -9.383 23.718 1.00 83.25 584 GLY A N 1
ATOM 4663 C CA . GLY A 1 584 ? 22.876 -9.287 22.641 1.00 83.25 584 GLY A CA 1
ATOM 4664 C C . GLY A 1 584 ? 22.262 -8.818 21.322 1.00 83.25 584 GLY A C 1
ATOM 4665 O O . GLY A 1 584 ? 21.118 -9.121 20.987 1.00 83.25 584 GLY A O 1
ATOM 4666 N N . GLU A 1 585 ? 23.056 -8.098 20.525 1.00 84.81 585 GLU A N 1
ATOM 4667 C CA . GLU A 1 585 ? 22.593 -7.470 19.278 1.00 84.81 585 GLU A CA 1
ATOM 4668 C C . GLU A 1 585 ? 22.001 -8.480 18.282 1.00 84.81 585 GLU A C 1
ATOM 4670 O O . GLU A 1 585 ? 20.958 -8.233 17.682 1.00 84.81 585 GLU A O 1
ATOM 4675 N N . GLN A 1 586 ? 22.628 -9.650 18.139 1.00 85.69 586 GLN A N 1
ATOM 4676 C CA . GLN A 1 586 ? 22.148 -10.700 17.234 1.00 85.69 586 GLN A CA 1
ATOM 4677 C C . GLN A 1 586 ? 20.796 -11.272 17.669 1.00 85.69 586 GLN A C 1
ATOM 4679 O O . GLN A 1 586 ? 19.983 -11.646 16.825 1.00 85.69 586 GLN A O 1
ATOM 4684 N N . THR A 1 587 ? 20.538 -11.340 18.974 1.00 87.94 587 THR A N 1
ATOM 4685 C CA . THR A 1 587 ? 19.251 -11.788 19.516 1.00 87.94 587 THR A CA 1
ATOM 4686 C C . THR A 1 587 ? 18.199 -10.701 19.351 1.00 87.94 587 THR A C 1
ATOM 4688 O O . THR A 1 587 ? 17.118 -10.985 18.842 1.00 87.94 587 THR A O 1
ATOM 4691 N N . ALA A 1 588 ? 18.543 -9.449 19.666 1.00 89.75 588 ALA A N 1
ATOM 4692 C CA . ALA A 1 588 ? 17.673 -8.294 19.469 1.00 89.75 588 ALA A CA 1
ATOM 4693 C C . ALA A 1 588 ? 17.176 -8.199 18.018 1.00 89.75 588 ALA A C 1
ATOM 4695 O O . ALA A 1 588 ? 15.975 -8.063 17.790 1.00 89.75 588 ALA A O 1
ATOM 4696 N N . LYS A 1 589 ? 18.063 -8.384 17.029 1.00 91.69 589 LYS A N 1
ATOM 4697 C CA . LYS A 1 589 ? 17.693 -8.396 15.602 1.00 91.69 589 LYS A CA 1
ATOM 4698 C C . LYS A 1 589 ? 16.703 -9.506 15.233 1.00 91.69 589 LYS A C 1
ATOM 4700 O O . LYS A 1 589 ? 15.887 -9.305 14.340 1.00 91.69 589 LYS A O 1
ATOM 4705 N N . LYS A 1 590 ? 16.696 -10.651 15.929 1.00 93.44 590 LYS A N 1
ATOM 4706 C CA . LYS A 1 590 ? 15.691 -11.716 15.708 1.00 93.44 590 LYS A CA 1
ATOM 4707 C C . LYS A 1 590 ? 14.292 -11.324 16.178 1.00 93.44 590 LYS A C 1
ATOM 4709 O O . LYS A 1 590 ? 13.328 -11.982 15.796 1.00 93.44 590 LYS A O 1
ATOM 4714 N N . TRP A 1 591 ? 14.164 -10.287 17.000 1.00 95.19 591 TRP A N 1
ATOM 4715 C CA . TRP A 1 591 ? 12.885 -9.740 17.463 1.00 95.19 591 TRP A CA 1
ATOM 4716 C C . TRP A 1 591 ? 12.426 -8.533 16.646 1.00 95.19 591 TRP A C 1
ATOM 4718 O O . TRP A 1 591 ? 11.417 -7.911 16.977 1.00 95.19 591 TRP A O 1
ATOM 4728 N N . MET A 1 592 ? 13.139 -8.224 15.564 1.00 94.81 592 MET A N 1
ATOM 4729 C CA . MET A 1 592 ? 12.862 -7.125 14.652 1.00 94.81 592 MET A CA 1
ATOM 4730 C C . MET A 1 592 ? 12.279 -7.657 13.338 1.00 94.81 592 MET A C 1
ATOM 4732 O O . MET A 1 592 ? 12.722 -8.678 12.814 1.00 94.81 592 MET A O 1
ATOM 4736 N N . ALA A 1 593 ? 11.249 -6.990 12.820 1.00 93.88 593 ALA A N 1
ATOM 4737 C CA . ALA A 1 593 ? 10.675 -7.241 11.494 1.00 93.88 593 ALA A CA 1
ATOM 4738 C C . ALA A 1 593 ? 11.336 -6.364 10.422 1.00 93.88 593 ALA A C 1
ATOM 4740 O O . ALA A 1 593 ? 11.457 -6.759 9.262 1.00 93.88 593 ALA A O 1
ATOM 4741 N N . SER A 1 594 ? 11.760 -5.166 10.814 1.00 93.88 594 SER A N 1
ATOM 4742 C CA . SER A 1 594 ? 12.475 -4.217 9.969 1.00 93.88 594 SER A CA 1
ATOM 4743 C C . SER A 1 594 ? 13.633 -3.607 10.751 1.00 93.88 594 SER A C 1
ATOM 4745 O O . SER A 1 594 ? 13.934 -4.011 11.869 1.00 93.88 594 SER A O 1
ATOM 4747 N N . TRP A 1 595 ? 14.287 -2.605 10.179 1.00 93.00 595 TRP A N 1
ATOM 4748 C CA . TRP A 1 595 ? 15.361 -1.891 10.853 1.00 93.00 595 TRP A CA 1
ATOM 4749 C C . TRP A 1 595 ? 14.894 -1.052 12.059 1.00 93.00 595 TRP A C 1
ATOM 4751 O O . TRP A 1 595 ? 15.731 -0.615 12.837 1.00 93.00 595 TRP A O 1
ATOM 4761 N N . TYR A 1 596 ? 13.586 -0.835 12.245 1.00 93.75 596 TYR A N 1
ATOM 4762 C CA . TYR A 1 596 ? 13.047 -0.074 13.383 1.00 93.75 596 TYR A CA 1
ATOM 4763 C C . TYR A 1 596 ? 11.815 -0.708 14.044 1.00 93.75 596 TYR A C 1
ATOM 4765 O O . TYR A 1 596 ? 11.536 -0.404 15.199 1.00 93.75 596 TYR A O 1
ATOM 4773 N N . GLN A 1 597 ? 11.081 -1.592 13.359 1.00 95.25 597 GLN A N 1
ATOM 4774 C CA . GLN A 1 597 ? 9.890 -2.244 13.915 1.00 95.25 597 GLN A CA 1
ATOM 4775 C C . GLN A 1 597 ? 10.225 -3.616 14.481 1.00 95.25 597 GLN A C 1
ATOM 4777 O O . GLN A 1 597 ? 10.887 -4.423 13.823 1.00 95.25 597 GLN A O 1
ATOM 4782 N N . HIS A 1 598 ? 9.690 -3.916 15.660 1.00 96.69 598 HIS A N 1
ATOM 4783 C CA . HIS A 1 598 ? 9.678 -5.265 16.215 1.00 96.69 598 HIS A CA 1
ATOM 4784 C C . HIS A 1 598 ? 8.780 -6.211 15.395 1.00 96.69 598 HIS A C 1
ATOM 4786 O O . HIS A 1 598 ? 7.861 -5.785 14.695 1.00 96.69 598 HIS A O 1
ATOM 4792 N N . ASN A 1 599 ? 9.031 -7.514 15.491 1.00 96.62 599 ASN A N 1
ATOM 4793 C CA . ASN A 1 599 ? 8.171 -8.567 14.944 1.00 96.62 599 ASN A CA 1
ATOM 4794 C C . ASN A 1 599 ? 7.215 -9.128 16.013 1.00 96.62 599 ASN A C 1
ATOM 4796 O O . ASN A 1 599 ? 7.136 -8.612 17.127 1.00 96.62 599 ASN A O 1
ATOM 4800 N N . GLU A 1 600 ? 6.500 -10.208 15.695 1.00 96.62 600 GLU A N 1
ATOM 4801 C CA . GLU A 1 600 ? 5.559 -10.865 16.614 1.00 96.62 600 GLU A CA 1
ATOM 4802 C C . GLU A 1 600 ? 6.207 -11.306 17.937 1.00 96.62 600 GLU A C 1
ATOM 4804 O O . GLU A 1 600 ? 5.594 -11.195 18.998 1.00 96.62 600 GLU A O 1
ATOM 4809 N N . GLN A 1 601 ? 7.454 -11.785 17.900 1.00 95.75 601 GLN A N 1
ATOM 4810 C CA . GLN A 1 601 ? 8.173 -12.188 19.108 1.00 95.75 601 GLN A CA 1
ATOM 4811 C C . GLN A 1 601 ? 8.583 -10.969 19.940 1.00 95.75 601 GLN A C 1
ATOM 4813 O O . GLN A 1 601 ? 8.411 -10.975 21.158 1.00 95.75 601 GLN A O 1
ATOM 4818 N N . GLY A 1 602 ? 9.064 -9.907 19.290 1.00 96.38 602 GLY A N 1
ATOM 4819 C CA . GLY A 1 602 ? 9.356 -8.642 19.962 1.00 96.38 602 GLY A CA 1
ATOM 4820 C C . GLY A 1 602 ? 8.109 -8.009 20.586 1.00 96.38 602 GLY A C 1
ATOM 4821 O O . GLY A 1 602 ? 8.167 -7.537 21.718 1.00 96.38 602 GLY A O 1
ATOM 4822 N N . ALA A 1 603 ? 6.954 -8.085 19.915 1.00 97.81 603 ALA A N 1
ATOM 4823 C CA . ALA A 1 603 ? 5.677 -7.609 20.449 1.00 97.81 603 ALA A CA 1
ATOM 4824 C C . ALA A 1 603 ? 5.281 -8.333 21.748 1.00 97.81 603 ALA A C 1
ATOM 4826 O O . ALA A 1 603 ? 4.845 -7.684 22.698 1.00 97.81 603 ALA A O 1
ATOM 4827 N N . LYS A 1 604 ? 5.469 -9.660 21.815 1.00 97.44 604 LYS A N 1
ATOM 4828 C CA . LYS A 1 604 ? 5.220 -10.453 23.034 1.00 97.44 604 LYS A CA 1
ATOM 4829 C C . LYS A 1 604 ? 6.115 -10.017 24.194 1.00 97.44 604 LYS A C 1
ATOM 4831 O O . LYS A 1 604 ? 5.630 -9.862 25.308 1.00 97.44 604 LYS A O 1
ATOM 4836 N N . LEU A 1 605 ? 7.405 -9.792 23.937 1.00 96.25 605 LEU A N 1
ATOM 4837 C CA . LEU A 1 605 ? 8.347 -9.331 24.964 1.00 96.25 605 LEU A CA 1
ATOM 4838 C C . LEU A 1 605 ? 7.975 -7.943 25.494 1.00 96.25 605 LEU A C 1
ATOM 4840 O O . LEU A 1 605 ? 7.916 -7.752 26.706 1.00 96.25 605 LEU A O 1
ATOM 4844 N N . ILE A 1 606 ? 7.650 -7.006 24.597 1.00 97.69 606 ILE A N 1
ATOM 4845 C CA . ILE A 1 606 ? 7.205 -5.655 24.965 1.00 97.69 606 ILE A CA 1
ATOM 4846 C C . ILE A 1 606 ? 5.950 -5.720 25.844 1.00 97.69 606 ILE A C 1
ATOM 4848 O O . ILE A 1 606 ? 5.920 -5.093 26.903 1.00 97.69 606 ILE A O 1
ATOM 4852 N N . ALA A 1 607 ? 4.942 -6.505 25.445 1.00 98.12 607 ALA A N 1
ATOM 4853 C CA . ALA A 1 607 ? 3.723 -6.690 26.232 1.00 98.12 607 ALA A CA 1
ATOM 4854 C C . ALA A 1 607 ? 4.033 -7.228 27.639 1.00 98.12 607 ALA A C 1
ATOM 4856 O O . ALA A 1 607 ? 3.571 -6.653 28.622 1.00 98.12 607 ALA A O 1
ATOM 4857 N N . ASN A 1 608 ? 4.880 -8.256 27.742 1.00 97.25 608 ASN A N 1
ATOM 4858 C CA . ASN A 1 608 ? 5.265 -8.854 29.020 1.00 97.25 608 ASN A CA 1
ATOM 4859 C C . ASN A 1 608 ? 6.004 -7.867 29.934 1.00 97.25 608 ASN A C 1
ATOM 4861 O O . ASN A 1 608 ? 5.735 -7.816 31.133 1.00 97.25 608 ASN A O 1
ATOM 4865 N N . TRP A 1 609 ? 6.933 -7.069 29.403 1.00 97.31 609 TRP A N 1
ATOM 4866 C CA . TRP A 1 609 ? 7.656 -6.093 30.223 1.00 97.31 609 TRP A CA 1
ATOM 4867 C C . TRP A 1 609 ? 6.761 -4.949 30.695 1.00 97.31 609 TRP A C 1
ATOM 4869 O O . TRP A 1 609 ? 6.883 -4.503 31.838 1.00 97.31 609 TRP A O 1
ATOM 4879 N N . ILE A 1 610 ? 5.838 -4.490 29.845 1.00 98.12 610 ILE A N 1
ATOM 4880 C CA . ILE A 1 610 ? 4.847 -3.484 30.238 1.00 98.12 610 ILE A CA 1
ATOM 4881 C C . ILE A 1 610 ? 3.906 -4.061 31.301 1.00 98.12 610 ILE A C 1
ATOM 4883 O O . ILE A 1 610 ? 3.683 -3.407 32.318 1.00 98.12 610 ILE A O 1
ATOM 4887 N N . GLU A 1 611 ? 3.419 -5.291 31.135 1.00 96.88 611 GLU A N 1
ATOM 4888 C CA . GLU A 1 611 ? 2.602 -5.985 32.138 1.00 96.88 611 GLU A CA 1
ATOM 4889 C C . GLU A 1 611 ? 3.331 -6.078 33.488 1.00 96.88 611 GLU A C 1
ATOM 4891 O O . GLU A 1 611 ? 2.788 -5.685 34.522 1.00 96.88 611 GLU A O 1
ATOM 4896 N N . GLN A 1 612 ? 4.589 -6.530 33.486 1.00 96.19 612 GLN A N 1
ATOM 4897 C CA . GLN A 1 612 ? 5.411 -6.619 34.695 1.00 96.19 612 GLN A CA 1
ATOM 4898 C C . GLN A 1 612 ? 5.563 -5.261 35.380 1.00 96.19 612 GLN A C 1
ATOM 4900 O O . GLN A 1 612 ? 5.459 -5.179 36.607 1.00 96.19 612 GLN A O 1
ATOM 4905 N N . ALA A 1 613 ? 5.774 -4.189 34.615 1.00 96.75 613 ALA A N 1
ATOM 4906 C CA . ALA A 1 613 ? 5.875 -2.842 35.158 1.00 96.75 613 ALA A CA 1
ATOM 4907 C C . ALA A 1 613 ? 4.545 -2.350 35.745 1.00 96.75 613 ALA A C 1
ATOM 4909 O O . ALA A 1 613 ? 4.552 -1.747 36.820 1.00 96.75 613 ALA A O 1
ATOM 4910 N N . ILE A 1 614 ? 3.417 -2.643 35.093 1.00 96.12 614 ILE A N 1
ATOM 4911 C CA . ILE A 1 614 ? 2.073 -2.320 35.590 1.00 96.12 614 ILE A CA 1
ATOM 4912 C C . ILE A 1 614 ? 1.822 -2.993 36.940 1.00 96.12 614 ILE A C 1
ATOM 4914 O O . ILE A 1 614 ? 1.408 -2.322 37.888 1.00 96.12 614 ILE A O 1
ATOM 4918 N N . VAL A 1 615 ? 2.113 -4.292 37.043 1.00 93.06 615 VAL A N 1
ATOM 4919 C CA . VAL A 1 615 ? 1.904 -5.080 38.265 1.00 93.06 615 VAL A CA 1
ATOM 4920 C C . VAL A 1 615 ? 2.848 -4.625 39.379 1.00 93.06 615 VAL A C 1
ATOM 4922 O O . VAL A 1 615 ? 2.402 -4.324 40.484 1.00 93.06 615 VAL A O 1
ATOM 4925 N N . THR A 1 616 ? 4.147 -4.515 39.090 1.00 94.44 616 THR A N 1
ATOM 4926 C CA . THR A 1 616 ? 5.173 -4.181 40.093 1.00 94.44 616 THR A CA 1
ATOM 4927 C C . THR A 1 616 ? 4.968 -2.786 40.679 1.00 94.44 616 THR A C 1
ATOM 4929 O O . THR A 1 616 ? 5.117 -2.590 41.883 1.00 94.44 616 THR A O 1
ATOM 4932 N N . ASN A 1 617 ? 4.581 -1.817 39.844 1.00 94.12 617 ASN A N 1
ATOM 4933 C CA . ASN A 1 617 ? 4.369 -0.431 40.267 1.00 94.12 617 ASN A CA 1
ATOM 4934 C C . ASN A 1 617 ? 2.913 -0.134 40.666 1.00 94.12 617 ASN A C 1
ATOM 4936 O O . ASN A 1 617 ? 2.583 1.023 40.928 1.00 94.12 617 ASN A O 1
ATOM 4940 N N . LYS A 1 618 ? 2.037 -1.152 40.713 1.00 92.25 618 LYS A N 1
ATOM 4941 C CA . LYS A 1 618 ? 0.612 -1.021 41.070 1.00 92.25 618 LYS A CA 1
ATOM 4942 C C . LYS A 1 618 ? -0.085 0.094 40.280 1.00 92.25 618 LYS A C 1
ATOM 4944 O O . LYS A 1 618 ? -0.736 0.982 40.841 1.00 92.25 618 LYS A O 1
ATOM 4949 N N . LEU A 1 619 ? 0.121 0.105 38.962 1.00 92.12 619 LEU A N 1
ATOM 4950 C CA . LEU A 1 619 ? -0.385 1.179 38.100 1.00 92.12 619 LEU A CA 1
ATOM 4951 C C . LEU A 1 619 ? -1.884 1.090 37.828 1.00 92.12 619 LEU A C 1
ATOM 4953 O O . LEU A 1 619 ? -2.508 2.096 37.514 1.00 92.12 619 LEU A O 1
ATOM 4957 N N . ILE A 1 620 ? -2.452 -0.090 38.016 1.00 88.62 620 ILE A N 1
ATOM 4958 C CA . ILE A 1 620 ? -3.889 -0.333 38.039 1.00 88.62 620 ILE A CA 1
ATOM 4959 C C . ILE A 1 620 ? -4.277 -0.772 39.449 1.00 88.62 620 ILE A C 1
ATOM 4961 O O . ILE A 1 620 ? -3.465 -1.384 40.148 1.00 88.62 620 ILE A O 1
ATOM 4965 N N . ASP A 1 621 ? -5.492 -0.428 39.866 1.00 78.62 621 ASP A N 1
ATOM 4966 C CA . ASP A 1 621 ? -6.049 -0.821 41.160 1.00 78.62 621 ASP A CA 1
ATOM 4967 C C . ASP A 1 621 ? -7.167 -1.857 40.957 1.00 78.62 621 ASP A C 1
ATOM 4969 O O . ASP A 1 621 ? -8.333 -1.492 40.784 1.00 78.62 621 ASP A O 1
ATOM 4973 N N . PRO A 1 622 ? -6.820 -3.155 40.912 1.00 68.06 622 PRO A N 1
ATOM 4974 C CA . PRO A 1 622 ? -7.793 -4.219 40.708 1.00 68.06 622 PRO A CA 1
ATOM 4975 C C . PRO A 1 622 ? -8.688 -4.451 41.936 1.00 68.06 622 PRO A C 1
ATOM 4977 O O . PRO A 1 622 ? -9.722 -5.097 41.803 1.00 68.06 622 PRO A O 1
ATOM 4980 N N . GLU A 1 623 ? -8.329 -3.942 43.121 1.00 67.38 623 GLU A N 1
ATOM 4981 C CA . GLU A 1 623 ? -9.113 -4.121 44.356 1.00 67.38 623 GLU A CA 1
ATOM 4982 C C . GLU A 1 623 ? -10.326 -3.182 44.429 1.00 67.38 623 GLU A C 1
ATOM 4984 O O . GLU A 1 623 ? -11.215 -3.377 45.255 1.00 67.38 623 GLU A O 1
ATOM 4989 N N . LYS A 1 624 ? -10.413 -2.203 43.523 1.00 65.56 624 LYS A N 1
ATOM 4990 C CA . LYS A 1 624 ? -11.557 -1.292 43.386 1.00 65.56 624 LYS A CA 1
ATOM 4991 C C . LYS A 1 624 ? -12.855 -1.989 42.935 1.00 65.56 624 LYS A C 1
ATOM 4993 O O . LYS A 1 624 ? -13.919 -1.375 43.002 1.00 65.56 624 LYS A O 1
ATOM 4998 N N . PHE A 1 625 ? -12.789 -3.239 42.474 1.00 63.84 625 PHE A N 1
ATOM 4999 C CA . PHE A 1 625 ? -13.920 -3.965 41.890 1.00 63.84 625 PHE A CA 1
ATOM 5000 C C . PHE A 1 625 ? -14.230 -5.246 42.682 1.00 63.84 625 PHE A C 1
ATOM 5002 O O . PHE A 1 625 ? -13.326 -6.013 43.021 1.00 63.84 625 PHE A O 1
ATOM 5009 N N . GLU A 1 626 ? -15.514 -5.460 42.997 1.00 55.12 626 GLU A N 1
ATOM 5010 C CA . GLU A 1 626 ? -16.003 -6.673 43.669 1.00 55.12 626 GLU A CA 1
ATOM 5011 C C . GLU A 1 626 ? -15.748 -7.907 42.788 1.00 55.12 626 GLU A C 1
ATOM 5013 O O . GLU A 1 626 ? -15.919 -7.846 41.569 1.00 55.12 626 GLU A O 1
ATOM 5018 N N . ASP A 1 627 ? -15.327 -9.023 43.397 1.00 56.91 627 ASP A N 1
ATOM 5019 C CA . ASP A 1 627 ? -15.089 -10.266 42.660 1.00 56.91 627 ASP A CA 1
ATOM 5020 C C . ASP A 1 627 ? -16.387 -10.757 42.006 1.00 56.91 627 ASP A C 1
ATOM 5022 O O . ASP A 1 627 ? -17.433 -10.856 42.655 1.00 56.91 627 ASP A O 1
ATOM 5026 N N . ILE A 1 628 ? -16.320 -11.091 40.716 1.00 57.06 628 ILE A N 1
ATOM 5027 C CA . ILE A 1 628 ? -17.443 -11.732 40.026 1.00 57.06 628 ILE A CA 1
ATOM 5028 C C . ILE A 1 628 ? -17.567 -13.157 40.592 1.00 57.06 628 ILE A C 1
ATOM 5030 O O . ILE A 1 628 ? -16.595 -13.912 40.507 1.00 57.06 628 ILE A O 1
ATOM 5034 N N . PRO A 1 629 ? -18.717 -13.557 41.174 1.00 46.12 629 PRO A N 1
ATOM 5035 C CA . PRO A 1 629 ? -18.875 -14.896 41.731 1.00 46.12 629 PRO A CA 1
ATOM 5036 C C . PRO A 1 629 ? -18.687 -15.952 40.638 1.00 46.12 629 PRO A C 1
ATOM 5038 O O . PRO A 1 629 ? -19.336 -15.893 39.592 1.00 46.12 629 PRO A O 1
ATOM 5041 N N . GLU A 1 630 ? -17.791 -16.913 40.883 1.00 41.47 630 GLU A N 1
ATOM 5042 C CA . GLU A 1 630 ? -17.518 -18.003 39.946 1.00 41.47 630 GLU A CA 1
ATOM 5043 C C . GLU A 1 630 ? -18.811 -18.778 39.628 1.00 41.47 630 GLU A C 1
ATOM 5045 O O . GLU A 1 630 ? -19.550 -19.155 40.549 1.00 41.47 630 GLU A O 1
ATOM 5050 N N . PRO A 1 631 ? -19.113 -19.044 38.343 1.00 44.78 631 PRO A N 1
ATOM 5051 C CA . PRO A 1 631 ? -20.184 -19.963 37.996 1.00 44.78 631 PRO A CA 1
ATOM 5052 C C . PRO A 1 631 ? -19.844 -21.349 38.556 1.00 44.78 631 PRO A C 1
ATOM 5054 O O . PRO A 1 631 ? -18.744 -21.861 38.352 1.00 44.78 631 PRO A O 1
ATOM 5057 N N . LYS A 1 632 ? -20.791 -21.949 39.293 1.00 34.62 632 LYS A N 1
ATOM 5058 C CA . LYS A 1 632 ? -20.652 -23.312 39.825 1.00 34.62 632 LYS A CA 1
ATOM 5059 C C . LYS A 1 632 ? -20.278 -24.269 38.684 1.00 34.62 632 LYS A C 1
ATOM 5061 O O . LYS A 1 632 ? -20.908 -24.177 37.630 1.00 34.62 632 LYS A O 1
ATOM 5066 N N . PRO A 1 633 ? -19.316 -25.186 38.886 1.00 36.84 633 PRO A N 1
ATOM 5067 C CA . PRO A 1 633 ? -18.929 -26.133 37.850 1.00 36.84 633 PRO A CA 1
ATOM 5068 C C . PRO A 1 633 ? -20.140 -26.976 37.437 1.00 36.84 633 PRO A C 1
ATOM 5070 O O . PRO A 1 633 ? -20.833 -27.544 38.286 1.00 36.84 633 PRO A O 1
ATOM 5073 N N . GLU A 1 634 ? -20.407 -27.014 36.132 1.00 39.91 634 GLU A N 1
ATOM 5074 C CA . GLU A 1 634 ? -21.365 -27.941 35.536 1.00 39.91 634 GLU A CA 1
ATOM 5075 C C . GLU A 1 634 ? -20.897 -29.387 35.789 1.00 39.91 634 GLU A C 1
ATOM 5077 O O . GLU A 1 634 ? -19.693 -29.655 35.744 1.00 39.91 634 GLU A O 1
ATOM 5082 N N . PRO A 1 635 ? -21.811 -30.324 36.097 1.00 37.47 635 PRO A N 1
ATOM 5083 C CA . PRO A 1 635 ? -21.444 -31.712 36.347 1.00 37.47 635 PRO A CA 1
ATOM 5084 C C . PRO A 1 635 ? -20.879 -32.368 35.078 1.00 37.47 635 PRO A C 1
ATOM 5086 O O . PRO A 1 635 ? -21.448 -32.234 33.995 1.00 37.47 635 PRO A O 1
ATOM 5089 N N . GLU A 1 636 ? -19.763 -33.086 35.232 1.00 36.81 636 GLU A N 1
ATOM 5090 C CA . GLU A 1 636 ? -19.069 -33.794 34.151 1.00 36.81 636 GLU A CA 1
ATOM 5091 C C . GLU A 1 636 ? -19.982 -34.809 33.427 1.00 36.81 636 GLU A C 1
ATOM 5093 O O . GLU A 1 636 ? -20.811 -35.470 34.065 1.00 36.81 636 GLU A O 1
ATOM 5098 N N . PRO A 1 637 ? -19.835 -34.974 32.099 1.00 37.53 637 PRO A N 1
ATOM 5099 C CA . PRO A 1 637 ? -20.604 -35.945 31.335 1.00 37.53 637 PRO A CA 1
ATOM 5100 C C . PRO A 1 637 ? -20.153 -37.375 31.658 1.00 37.53 637 PRO A C 1
ATOM 5102 O O . PRO A 1 637 ? -18.979 -37.720 31.553 1.00 37.53 637 PRO A O 1
ATOM 5105 N N . VAL A 1 638 ? -21.122 -38.214 32.023 1.00 38.75 638 VAL A N 1
ATOM 5106 C CA . VAL A 1 638 ? -20.941 -39.641 32.310 1.00 38.75 638 VAL A CA 1
ATOM 5107 C C . VAL A 1 638 ? -20.464 -40.377 31.051 1.00 38.75 638 VAL A C 1
ATOM 5109 O O . VAL A 1 638 ? -21.097 -40.300 29.997 1.00 38.75 638 VAL A O 1
ATOM 5112 N N . GLU A 1 639 ? -19.351 -41.102 31.176 1.00 35.25 639 GLU A N 1
ATOM 5113 C CA . GLU A 1 639 ? -18.778 -41.968 30.143 1.00 35.25 639 GLU A CA 1
ATOM 5114 C C . GLU A 1 639 ? -19.757 -43.086 29.743 1.00 35.25 639 GLU A C 1
ATOM 5116 O O . GLU A 1 639 ? -20.222 -43.863 30.577 1.00 35.25 639 GLU A O 1
ATOM 5121 N N . ALA A 1 640 ? -20.053 -43.197 28.445 1.00 33.34 640 ALA A N 1
ATOM 5122 C CA . ALA A 1 640 ? -20.796 -44.324 27.892 1.00 33.34 640 ALA A CA 1
ATOM 5123 C C . ALA A 1 640 ? -19.835 -45.482 27.576 1.00 33.34 640 ALA A C 1
ATOM 5125 O O . ALA A 1 640 ? -19.048 -45.428 26.625 1.00 33.34 640 ALA A O 1
ATOM 5126 N N . GLU A 1 641 ? -19.921 -46.541 28.380 1.00 32.25 641 GLU A N 1
ATOM 5127 C CA . GLU A 1 641 ? -19.272 -47.827 28.140 1.00 32.25 641 GLU A CA 1
ATOM 5128 C C . GLU A 1 641 ? -19.772 -48.479 26.841 1.00 32.25 641 GLU A C 1
ATOM 5130 O O . GLU A 1 641 ? -20.967 -48.565 26.552 1.00 32.25 641 GLU A O 1
ATOM 5135 N N . LYS A 1 642 ? -18.815 -48.983 26.059 1.00 33.94 642 LYS A N 1
ATOM 5136 C CA . LYS A 1 642 ? -19.032 -49.797 24.862 1.00 33.94 642 LYS A CA 1
ATOM 5137 C C . LYS A 1 642 ? -19.646 -51.146 25.235 1.00 33.94 642 LYS A C 1
ATOM 5139 O O . LYS A 1 642 ? -19.073 -51.879 26.035 1.00 33.94 642 LYS A O 1
ATOM 5144 N N . THR A 1 643 ? -20.680 -51.570 24.514 1.00 30.80 643 THR A N 1
ATOM 5145 C CA . THR A 1 643 ? -20.966 -53.002 24.332 1.00 30.80 643 THR A CA 1
ATOM 5146 C C . THR A 1 643 ? -21.326 -53.310 22.883 1.00 30.80 643 THR A C 1
ATOM 5148 O O . THR A 1 643 ? -21.986 -52.539 22.191 1.00 30.80 643 THR A O 1
ATOM 5151 N N . GLN A 1 644 ? -20.758 -54.419 22.412 1.00 30.00 644 GLN A N 1
ATOM 5152 C CA . GLN A 1 644 ? -20.694 -54.887 21.033 1.00 30.00 644 GLN A CA 1
ATOM 5153 C C . GLN A 1 644 ? -21.903 -55.751 20.630 1.00 30.00 644 GLN A C 1
ATOM 5155 O O . GLN A 1 644 ? -22.519 -56.394 21.470 1.00 30.00 644 GLN A O 1
ATOM 5160 N N . ALA A 1 645 ? -22.047 -55.876 19.303 1.00 29.22 645 ALA A N 1
ATOM 5161 C CA . ALA A 1 645 ? -22.473 -57.064 18.546 1.00 29.22 645 ALA A CA 1
ATOM 5162 C C . ALA A 1 645 ? -23.981 -57.371 18.376 1.00 29.22 645 ALA A C 1
ATOM 5164 O O . ALA A 1 645 ? -24.602 -58.060 19.168 1.00 29.22 645 ALA A O 1
ATOM 5165 N N . ALA A 1 646 ? -24.506 -56.896 17.238 1.00 27.25 646 ALA A N 1
ATOM 5166 C CA . ALA A 1 646 ? -24.888 -57.662 16.035 1.00 27.25 646 ALA A CA 1
ATOM 5167 C C . ALA A 1 646 ? -25.839 -58.891 16.091 1.00 27.25 646 ALA A C 1
ATOM 5169 O O . ALA A 1 646 ? -25.542 -59.887 16.743 1.00 27.25 646 ALA A O 1
ATOM 5170 N N . LYS A 1 647 ? -26.796 -58.842 15.131 1.00 27.08 647 LYS A N 1
ATOM 5171 C CA . LYS A 1 647 ? -27.590 -59.904 14.448 1.00 27.08 647 LYS A CA 1
ATOM 5172 C C . LYS A 1 647 ? -28.756 -60.510 15.251 1.00 27.08 647 LYS A C 1
ATOM 5174 O O . LYS A 1 647 ? -28.579 -60.848 16.405 1.00 27.08 647 LYS A O 1
ATOM 5179 N N . GLU A 1 648 ? -29.970 -60.718 14.730 1.00 30.06 648 GLU A N 1
ATOM 5180 C CA . GLU A 1 648 ? -30.496 -60.915 13.358 1.00 30.06 648 GLU A CA 1
ATOM 5181 C C . GLU A 1 648 ? -32.063 -60.749 13.380 1.00 30.06 648 GLU A C 1
ATOM 5183 O O . GLU A 1 648 ? -32.557 -60.267 14.398 1.00 30.06 648 GLU A O 1
ATOM 5188 N N . PRO A 1 649 ? -32.873 -61.017 12.323 1.00 42.19 649 PRO A N 1
ATOM 5189 C CA . PRO A 1 649 ? -33.672 -59.979 11.651 1.00 42.19 649 PRO A CA 1
ATOM 5190 C C . PRO A 1 649 ? -35.192 -60.285 11.506 1.00 42.19 649 PRO A C 1
ATOM 5192 O O . PRO A 1 649 ? -35.689 -61.283 12.013 1.00 42.19 649 PRO A O 1
ATOM 5195 N N . ALA A 1 650 ? -35.843 -59.456 10.674 1.00 26.34 650 ALA A N 1
ATOM 5196 C CA . ALA A 1 650 ? -37.065 -59.691 9.885 1.00 26.34 650 ALA A CA 1
ATOM 5197 C C . ALA A 1 650 ? -38.427 -59.451 10.563 1.00 26.34 650 ALA A C 1
ATOM 5199 O O . ALA A 1 650 ? -38.798 -60.132 11.507 1.00 26.34 650 ALA A O 1
ATOM 5200 N N . GLU A 1 651 ? -39.199 -58.502 10.023 1.00 28.59 651 GLU A N 1
ATOM 5201 C CA . GLU A 1 651 ? -40.315 -58.786 9.101 1.00 28.59 651 GLU A CA 1
ATOM 5202 C C . GLU A 1 651 ? -40.960 -57.463 8.639 1.00 28.59 651 GLU A C 1
ATOM 5204 O O . GLU A 1 651 ? -41.403 -56.647 9.445 1.00 28.59 651 GLU A O 1
ATOM 5209 N N . GLU A 1 652 ? -40.979 -57.242 7.321 1.00 30.81 652 GLU A N 1
ATOM 5210 C CA . GLU A 1 652 ? -41.875 -56.282 6.663 1.00 30.81 652 GLU A CA 1
ATOM 5211 C C . GLU A 1 652 ? -43.308 -56.847 6.641 1.00 30.81 652 GLU A C 1
ATOM 5213 O O . GLU A 1 652 ? -43.506 -58.062 6.738 1.00 30.81 652 GLU A O 1
ATOM 5218 N N . PRO A 1 653 ? -44.315 -56.000 6.385 1.00 34.88 653 PRO A N 1
ATOM 5219 C CA . PRO A 1 653 ? -44.901 -56.155 5.059 1.00 34.88 653 PRO A CA 1
ATOM 5220 C C . PRO A 1 653 ? -45.164 -54.841 4.319 1.00 34.88 653 PRO A C 1
ATOM 5222 O O . PRO A 1 653 ? -45.522 -53.808 4.884 1.00 34.88 653 PRO A O 1
ATOM 5225 N N . ALA A 1 654 ? -45.003 -54.979 3.007 1.00 27.73 654 ALA A N 1
ATOM 5226 C CA . ALA A 1 654 ? -45.341 -54.079 1.923 1.00 27.73 654 ALA A CA 1
ATOM 5227 C C . ALA A 1 654 ? -46.828 -53.709 1.860 1.00 27.73 654 ALA A C 1
ATOM 5229 O O . ALA A 1 654 ? -47.665 -54.548 2.184 1.00 27.73 654 ALA A O 1
ATOM 5230 N N . VAL A 1 655 ? -47.128 -52.534 1.285 1.00 31.16 655 VAL A N 1
ATOM 5231 C CA . VAL A 1 655 ? -48.147 -52.390 0.226 1.00 31.16 655 VAL A CA 1
ATOM 5232 C C . VAL A 1 655 ? -47.731 -51.255 -0.736 1.00 31.16 655 VAL A C 1
ATOM 5234 O O . VAL A 1 655 ? -47.498 -50.123 -0.312 1.00 31.16 655 VAL A O 1
ATOM 5237 N N . GLU A 1 656 ? -47.619 -51.623 -2.017 1.00 26.28 656 GLU A N 1
ATOM 5238 C CA . GLU A 1 656 ? -47.641 -50.837 -3.274 1.00 26.28 656 GLU A CA 1
ATOM 5239 C C . GLU A 1 656 ? -48.847 -49.858 -3.331 1.00 26.28 656 GLU A C 1
ATOM 5241 O O . GLU A 1 656 ? -49.750 -49.949 -2.513 1.00 26.28 656 GLU A O 1
ATOM 5246 N N . GLU A 1 657 ? -49.071 -48.885 -4.214 1.00 27.84 657 GLU A N 1
ATOM 5247 C CA . GLU A 1 657 ? -48.667 -48.479 -5.569 1.00 27.84 657 GLU A CA 1
ATOM 5248 C C . GLU A 1 657 ? -49.381 -47.102 -5.730 1.00 27.84 657 GLU A C 1
ATOM 5250 O O . GLU A 1 657 ? -50.498 -46.937 -5.242 1.00 27.84 657 GLU A O 1
ATOM 5255 N N . SER A 1 658 ? -48.875 -46.024 -6.334 1.00 26.48 658 SER A N 1
ATOM 5256 C CA . SER A 1 658 ? -48.899 -45.762 -7.785 1.00 26.48 658 SER A CA 1
ATOM 5257 C C . SER A 1 658 ? -48.895 -44.226 -8.030 1.00 26.48 658 SER A C 1
ATOM 5259 O O . SER A 1 658 ? -49.687 -43.522 -7.414 1.00 26.48 658 SER A O 1
ATOM 5261 N N . ILE A 1 659 ? -47.951 -43.741 -8.866 1.00 28.69 659 ILE A N 1
ATOM 5262 C CA . ILE A 1 659 ? -48.079 -42.879 -10.087 1.00 28.69 659 ILE A CA 1
ATOM 5263 C C . ILE A 1 659 ? -48.969 -41.594 -9.992 1.00 28.69 659 ILE A C 1
ATOM 5265 O O . ILE A 1 659 ? -50.064 -41.728 -9.458 1.00 28.69 659 ILE A O 1
ATOM 5269 N N . PRO A 1 660 ? -48.669 -40.393 -10.590 1.00 33.31 660 PRO A N 1
ATOM 5270 C CA . PRO A 1 660 ? -47.784 -40.075 -11.744 1.00 33.31 660 PRO A CA 1
ATOM 5271 C C . PRO A 1 660 ? -46.907 -38.786 -11.665 1.00 33.31 660 PRO A C 1
ATOM 5273 O O . PRO A 1 660 ? -47.188 -37.845 -10.930 1.00 33.31 660 PRO A O 1
ATOM 5276 N N . GLU A 1 661 ? -45.916 -38.687 -12.562 1.00 36.12 661 GLU A N 1
ATOM 5277 C CA . GLU A 1 661 ? -45.458 -37.424 -13.193 1.00 36.12 661 GLU A CA 1
ATOM 5278 C C . GLU A 1 661 ? -46.493 -36.963 -14.246 1.00 36.12 661 GLU A C 1
ATOM 5280 O O . GLU A 1 661 ? -47.060 -37.836 -14.913 1.00 36.12 661 GLU A O 1
ATOM 5285 N N . PRO A 1 662 ? -46.742 -35.652 -14.492 1.00 38.62 662 PRO A N 1
ATOM 5286 C CA . PRO A 1 662 ? -45.877 -34.943 -15.453 1.00 38.62 662 PRO A CA 1
ATOM 5287 C C . PRO A 1 662 ? -45.836 -33.395 -15.377 1.00 38.62 662 PRO A C 1
ATOM 5289 O O . PRO A 1 662 ? -46.590 -32.740 -14.664 1.00 38.62 662 PRO A O 1
ATOM 5292 N N . ALA A 1 663 ? -45.014 -32.862 -16.289 1.00 27.12 663 ALA A N 1
ATOM 5293 C CA . ALA A 1 663 ? -45.181 -31.619 -17.050 1.00 27.12 663 ALA A CA 1
ATOM 5294 C C . ALA A 1 663 ? -44.441 -30.370 -16.547 1.00 27.12 663 ALA A C 1
ATOM 5296 O O . ALA A 1 663 ? -44.942 -29.550 -15.783 1.00 27.12 663 ALA A O 1
ATOM 5297 N N . ALA A 1 664 ? -43.248 -30.206 -17.119 1.00 28.69 664 ALA A N 1
ATOM 5298 C CA . ALA A 1 664 ? -42.568 -28.936 -17.290 1.00 28.69 664 ALA A CA 1
ATOM 5299 C C . ALA A 1 664 ? -43.101 -28.200 -18.536 1.00 28.69 664 ALA A C 1
ATOM 5301 O O . ALA A 1 664 ? -43.219 -28.800 -19.604 1.00 28.69 664 ALA A O 1
ATOM 5302 N N . GLU A 1 665 ? -43.307 -26.888 -18.415 1.00 29.61 665 GLU A N 1
ATOM 5303 C CA . GLU A 1 665 ? -43.210 -25.927 -19.520 1.00 29.61 665 GLU A CA 1
ATOM 5304 C C . GLU A 1 665 ? -42.164 -24.855 -19.151 1.00 29.61 665 GLU A C 1
ATOM 5306 O O . GLU A 1 665 ? -42.114 -24.432 -17.991 1.00 29.61 665 GLU A O 1
ATOM 5311 N N . PRO A 1 666 ? -41.299 -24.421 -20.090 1.00 32.84 666 PRO A N 1
ATOM 5312 C CA . PRO A 1 666 ? -40.198 -23.516 -19.792 1.00 32.84 666 PRO A CA 1
ATOM 5313 C C . PRO A 1 666 ? -40.590 -22.051 -20.020 1.00 32.84 666 PRO A C 1
ATOM 5315 O O . PRO A 1 666 ? -41.110 -21.682 -21.072 1.00 32.84 666 PRO A O 1
ATOM 5318 N N . ILE A 1 667 ? -40.248 -21.189 -19.062 1.00 30.00 667 ILE A N 1
ATOM 5319 C CA . ILE A 1 667 ? -40.238 -19.736 -19.253 1.00 30.00 667 ILE A CA 1
ATOM 5320 C C . ILE A 1 667 ? -38.810 -19.336 -19.633 1.00 30.00 667 ILE A C 1
ATOM 5322 O O . ILE A 1 667 ? -37.852 -19.593 -18.908 1.00 30.00 667 ILE A O 1
ATOM 5326 N N . SER A 1 668 ? -38.687 -18.749 -20.817 1.00 29.05 668 SER A N 1
ATOM 5327 C CA . SER A 1 668 ? -37.459 -18.287 -21.453 1.00 29.05 668 SER A CA 1
ATOM 5328 C C . SER A 1 668 ? -36.890 -17.017 -20.804 1.00 29.05 668 SER A C 1
ATOM 5330 O O . SER A 1 668 ? -37.563 -15.987 -20.792 1.00 29.05 668 SER A O 1
ATOM 5332 N N . GLU A 1 669 ? -35.620 -17.055 -20.398 1.00 32.34 669 GLU A N 1
ATOM 5333 C CA . GLU A 1 669 ? -34.751 -15.880 -20.219 1.00 32.34 669 GLU A CA 1
ATOM 5334 C C . GLU A 1 669 ? -33.545 -15.970 -21.182 1.00 32.34 669 GLU A C 1
ATOM 5336 O O . GLU A 1 669 ? -33.145 -17.074 -21.565 1.00 32.34 669 GLU A O 1
ATOM 5341 N N . PRO A 1 670 ? -32.986 -14.833 -21.642 1.00 32.47 670 PRO A N 1
ATOM 5342 C CA . PRO A 1 670 ? -32.043 -14.803 -22.754 1.00 32.47 670 PRO A CA 1
ATOM 5343 C C . PRO A 1 670 ? -30.641 -15.260 -22.334 1.00 32.47 670 PRO A C 1
ATOM 5345 O O . PRO A 1 670 ? -30.005 -14.681 -21.455 1.00 32.47 670 PRO A O 1
ATOM 5348 N N . VAL A 1 671 ? -30.150 -16.287 -23.026 1.00 29.14 671 VAL A N 1
ATOM 5349 C CA . VAL A 1 671 ? -28.789 -16.820 -22.924 1.00 29.14 671 VAL A CA 1
ATOM 5350 C C . VAL A 1 671 ? -27.783 -15.777 -23.421 1.00 29.14 671 VAL A C 1
ATOM 5352 O O . VAL A 1 671 ? -27.883 -15.286 -24.544 1.00 29.14 671 VAL A O 1
ATOM 5355 N N . ALA A 1 672 ? -26.808 -15.448 -22.574 1.00 31.89 672 ALA A N 1
ATOM 5356 C CA . ALA A 1 672 ? -25.615 -14.704 -22.953 1.00 31.89 672 ALA A CA 1
ATOM 5357 C C . ALA A 1 672 ? -24.731 -15.567 -23.871 1.00 31.89 672 ALA A C 1
ATOM 5359 O O . ALA A 1 672 ? -24.470 -16.731 -23.572 1.00 31.89 672 ALA A O 1
ATOM 5360 N N . GLU A 1 673 ? -24.279 -14.992 -24.986 1.00 35.44 673 GLU A N 1
ATOM 5361 C CA . GLU A 1 673 ? -23.351 -15.639 -25.920 1.00 35.44 673 GLU A CA 1
ATOM 5362 C C . GLU A 1 673 ? -22.003 -15.983 -25.247 1.00 35.44 673 GLU A C 1
ATOM 5364 O O . GLU A 1 673 ? -21.567 -15.261 -24.341 1.00 35.44 673 GLU A O 1
ATOM 5369 N N . PRO A 1 674 ? -21.313 -17.059 -25.681 1.00 30.81 674 PRO A N 1
ATOM 5370 C CA . PRO A 1 674 ? -20.065 -17.496 -25.070 1.00 30.81 674 PRO A CA 1
ATOM 5371 C C . PRO A 1 674 ? -18.912 -16.524 -25.351 1.00 30.81 674 PRO A C 1
ATOM 5373 O O . PRO A 1 674 ? -18.768 -15.967 -26.438 1.00 30.81 674 PRO A O 1
ATOM 5376 N N . ILE A 1 675 ? -18.060 -16.368 -24.342 1.00 37.22 675 ILE A N 1
ATOM 5377 C CA . ILE A 1 675 ? -16.824 -15.585 -24.355 1.00 37.22 675 ILE A CA 1
ATOM 5378 C C . ILE A 1 675 ? -15.777 -16.311 -25.228 1.00 37.22 675 ILE A C 1
ATOM 5380 O O . ILE A 1 675 ? -15.562 -17.501 -25.002 1.00 37.22 675 ILE A O 1
ATOM 5384 N N . PRO A 1 676 ? -15.095 -15.646 -26.184 1.00 33.75 676 PRO A N 1
ATOM 5385 C CA . PRO A 1 676 ? -13.947 -16.240 -26.865 1.00 33.75 676 PRO A CA 1
ATOM 5386 C C . PRO A 1 676 ? -12.716 -16.264 -25.944 1.00 33.75 676 PRO A C 1
ATOM 5388 O O . PRO A 1 676 ? -12.454 -15.304 -25.217 1.00 33.75 676 PRO A O 1
ATOM 5391 N N . GLU A 1 677 ? -11.986 -17.379 -25.992 1.00 35.28 677 GLU A N 1
ATOM 5392 C CA . GLU A 1 677 ? -10.760 -17.672 -25.238 1.00 35.28 677 GLU A CA 1
ATOM 5393 C C . GLU A 1 677 ? -9.668 -16.590 -25.385 1.00 35.28 677 GLU A C 1
ATOM 5395 O O . GLU A 1 677 ? -9.610 -15.888 -26.403 1.00 35.28 677 GLU A O 1
ATOM 5400 N N . PRO A 1 678 ? -8.791 -16.428 -24.372 1.00 31.30 678 PRO A N 1
ATOM 5401 C CA . PRO A 1 678 ? -7.734 -15.426 -24.396 1.00 31.30 678 PRO A CA 1
ATOM 5402 C C . PRO A 1 678 ? -6.673 -15.781 -25.444 1.00 31.30 678 PRO A C 1
ATOM 5404 O O . PRO A 1 678 ? -6.119 -16.874 -25.455 1.00 31.30 678 PRO A O 1
ATOM 5407 N N . VAL A 1 679 ? -6.378 -14.817 -26.315 1.00 38.78 679 VAL A N 1
ATOM 5408 C CA . VAL A 1 679 ? -5.260 -14.879 -27.261 1.00 38.78 679 VAL A CA 1
ATOM 5409 C C . VAL A 1 679 ? -3.963 -14.683 -26.477 1.00 38.78 679 VAL A C 1
ATOM 5411 O O . VAL A 1 679 ? -3.827 -13.682 -25.774 1.00 38.78 679 VAL A O 1
ATOM 5414 N N . GLU A 1 680 ? -3.037 -15.633 -26.606 1.00 35.12 680 GLU A N 1
ATOM 5415 C CA . GLU A 1 680 ? -1.703 -15.593 -26.001 1.00 35.12 680 GLU A CA 1
ATOM 5416 C C . GLU A 1 680 ? -0.953 -14.291 -26.339 1.00 35.12 680 GLU A C 1
ATOM 5418 O O . GLU A 1 680 ? -0.947 -13.817 -27.481 1.00 35.12 680 GLU A O 1
ATOM 5423 N N . GLU A 1 681 ? -0.323 -13.703 -25.321 1.00 34.44 681 GLU A N 1
ATOM 5424 C CA . GLU A 1 681 ? 0.560 -12.545 -25.458 1.00 34.44 681 GLU A CA 1
ATOM 5425 C C . GLU A 1 681 ? 1.890 -12.953 -26.118 1.00 34.44 681 GLU A C 1
ATOM 5427 O O . GLU A 1 681 ? 2.461 -13.982 -25.754 1.00 34.44 681 GLU A O 1
ATOM 5432 N N . PRO A 1 682 ? 2.447 -12.151 -27.044 1.00 33.88 682 PRO A N 1
ATOM 5433 C CA . PRO A 1 682 ? 3.799 -12.379 -27.529 1.00 33.88 682 PRO A CA 1
ATOM 5434 C C . PRO A 1 682 ? 4.818 -12.003 -26.446 1.00 33.88 682 PRO A C 1
ATOM 5436 O O . PRO A 1 682 ? 4.868 -10.865 -25.973 1.00 33.88 682 PRO A O 1
ATOM 5439 N N . THR A 1 683 ? 5.651 -12.974 -26.083 1.00 32.66 683 THR A N 1
ATOM 5440 C CA . THR A 1 683 ? 6.812 -12.820 -25.207 1.00 32.66 683 THR A CA 1
ATOM 5441 C C . THR A 1 683 ? 7.789 -11.776 -25.747 1.00 32.66 683 THR A C 1
ATOM 5443 O O . THR A 1 683 ? 8.114 -11.739 -26.934 1.00 32.66 683 THR A O 1
ATOM 5446 N N . SER A 1 684 ? 8.283 -10.932 -24.846 1.00 33.72 684 SER A N 1
ATOM 5447 C CA . SER A 1 684 ? 9.257 -9.873 -25.090 1.00 33.72 684 SER A CA 1
ATOM 5448 C C . SER A 1 684 ? 10.668 -10.424 -25.343 1.00 33.72 684 SER A C 1
ATOM 5450 O O . SER A 1 684 ? 11.518 -10.348 -24.464 1.00 33.72 684 SER A O 1
ATOM 5452 N N . GLU A 1 685 ? 10.927 -10.961 -26.535 1.00 33.22 685 GLU A N 1
ATOM 5453 C CA . GLU A 1 685 ? 12.280 -11.285 -27.030 1.00 33.22 685 GLU A CA 1
ATOM 5454 C C . GLU A 1 685 ? 12.414 -11.001 -28.542 1.00 33.22 685 GLU A C 1
ATOM 5456 O O . GLU A 1 685 ? 12.942 -11.797 -29.299 1.00 33.22 685 GLU A O 1
ATOM 5461 N N . GLU A 1 686 ? 11.951 -9.843 -29.024 1.00 32.44 686 GLU A N 1
ATOM 5462 C CA . GLU A 1 686 ? 12.295 -9.356 -30.377 1.00 32.44 686 GLU A CA 1
ATOM 5463 C C . GLU A 1 686 ? 12.417 -7.820 -30.392 1.00 32.44 686 GLU A C 1
ATOM 5465 O O . GLU A 1 686 ? 11.665 -7.126 -31.073 1.00 32.44 686 GLU A O 1
ATOM 5470 N N . GLN A 1 687 ? 13.337 -7.244 -29.606 1.00 32.16 687 GLN A N 1
ATOM 5471 C CA . GLN A 1 687 ? 13.606 -5.791 -29.640 1.00 32.16 687 GLN A CA 1
ATOM 5472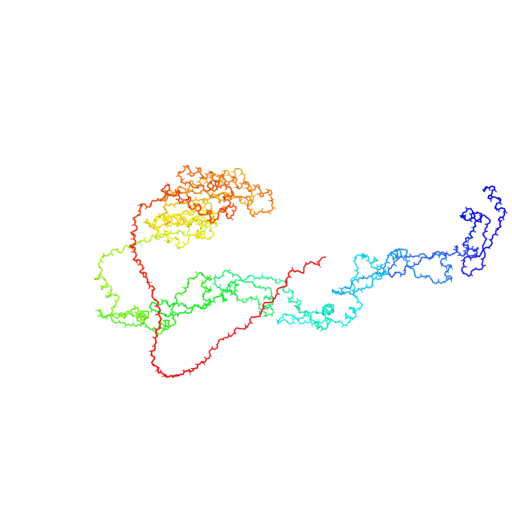 C C . GLN A 1 687 ? 15.087 -5.383 -29.546 1.00 32.16 687 GLN A C 1
ATOM 5474 O O . GLN A 1 687 ? 15.391 -4.249 -29.190 1.00 32.16 687 GLN A O 1
ATOM 5479 N N . GLU A 1 688 ? 16.023 -6.228 -29.978 1.00 33.47 688 GLU A N 1
ATOM 5480 C CA . GLU A 1 688 ? 17.402 -5.788 -30.239 1.00 33.47 688 GLU A CA 1
ATOM 5481 C C . GLU A 1 688 ? 17.838 -6.176 -31.654 1.00 33.47 688 GLU A C 1
ATOM 5483 O O . GLU A 1 688 ? 18.370 -7.254 -31.883 1.00 33.47 688 GLU A O 1
ATOM 5488 N N . SER A 1 689 ? 17.569 -5.308 -32.636 1.00 32.94 689 SER A N 1
ATOM 5489 C CA . SER A 1 689 ? 18.397 -5.161 -33.854 1.00 32.94 689 SER A CA 1
ATOM 5490 C C . SER A 1 689 ? 17.834 -4.125 -34.835 1.00 32.94 689 SER A C 1
ATOM 5492 O O . SER A 1 689 ? 17.720 -4.395 -36.027 1.00 32.94 689 SER A O 1
ATOM 5494 N N . GLN A 1 690 ? 17.497 -2.916 -34.376 1.00 35.00 690 GLN A N 1
ATOM 5495 C CA . GLN A 1 690 ? 17.334 -1.768 -35.283 1.00 35.00 690 GLN A CA 1
ATOM 5496 C C . GLN A 1 690 ? 17.848 -0.475 -34.637 1.00 35.00 690 GLN A C 1
ATOM 5498 O O . GLN A 1 690 ? 17.069 0.357 -34.178 1.00 35.00 690 GLN A O 1
ATOM 5503 N N . GLN A 1 691 ? 19.173 -0.318 -34.644 1.00 32.41 691 GLN A N 1
ATOM 5504 C CA . GLN A 1 691 ? 19.859 0.958 -34.866 1.00 32.41 691 GLN A CA 1
ATOM 5505 C C . GLN A 1 691 ? 21.079 0.717 -35.750 1.00 32.41 691 GLN A C 1
ATOM 5507 O O . GLN A 1 691 ? 21.772 -0.300 -35.518 1.00 32.41 691 GLN A O 1
#

Sequence (691 aa):
MCDECFATFKELTNQELECSTVGCDGKWTWNRHAQLEAMKHAKDGKPVPPRGLCPKCREAMQAVEAKTMPCRFKGCKGTWTWSAKDQIASGGKQPPPRLCDECFNLLRPLKDDYIPCRIKDCVNSVLWTRYQQLEHIKSGKSLDNPPKRMCDECFKVFTSLKNEEKECKINGCKGTWTLTAYEQLEVIRNTPEGQEPEMPARMCKKCFDFYTEAKDIERPCMNKGCDNKWTWTRSMQLGAHIHGNSRPRERLCDECVKAFMDLKDEERPCSAQGCNGTWIYRVHEQIRNKCKLREEPKKRCPACQDFLANHQTEELTCESCGTAFKWSVHEQLDVHLGTSTKPKLCSDCVGKELDDKIPTQEMRFVNRPIIHIPSAGPWNSDEAIRNRPERMTQSRIDAIGDSQIKIICIGDELTLSQQDVAKAWPTLLENSLQERFKSKGILTVLNAAIKDSGIKQAINRFERDIKPFNPDLIVFSFAWNDAKITNLKTLDEEAQNTKLAEIATAIKDFAELCKNTPAKLLCWLPNPIYAQDCKEGRFDAEQFRTWAENQDKFFEKVLSTTRQACNKLGIVLVDASSMFKIEGEQTAKKWMASWYQHNEQGAKLIANWIEQAIVTNKLIDPEKFEDIPEPKPEPEPVEAEKTQAAKEPAEEPAVEESIPEPAAEPISEPVAEPIPEPVEEPTSEEQESQQ

Secondary structure (DSSP, 8-state):
--HHHHHHHHH---EEEE-SSTT---EEEE-HHHHHHHHHH-TTS-PPPP----HHHHHHHHHSPPEEEE-SSTT---EEEE-HHHHHHTTTPPPP----HHHHHHHTT---EEEEBSSTT---EEEE-HHHHHHHHHTT--TTS---B--HHHHHHHHH---EEEE-SSTT---EEEE-HHHHHHHHHHSPTTSPP-PPP---HHHHHHHHH---EEEE-SSTT---EEEE-HHHHHHHHHTT--SPPP---HHHHHHHHH---EEEE-SSTT---EEEE-HHHHHHHHHTTPPPP-PPPHHHHHHHHH--PEEEE-TTT--EEEE-HHHHHHHHTTSSPPP-S-HHHHHHHHHTT-----------------S-SGGGG-TTTSSPPTT--HHHHHHHHH-SEEEEEEESHHHH--SSGGGSHHHHHHHHHHHHTGGG--EEEEE---TT--HHHHHHTHHHHTGGG--SEEEEE-HHHHH---TTPPPPHHHHHHHHHHHHHHHHHHHHHHHTSS-EEEEEEPPP--GGG--S-TT-HHHHHHHHHHHHHHHHHHHHHHHHHHHHHT-EEEEHHHHHHHT-HHHHHHTBSSSS-B-HHHHHHHHHHHHHHHHHTT-S-GGGSPPPPPPPPPPPPPP--------------------------PPP-PPPPPPPPPPPPPPS---S---

Foldseek 3Di:
DDPVLVVQLVVDAWDWDAALQPPDRATDTPHSVNCSVQQVVDPPNDRDDDRHHHPVVVVQLVVDDWDWAAALQPPDRATAICHSVNCSNCVNDDDDHHGHPVLCVQLVVDAWDWADALQPPDPDTDTCHSSNVSVCVVVVHDPVDDDHHHDPVLVVQLVVFAWDWAAAPDPLDRATDIDGSSNVSNQVVPDDPPDDRDDDHHGHPVLVVQLVPDDWDWDDAPQVLARHTAICHSSNCSVCVSVVHPDDDHHGHPVLVVLLVPDAWDWDAALQPLDRATDTDHSVNVSNCVSNVHDDDRHGHPVLVVQLVPDAWDWDAAPPPRDIDIDGSSNVSCVVSVVDPDDRHDPVVVVVVVVVPDDDDPPPPPPQPDLDFDQDFLQCVPPQRNDFAPQQDPVLVSLLSQWPAFEEEEEAVQLVADPPPCLFLQNLLLVVVCVVLVQLTHHHYGYRYTHLDALVSCLRCCSRRPVSSLHQAYEYDYLLSLLDDPDLDFDDPVNLVVSLVVNLVSLVVSVVSCVVGNYAYEYELGAAFQQVQDPPDPPDPVSSVVSRVRSRVSSVSSSVSSVVSCVVVVHHYHYNHVVLPVVPPVSSVVQAPGRGGGDSVSSNVVSVSVSVSCVVVVSDDSVVGDGDDDDDDDDDDDDDDDDDDDDDDDDDDDDDDDDDDDDDDDDDDDDDDDDDDDDDDDDPDDPPDDD

Radius of gyration: 53.63 Å; chains: 1; bounding box: 160×84×135 Å

pLDDT: mean 82.25, std 18.42, range [26.28, 98.44]